Protein AF-A0A8J1W2T3-F1 (afdb_monomer_lite)

Sequence (652 aa):
MESILVTPSYFYHSCDICGFQCKSGAGLASHKRAHARRGQFTPEDLPVRGPVRFSAAPRPDVPWVAATVPQVASDRQPTHHPARSLFPPTTIGETAVTDVASEAAPAELPARVPASPANPRPIVEEETSARAEPSPSDQKLELVVKPTQAGKTFEMIAGIVGDIRVRGQHQTHFVFAMNTKMNNEQCAKRVVDGVTEHLGEAFTQKVVMLQSGPAPDCGCRAVQTFEELLALPEPPLVVICCSHWKRLNDVYQFLENVKDAQLDPPAWPAERLRSQLGRYFGRYLQLQDYKFILHHDELHHYCSRCNVEVNGMKKKLSVRIQDALAFNPSVLRVCGYTATPEPIFAACGGRENVQLRPLRAERQHMEDYKGSAQMQFCIVEPEPEMHPTEYSKMVLTNHTRAFLYPGAARVFLPASTKVDSHEELRQFVFRLFPNAAVAMLNGREKSLSWFRQDVDVDAVRHDPSVDSWVKWDLQQVRSPDGRPLEVSQKIAEVMLRNELQERPLFITGYLCLGMGQTLMDPRLGNFTHAVLPDRTHMEKMFGSPTPEVLYQEAGRVTGRPDLGLTIVYCPEEIRQNFVREEEKAFAVMQDACIAGALARLQANAGVVGTARMEPAEVQHMTFARTYGRRRAAATLVRNFLPRPLRRWVGYC

Structure (mmCIF, N/CA/C/O backbone):
data_AF-A0A8J1W2T3-F1
#
_entry.id   AF-A0A8J1W2T3-F1
#
loop_
_atom_site.group_PDB
_atom_site.id
_atom_site.type_symbol
_atom_site.label_atom_id
_atom_site.label_alt_id
_atom_site.label_comp_id
_atom_site.label_asym_id
_atom_site.label_entity_id
_atom_site.label_seq_id
_atom_site.pdbx_PDB_ins_code
_atom_site.Cartn_x
_atom_site.Cartn_y
_atom_site.Cartn_z
_atom_site.occupancy
_atom_site.B_iso_or_equiv
_atom_site.auth_seq_id
_atom_site.auth_comp_id
_atom_site.auth_asym_id
_atom_site.auth_atom_id
_atom_site.pdbx_PDB_model_num
ATOM 1 N N . MET A 1 1 ? 52.198 17.888 -14.620 1.00 37.16 1 MET A N 1
ATOM 2 C CA . MET A 1 1 ? 52.499 16.626 -13.911 1.00 37.16 1 MET A CA 1
ATOM 3 C C . MET A 1 1 ? 51.244 16.235 -13.153 1.00 37.16 1 MET A C 1
ATOM 5 O O . MET A 1 1 ? 51.080 16.627 -12.008 1.00 37.16 1 MET A O 1
ATOM 9 N N . GLU A 1 2 ? 50.319 15.565 -13.835 1.00 31.67 2 GLU A N 1
ATOM 10 C CA . GLU A 1 2 ? 49.080 15.061 -13.239 1.00 31.67 2 GLU A CA 1
ATOM 11 C C . GLU A 1 2 ? 49.309 13.619 -12.786 1.00 31.67 2 GLU A C 1
ATOM 13 O O . GLU A 1 2 ? 49.755 12.767 -13.555 1.00 31.67 2 GLU A O 1
ATOM 18 N N . SER A 1 3 ? 49.058 13.365 -11.507 1.00 33.34 3 SER A N 1
ATOM 19 C CA . SER A 1 3 ? 49.116 12.045 -10.896 1.00 33.34 3 SER A CA 1
ATOM 20 C C . SER A 1 3 ? 47.877 11.238 -11.290 1.00 33.34 3 SER A C 1
ATOM 22 O O . SER A 1 3 ? 46.776 11.501 -10.806 1.00 33.34 3 SER A O 1
ATOM 24 N N . ILE A 1 4 ? 48.060 10.235 -12.145 1.00 36.72 4 ILE A N 1
ATOM 25 C CA . ILE A 1 4 ? 47.061 9.201 -12.417 1.00 36.72 4 ILE A CA 1
ATOM 26 C C . ILE A 1 4 ? 46.928 8.326 -11.161 1.00 36.72 4 ILE A C 1
ATOM 28 O O . ILE A 1 4 ? 47.818 7.538 -10.840 1.00 36.72 4 ILE A O 1
ATOM 32 N N . LEU A 1 5 ? 45.813 8.463 -10.442 1.00 35.91 5 LEU A N 1
ATOM 33 C CA . LEU A 1 5 ? 45.403 7.519 -9.403 1.00 35.91 5 LEU A CA 1
ATOM 34 C C . LEU A 1 5 ? 44.885 6.243 -10.081 1.00 35.91 5 LEU A C 1
ATOM 36 O O . LEU A 1 5 ? 43.738 6.172 -10.514 1.00 35.91 5 LEU A O 1
ATOM 40 N N . VAL A 1 6 ? 45.750 5.233 -10.183 1.00 33.06 6 VAL A N 1
ATOM 41 C CA . VAL A 1 6 ? 45.364 3.875 -10.585 1.00 33.06 6 VAL A CA 1
ATOM 42 C C . VAL A 1 6 ? 44.585 3.247 -9.430 1.00 33.06 6 VAL A C 1
ATOM 44 O O . VAL A 1 6 ? 45.149 2.926 -8.384 1.00 33.06 6 VAL A O 1
ATOM 47 N N . THR A 1 7 ? 43.276 3.079 -9.599 1.00 32.72 7 THR A N 1
ATOM 48 C CA . THR A 1 7 ? 42.459 2.266 -8.695 1.00 32.72 7 THR A CA 1
ATOM 49 C C . THR A 1 7 ? 42.859 0.790 -8.830 1.00 32.72 7 THR A C 1
ATOM 51 O O . THR A 1 7 ? 43.082 0.312 -9.945 1.00 32.72 7 THR A O 1
ATOM 54 N N . PRO A 1 8 ? 42.985 0.035 -7.722 1.00 38.19 8 PRO A N 1
ATOM 55 C CA . PRO A 1 8 ? 43.369 -1.367 -7.792 1.00 38.19 8 PRO A CA 1
ATOM 56 C C . PRO A 1 8 ? 42.248 -2.170 -8.460 1.00 38.19 8 PRO A C 1
ATOM 58 O O . PRO A 1 8 ? 41.125 -2.252 -7.959 1.00 38.19 8 PRO A O 1
ATOM 61 N N . SER A 1 9 ? 42.560 -2.771 -9.603 1.00 40.81 9 SER A N 1
ATOM 62 C CA . SER A 1 9 ? 41.714 -3.746 -10.278 1.00 40.81 9 SER A CA 1
ATOM 63 C C . SER A 1 9 ? 41.633 -5.006 -9.416 1.00 40.81 9 SER A C 1
ATOM 65 O O . SER A 1 9 ? 42.558 -5.814 -9.350 1.00 40.81 9 SER A O 1
ATOM 67 N N . TYR A 1 10 ? 40.521 -5.169 -8.702 1.00 59.34 10 TYR A N 1
ATOM 68 C CA . TYR A 1 10 ? 40.244 -6.397 -7.964 1.00 59.34 10 TYR A CA 1
ATOM 69 C C . TYR A 1 10 ? 39.925 -7.514 -8.963 1.00 59.34 10 TYR A C 1
ATOM 71 O O . TYR A 1 10 ? 38.882 -7.501 -9.615 1.00 59.34 10 TYR A O 1
ATOM 79 N N . PHE A 1 11 ? 40.825 -8.488 -9.088 1.00 73.50 11 PHE A N 1
ATOM 80 C CA . PHE A 1 11 ? 40.568 -9.706 -9.851 1.00 73.50 11 PHE A CA 1
ATOM 81 C C . PHE A 1 11 ? 39.535 -10.567 -9.107 1.00 73.50 11 PHE A C 1
ATOM 83 O O . PHE A 1 11 ? 39.768 -11.000 -7.979 1.00 73.50 11 PHE A O 1
ATOM 90 N N . TYR A 1 12 ? 38.387 -10.815 -9.739 1.00 87.12 12 TYR A N 1
ATOM 91 C CA . TYR A 1 12 ? 37.384 -11.768 -9.261 1.00 87.12 12 TYR A CA 1
ATOM 92 C C . TYR A 1 12 ? 37.617 -13.143 -9.895 1.00 87.12 12 TYR A C 1
ATOM 94 O O . TYR A 1 12 ? 38.014 -13.249 -11.053 1.00 87.12 12 TYR A O 1
ATOM 102 N N . HIS A 1 13 ? 37.327 -14.207 -9.148 1.00 92.56 13 HIS A N 1
ATOM 103 C CA . HIS A 1 13 ? 37.364 -15.583 -9.640 1.00 92.56 13 HIS A CA 1
ATOM 104 C C . HIS A 1 13 ? 35.934 -16.085 -9.860 1.00 92.56 13 HIS A C 1
ATOM 106 O O . HIS A 1 13 ? 35.156 -16.121 -8.909 1.00 92.56 13 HIS A O 1
ATOM 112 N N . SER A 1 14 ? 35.569 -16.473 -11.081 1.00 87.56 14 SER A N 1
ATOM 113 C CA . SER A 1 14 ? 34.224 -16.983 -11.384 1.00 87.56 14 SER A CA 1
ATOM 114 C C . SER A 1 14 ? 34.145 -18.503 -11.208 1.00 87.56 14 SER A C 1
ATOM 116 O O . SER A 1 14 ? 35.086 -19.227 -11.538 1.00 87.56 14 SER A O 1
ATOM 118 N N . CYS A 1 15 ? 33.034 -18.982 -10.651 1.00 92.44 15 CYS A N 1
ATOM 119 C CA . CYS A 1 15 ? 32.698 -20.397 -10.606 1.00 92.44 15 CYS A CA 1
ATOM 120 C C . CYS A 1 15 ? 32.268 -20.871 -11.992 1.00 92.44 15 CYS A C 1
ATOM 122 O O . CYS A 1 15 ? 31.289 -20.384 -12.538 1.00 92.44 15 CYS A O 1
ATOM 124 N N . ASP A 1 16 ? 32.972 -21.853 -12.534 1.00 87.62 16 ASP A N 1
ATOM 125 C CA . ASP A 1 16 ? 32.647 -22.522 -13.797 1.00 87.62 16 ASP A CA 1
ATOM 126 C C . ASP A 1 16 ? 31.332 -23.312 -13.749 1.00 87.62 16 ASP A C 1
ATOM 128 O O . ASP A 1 16 ? 30.715 -23.520 -14.785 1.00 87.62 16 ASP A O 1
ATOM 132 N N . ILE A 1 17 ? 30.875 -23.714 -12.559 1.00 83.38 17 ILE A N 1
ATOM 133 C CA . ILE A 1 17 ? 29.627 -24.473 -12.394 1.00 83.38 17 ILE A CA 1
ATOM 134 C C . ILE A 1 17 ? 28.386 -23.568 -12.447 1.00 83.38 17 ILE A C 1
ATOM 136 O O . ILE A 1 17 ? 27.354 -23.963 -12.978 1.00 83.38 17 ILE A O 1
ATOM 140 N N . CYS A 1 18 ? 28.444 -22.371 -11.858 1.00 89.06 18 CYS A N 1
ATOM 141 C CA . CYS A 1 18 ? 27.251 -21.536 -11.643 1.00 89.06 18 CYS A CA 1
ATOM 142 C C . CYS A 1 18 ? 27.454 -20.038 -11.923 1.00 89.06 18 CYS A C 1
ATOM 144 O O . CYS A 1 18 ? 26.574 -19.231 -11.638 1.00 89.06 18 CYS A O 1
ATOM 146 N N . GLY A 1 19 ? 28.630 -19.636 -12.407 1.00 86.94 19 GLY A N 1
ATOM 147 C CA . GLY A 1 19 ? 28.985 -18.246 -12.708 1.00 86.94 19 GLY A CA 1
ATOM 148 C C . GLY A 1 19 ? 29.323 -17.368 -11.495 1.00 86.94 19 GLY A C 1
ATOM 149 O O . GLY A 1 19 ? 29.811 -16.250 -11.675 1.00 86.94 19 GLY A O 1
ATOM 150 N N . PHE A 1 20 ? 29.118 -17.844 -10.259 1.00 87.06 20 PHE A N 1
ATOM 151 C CA . PHE A 1 20 ? 29.272 -17.030 -9.046 1.00 87.06 20 PHE A CA 1
ATOM 152 C C . PHE A 1 20 ? 30.695 -16.470 -8.877 1.00 87.06 20 PHE A C 1
ATOM 154 O O . PHE A 1 20 ? 31.677 -17.215 -8.908 1.00 87.06 20 PHE A O 1
ATOM 161 N N . GLN A 1 21 ? 30.816 -15.156 -8.666 1.00 93.56 21 GLN A N 1
ATOM 162 C CA . GLN A 1 21 ? 32.105 -14.471 -8.534 1.00 93.56 21 GLN A CA 1
ATOM 163 C C . GLN A 1 21 ? 32.580 -14.412 -7.077 1.00 93.56 21 GLN A C 1
ATOM 165 O O . GLN A 1 21 ? 31.898 -13.916 -6.184 1.00 93.56 21 GLN A O 1
ATOM 170 N N . CYS A 1 22 ? 33.799 -14.886 -6.837 1.00 89.25 22 CYS A N 1
ATOM 171 C CA . CYS A 1 22 ? 34.460 -14.886 -5.540 1.00 89.25 22 CYS A CA 1
ATOM 172 C C . CYS A 1 22 ? 35.612 -13.877 -5.517 1.00 89.25 22 CYS A C 1
ATOM 174 O O . CYS A 1 22 ? 36.430 -13.833 -6.433 1.00 89.25 22 CYS A O 1
ATOM 176 N N . LYS A 1 23 ? 35.728 -13.116 -4.421 1.00 89.44 23 LYS A N 1
ATOM 177 C CA . LYS A 1 23 ? 36.801 -12.122 -4.204 1.00 89.44 23 LYS A CA 1
ATOM 178 C C . LYS A 1 23 ? 38.199 -12.731 -4.019 1.00 89.44 23 LYS A C 1
ATOM 180 O O . LYS A 1 23 ? 39.182 -12.006 -3.957 1.00 89.44 23 LYS A O 1
ATOM 185 N N . SER A 1 24 ? 38.292 -14.049 -3.859 1.00 93.56 24 SER A N 1
ATOM 186 C CA . SER A 1 24 ? 39.556 -14.769 -3.709 1.00 93.56 24 SER A CA 1
ATOM 187 C C . SER A 1 24 ? 39.428 -16.200 -4.222 1.00 93.56 24 SER A C 1
ATOM 189 O O . SER A 1 24 ? 38.342 -16.790 -4.190 1.00 93.56 24 SER A O 1
ATOM 191 N N . GLY A 1 25 ? 40.549 -16.793 -4.639 1.00 89.69 25 GLY A N 1
ATOM 192 C CA . GLY A 1 25 ? 40.597 -18.203 -5.037 1.00 89.69 25 GLY A CA 1
ATOM 193 C C . GLY A 1 25 ? 40.164 -19.158 -3.914 1.00 89.69 25 GLY A C 1
ATOM 194 O O . GLY A 1 25 ? 39.528 -20.177 -4.176 1.00 89.69 25 GLY A O 1
ATOM 195 N N . ALA A 1 26 ? 40.413 -18.803 -2.647 1.00 90.38 26 ALA A N 1
ATOM 196 C CA . ALA A 1 26 ? 39.937 -19.570 -1.493 1.00 90.38 26 ALA A CA 1
ATOM 197 C C . ALA A 1 26 ? 38.402 -19.543 -1.365 1.00 90.38 26 ALA A C 1
ATOM 199 O O . ALA A 1 26 ? 37.791 -20.570 -1.054 1.00 90.38 26 ALA A O 1
ATOM 200 N N . GLY A 1 27 ? 37.782 -18.393 -1.656 1.00 92.06 27 GLY A N 1
ATOM 201 C CA . GLY A 1 27 ? 36.329 -18.256 -1.752 1.00 92.06 27 GLY A CA 1
ATOM 202 C C . GLY A 1 27 ? 35.753 -19.145 -2.852 1.00 92.06 27 GLY A C 1
ATOM 203 O O . GLY A 1 27 ? 34.835 -19.920 -2.583 1.00 92.06 27 GLY A O 1
ATOM 204 N N . LEU A 1 28 ? 36.369 -19.127 -4.042 1.00 94.88 28 LEU A N 1
ATOM 205 C CA . LEU A 1 28 ? 35.968 -19.976 -5.166 1.00 94.88 28 LEU A CA 1
ATOM 206 C C . LEU A 1 28 ? 36.066 -21.468 -4.813 1.00 94.88 28 LEU A C 1
ATOM 208 O O . LEU A 1 28 ? 35.126 -22.224 -5.044 1.00 94.88 28 LEU A O 1
ATOM 212 N N . ALA A 1 29 ? 37.158 -21.900 -4.182 1.00 88.06 29 ALA A N 1
ATOM 213 C CA . ALA A 1 29 ? 37.322 -23.291 -3.764 1.00 88.06 29 ALA A CA 1
ATOM 214 C C . ALA A 1 29 ? 36.289 -23.719 -2.703 1.00 88.06 29 ALA A C 1
ATOM 216 O O . ALA A 1 29 ? 35.790 -24.844 -2.737 1.00 88.06 29 ALA A O 1
ATOM 217 N N . SER A 1 30 ? 35.948 -22.836 -1.756 1.00 92.44 30 SER A N 1
ATOM 218 C CA . SER A 1 30 ? 34.902 -23.101 -0.757 1.00 92.44 30 SER A CA 1
ATOM 219 C C . SER A 1 30 ? 33.519 -23.220 -1.392 1.00 92.44 30 SER A C 1
ATOM 221 O O . SER A 1 30 ? 32.754 -24.127 -1.060 1.00 92.44 30 SER A O 1
ATOM 223 N N . HIS A 1 31 ? 33.237 -22.344 -2.353 1.00 92.62 31 HIS A N 1
ATOM 224 C CA . HIS A 1 31 ? 32.009 -22.346 -3.129 1.00 92.62 31 HIS A CA 1
ATOM 225 C C . HIS A 1 31 ? 31.876 -23.622 -3.984 1.00 92.62 31 HIS A C 1
ATOM 227 O O . HIS A 1 31 ? 30.859 -24.307 -3.895 1.00 92.62 31 HIS A O 1
ATOM 233 N N . LYS A 1 32 ? 32.933 -24.048 -4.694 1.00 91.56 32 LYS A N 1
ATOM 234 C CA . LYS A 1 32 ? 32.951 -25.324 -5.442 1.00 91.56 32 LYS A CA 1
ATOM 235 C C . LYS A 1 32 ? 32.713 -26.551 -4.554 1.00 91.56 32 LYS A C 1
ATOM 237 O O . LYS A 1 32 ? 31.967 -27.450 -4.927 1.00 91.56 32 LYS A O 1
ATOM 242 N N . ARG A 1 33 ? 33.244 -26.569 -3.325 1.00 91.06 33 ARG A N 1
ATOM 243 C CA . ARG A 1 33 ? 32.937 -27.641 -2.354 1.00 91.06 33 ARG A CA 1
ATOM 244 C C . ARG A 1 33 ? 31.461 -27.680 -1.947 1.00 91.06 33 ARG A C 1
ATOM 246 O O . ARG A 1 33 ? 30.964 -28.738 -1.568 1.00 91.06 33 ARG A O 1
ATOM 253 N N . ALA A 1 34 ? 30.747 -26.553 -1.997 1.00 88.06 34 ALA A N 1
ATOM 254 C CA . ALA A 1 34 ? 29.309 -26.535 -1.742 1.00 88.06 34 ALA A CA 1
ATOM 255 C C . ALA A 1 34 ? 28.513 -27.226 -2.863 1.00 88.06 34 ALA A C 1
ATOM 257 O O . ALA A 1 34 ? 27.543 -27.910 -2.548 1.00 88.06 34 ALA A O 1
ATOM 258 N N . HIS A 1 35 ? 28.957 -27.129 -4.122 1.00 88.44 35 HIS A N 1
ATOM 259 C CA . HIS A 1 35 ? 28.378 -27.883 -5.242 1.00 88.44 35 HIS A CA 1
ATOM 260 C C . HIS A 1 35 ? 28.555 -29.398 -5.064 1.00 88.44 35 HIS A C 1
ATOM 262 O O . HIS A 1 35 ? 27.582 -30.144 -5.162 1.00 88.44 35 HIS A O 1
ATOM 268 N N . ALA A 1 36 ? 29.757 -29.846 -4.681 1.00 76.56 36 ALA A N 1
ATOM 269 C CA . ALA A 1 36 ? 30.023 -31.261 -4.402 1.00 76.56 36 ALA A CA 1
ATOM 270 C C . ALA A 1 36 ? 29.130 -31.820 -3.274 1.00 76.56 36 ALA A C 1
ATOM 272 O O . ALA A 1 36 ? 28.565 -32.901 -3.398 1.00 76.56 36 ALA A O 1
ATOM 273 N N . ARG A 1 37 ? 28.908 -31.051 -2.195 1.00 82.44 37 ARG A N 1
ATOM 274 C CA . ARG A 1 37 ? 27.998 -31.450 -1.097 1.00 82.44 37 ARG A CA 1
ATOM 275 C C . ARG A 1 37 ? 26.525 -31.530 -1.499 1.00 82.44 37 ARG A C 1
ATOM 277 O O . ARG A 1 37 ? 25.752 -32.178 -0.806 1.00 82.44 37 ARG A O 1
ATOM 284 N N . ARG A 1 38 ? 26.135 -30.860 -2.584 1.00 82.44 38 ARG A N 1
ATOM 285 C CA . ARG A 1 38 ? 24.776 -30.898 -3.141 1.00 82.44 38 ARG A CA 1
ATOM 286 C C . ARG A 1 38 ? 24.604 -31.996 -4.197 1.00 82.44 38 ARG A C 1
ATOM 288 O O . ARG A 1 38 ? 23.567 -32.028 -4.846 1.00 82.44 38 ARG A O 1
ATOM 295 N N . GLY A 1 39 ? 25.606 -32.863 -4.379 1.00 78.75 39 GLY A N 1
ATOM 296 C CA . GLY A 1 39 ? 25.568 -33.953 -5.357 1.00 78.75 39 GLY A CA 1
ATOM 297 C C . GLY A 1 39 ? 25.612 -33.474 -6.806 1.00 78.75 39 GLY A C 1
ATOM 298 O O . GLY A 1 39 ? 25.180 -34.197 -7.692 1.00 78.75 39 GLY A O 1
ATOM 299 N N . GLN A 1 40 ? 26.091 -32.251 -7.055 1.00 69.31 40 GLN A N 1
ATOM 300 C CA . GLN A 1 40 ? 26.070 -31.674 -8.399 1.00 69.31 40 GLN A CA 1
ATOM 301 C C . GLN A 1 40 ? 27.229 -32.168 -9.283 1.00 69.31 40 GLN A C 1
ATOM 303 O O . GLN A 1 40 ? 27.115 -32.020 -10.490 1.00 69.31 40 GLN A O 1
ATOM 308 N N . PHE A 1 41 ? 28.285 -32.777 -8.711 1.00 68.62 41 PHE A N 1
ATOM 309 C CA . PHE A 1 41 ? 29.400 -33.437 -9.423 1.00 68.62 41 PHE A CA 1
ATOM 310 C C . PHE A 1 41 ? 30.078 -34.517 -8.555 1.00 68.62 41 PHE A C 1
ATOM 312 O O . PHE A 1 41 ? 29.968 -34.483 -7.323 1.00 68.62 41 PHE A O 1
ATOM 319 N N . THR A 1 42 ? 30.802 -35.446 -9.188 1.00 55.78 42 THR A N 1
ATOM 320 C CA . THR A 1 42 ? 31.562 -36.534 -8.547 1.00 55.78 42 THR A CA 1
ATOM 321 C C . THR A 1 42 ? 32.982 -36.101 -8.135 1.00 55.78 42 THR A C 1
ATOM 323 O O . THR A 1 42 ? 33.592 -35.273 -8.808 1.00 55.78 42 THR A O 1
ATOM 326 N N . PRO A 1 43 ? 33.563 -36.638 -7.038 1.00 49.03 43 PRO A N 1
ATOM 327 C CA . PRO A 1 43 ? 34.903 -36.257 -6.556 1.00 49.03 43 PRO A CA 1
ATOM 328 C C . PRO A 1 43 ? 36.058 -36.493 -7.546 1.00 49.03 43 PRO A C 1
ATOM 330 O O . PRO A 1 43 ? 37.144 -35.951 -7.347 1.00 49.03 43 PRO A O 1
ATOM 333 N N . GLU A 1 44 ? 35.824 -37.290 -8.586 1.00 55.38 44 GLU A N 1
ATOM 334 C CA . GLU A 1 44 ? 36.787 -37.663 -9.629 1.00 55.38 44 GLU A CA 1
ATOM 335 C C . GLU A 1 44 ? 37.105 -36.506 -10.596 1.00 55.38 44 GLU A C 1
ATOM 337 O O . GLU A 1 44 ? 38.157 -36.515 -11.229 1.00 55.38 44 GLU A O 1
ATOM 342 N N . ASP A 1 45 ? 36.277 -35.454 -10.621 1.00 52.22 45 ASP A N 1
ATOM 343 C CA . ASP A 1 45 ? 36.461 -34.265 -11.471 1.00 52.22 45 ASP A CA 1
ATOM 344 C C . ASP A 1 45 ? 37.392 -33.195 -10.853 1.00 52.22 45 ASP A C 1
ATOM 346 O O . ASP A 1 45 ? 37.587 -32.111 -11.411 1.00 52.22 45 ASP A O 1
ATOM 350 N N . LEU A 1 46 ? 37.973 -33.453 -9.673 1.00 47.94 46 LEU A N 1
ATOM 351 C CA . LEU A 1 46 ? 38.910 -32.529 -9.026 1.00 47.94 46 LEU A CA 1
ATOM 352 C C . LEU A 1 46 ? 40.348 -32.768 -9.523 1.00 47.94 46 LEU A C 1
ATOM 354 O O . LEU A 1 46 ? 40.869 -33.872 -9.363 1.00 47.94 46 LEU A O 1
ATOM 358 N N . PRO A 1 47 ? 41.062 -31.744 -10.036 1.00 40.16 47 PRO A N 1
ATOM 359 C CA . PRO A 1 47 ? 42.457 -31.913 -10.419 1.00 40.16 47 PRO A CA 1
ATOM 360 C C . PRO A 1 47 ? 43.319 -32.258 -9.195 1.00 40.16 47 PRO A C 1
ATOM 362 O O . PRO A 1 47 ? 43.316 -31.555 -8.178 1.00 40.16 47 PRO A O 1
ATOM 365 N N . VAL A 1 48 ? 44.073 -33.355 -9.315 1.00 41.06 48 VAL A N 1
ATOM 366 C CA . VAL A 1 48 ? 45.056 -33.820 -8.329 1.00 41.06 48 VAL A CA 1
ATOM 367 C C . VAL A 1 48 ? 46.090 -32.717 -8.082 1.00 41.06 48 VAL A C 1
ATOM 369 O O . VAL A 1 48 ? 46.597 -32.096 -9.015 1.00 41.06 48 VAL A O 1
ATOM 372 N N . ARG A 1 49 ? 46.408 -32.461 -6.805 1.00 37.56 49 ARG A N 1
ATOM 373 C CA . ARG A 1 49 ? 47.395 -31.458 -6.376 1.00 37.56 49 ARG A CA 1
ATOM 374 C C . ARG A 1 49 ? 48.795 -31.791 -6.912 1.00 37.56 49 ARG 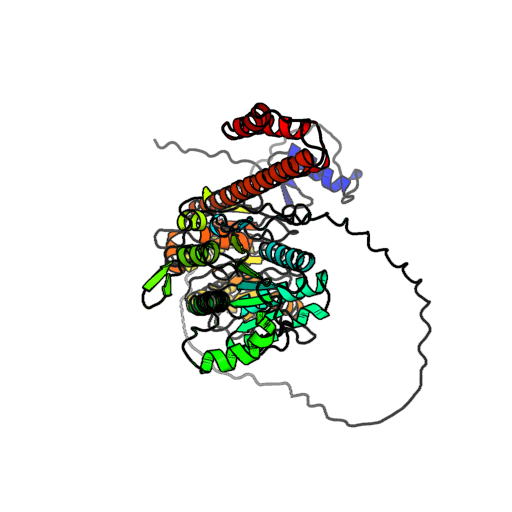A C 1
ATOM 376 O O . ARG A 1 49 ? 49.550 -32.506 -6.263 1.00 37.56 49 ARG A O 1
ATOM 383 N N . GLY A 1 50 ? 49.152 -31.215 -8.055 1.00 37.19 50 GLY A N 1
ATOM 384 C CA . GLY A 1 50 ? 50.534 -31.023 -8.493 1.00 37.19 50 GLY A CA 1
ATOM 385 C C . GLY A 1 50 ? 50.979 -29.565 -8.296 1.00 37.19 50 GLY A C 1
ATOM 386 O O . GLY A 1 50 ? 50.132 -28.667 -8.282 1.00 37.19 50 GLY A O 1
ATOM 387 N N . PRO A 1 51 ? 52.284 -29.291 -8.127 1.00 31.91 51 PRO A N 1
ATOM 388 C CA . PRO A 1 51 ? 52.791 -27.926 -8.037 1.00 31.91 51 PRO A CA 1
ATOM 389 C C . PRO A 1 51 ? 52.608 -27.217 -9.386 1.00 31.91 51 PRO A C 1
ATOM 391 O O . PRO A 1 51 ? 53.181 -27.616 -10.398 1.00 31.91 51 PRO A O 1
ATOM 394 N N . VAL A 1 52 ? 51.805 -26.152 -9.403 1.00 32.50 52 VAL A N 1
ATOM 395 C CA . VAL A 1 52 ? 51.586 -25.329 -10.597 1.00 32.50 52 VAL A CA 1
ATOM 396 C C . VAL A 1 52 ? 52.831 -24.472 -10.843 1.00 32.50 52 VAL A C 1
ATOM 398 O O . VAL A 1 52 ? 53.114 -23.542 -10.089 1.00 32.50 52 VAL A O 1
ATOM 401 N N . ARG A 1 53 ? 53.582 -24.781 -11.908 1.00 29.25 53 ARG A N 1
ATOM 402 C CA . ARG A 1 53 ? 54.534 -23.847 -12.526 1.00 29.25 53 ARG A CA 1
ATOM 403 C C . ARG A 1 53 ? 53.746 -22.846 -13.369 1.00 29.25 53 ARG A C 1
ATOM 405 O O . ARG A 1 53 ? 52.988 -23.248 -14.247 1.00 29.25 53 ARG A O 1
ATOM 412 N N . PHE A 1 54 ? 53.950 -21.553 -13.132 1.00 30.19 54 PHE A N 1
ATOM 413 C CA . PHE A 1 54 ? 53.436 -20.504 -14.010 1.00 30.19 54 PHE A CA 1
ATOM 414 C C . PHE A 1 54 ? 54.283 -20.454 -15.288 1.00 30.19 54 PHE A C 1
ATOM 416 O O . PHE A 1 54 ? 55.464 -20.119 -15.240 1.00 30.19 54 PHE A O 1
ATOM 423 N N . SER A 1 55 ? 53.679 -20.797 -16.425 1.00 29.28 55 SER A N 1
ATOM 424 C CA . SER A 1 55 ? 54.192 -20.455 -17.752 1.00 29.28 55 SER A CA 1
ATOM 425 C C . SER A 1 55 ? 53.472 -19.190 -18.211 1.00 29.28 55 SER A C 1
ATOM 427 O O . SER A 1 55 ? 52.246 -19.168 -18.309 1.00 29.28 55 SER A O 1
ATOM 429 N N . ALA A 1 56 ? 54.232 -18.119 -18.437 1.00 32.75 56 ALA A N 1
ATOM 430 C CA . ALA A 1 56 ? 53.737 -16.934 -19.119 1.00 32.75 56 ALA A CA 1
ATOM 431 C C . ALA A 1 56 ? 53.669 -17.239 -20.622 1.00 32.75 56 ALA A C 1
ATOM 433 O O . ALA A 1 56 ? 54.703 -17.461 -21.251 1.00 32.75 56 ALA A O 1
ATOM 434 N N . ALA A 1 57 ? 52.464 -17.261 -21.190 1.00 31.27 57 ALA A N 1
ATOM 435 C CA . ALA A 1 57 ? 52.288 -17.265 -22.638 1.00 31.27 57 ALA A CA 1
ATOM 436 C C . ALA A 1 57 ? 52.420 -15.823 -23.181 1.00 31.27 57 ALA A C 1
ATOM 438 O O . ALA A 1 57 ? 51.917 -14.895 -22.535 1.00 31.27 57 ALA A O 1
ATOM 439 N N . PRO A 1 58 ? 53.082 -15.599 -24.334 1.00 34.22 58 PRO A N 1
ATOM 440 C CA . PRO A 1 58 ? 53.215 -14.273 -24.927 1.00 34.22 58 PRO A CA 1
ATOM 441 C C . PRO A 1 58 ? 51.891 -13.796 -25.539 1.00 34.22 58 PRO A C 1
ATOM 443 O O . PRO A 1 58 ? 51.055 -14.594 -25.960 1.00 34.22 58 PRO A O 1
ATOM 446 N N . ARG A 1 59 ? 51.723 -12.471 -25.600 1.00 33.97 59 ARG A N 1
ATOM 447 C CA . ARG A 1 59 ? 50.607 -11.800 -26.284 1.00 33.97 59 ARG A CA 1
ATOM 448 C C . ARG A 1 59 ? 50.625 -12.130 -27.785 1.00 33.97 59 ARG A C 1
ATOM 450 O O . ARG A 1 59 ? 51.710 -12.104 -28.361 1.00 33.97 59 ARG A O 1
ATOM 457 N N . PRO A 1 60 ? 49.473 -12.365 -28.436 1.00 34.44 60 PRO A N 1
ATOM 458 C CA . PRO A 1 60 ? 49.412 -12.344 -29.887 1.00 34.44 60 PRO A CA 1
ATOM 459 C C . PRO A 1 60 ? 49.334 -10.891 -30.374 1.00 34.44 60 PRO A C 1
ATOM 461 O O . PRO A 1 60 ? 48.469 -10.122 -29.947 1.00 34.44 60 PRO A O 1
ATOM 464 N N . ASP A 1 61 ? 50.255 -10.533 -31.264 1.00 36.06 61 ASP A N 1
ATOM 465 C CA . ASP A 1 61 ? 50.214 -9.306 -32.052 1.00 36.06 61 ASP A CA 1
ATOM 466 C C . ASP A 1 61 ? 48.983 -9.314 -32.968 1.00 36.06 61 ASP A C 1
ATOM 468 O O . ASP A 1 61 ? 48.762 -10.259 -33.728 1.00 36.06 61 ASP A O 1
ATOM 472 N N . VAL A 1 62 ? 48.180 -8.250 -32.910 1.00 35.22 62 VAL A N 1
ATOM 473 C CA . VAL A 1 62 ? 47.083 -8.005 -33.855 1.00 35.22 62 VAL A CA 1
ATOM 474 C C . VAL A 1 62 ? 47.522 -6.880 -34.795 1.00 35.22 62 VAL A C 1
ATOM 476 O O . VAL A 1 62 ? 47.767 -5.768 -34.316 1.00 35.22 62 VAL A O 1
ATOM 479 N N . PRO A 1 63 ? 47.636 -7.116 -36.114 1.00 33.16 63 PRO A N 1
ATOM 480 C CA . PRO A 1 63 ? 47.956 -6.059 -37.057 1.00 33.16 63 PRO A CA 1
ATOM 481 C C . PRO A 1 63 ? 46.727 -5.180 -37.312 1.00 33.16 63 PRO A C 1
ATOM 483 O O . PRO A 1 63 ? 45.617 -5.659 -37.546 1.00 33.16 63 PRO A O 1
ATOM 486 N N . TRP A 1 64 ? 46.956 -3.870 -37.283 1.00 32.09 64 TRP A N 1
ATOM 487 C CA . TRP A 1 64 ? 46.014 -2.856 -37.738 1.00 32.09 64 TRP A CA 1
ATOM 488 C C . TRP A 1 64 ? 45.753 -3.020 -39.239 1.00 32.09 64 TRP A C 1
ATOM 490 O O . TRP A 1 64 ? 46.676 -2.910 -40.043 1.00 32.09 64 TRP A O 1
ATOM 500 N N . VAL A 1 65 ? 44.490 -3.220 -39.619 1.00 30.12 65 VAL A N 1
ATOM 501 C CA . VAL A 1 65 ? 44.032 -3.061 -41.004 1.00 30.12 65 VAL A CA 1
ATOM 502 C C . VAL A 1 65 ? 43.109 -1.851 -41.044 1.00 30.12 65 VAL A C 1
ATOM 504 O O . VAL A 1 65 ? 42.013 -1.862 -40.488 1.00 30.12 65 VAL A O 1
ATOM 507 N N . ALA A 1 66 ? 43.589 -0.790 -41.688 1.00 33.38 66 ALA A N 1
ATOM 508 C CA . ALA A 1 66 ? 42.785 0.356 -42.076 1.00 33.38 66 ALA A CA 1
ATOM 509 C C . ALA A 1 66 ? 41.837 -0.066 -43.208 1.00 33.38 66 ALA A C 1
ATOM 511 O O . ALA A 1 66 ? 42.296 -0.505 -44.262 1.00 33.38 66 ALA A O 1
ATOM 512 N N . ALA A 1 67 ? 40.527 0.068 -42.997 1.00 30.39 67 ALA A N 1
ATOM 513 C CA . ALA A 1 67 ? 39.531 -0.103 -44.047 1.00 30.39 67 ALA A CA 1
ATOM 514 C C . ALA A 1 67 ? 38.993 1.270 -44.460 1.00 30.39 67 ALA A C 1
ATOM 516 O O . ALA A 1 67 ? 38.356 1.985 -43.687 1.00 30.39 67 ALA A O 1
ATOM 517 N N . THR A 1 68 ? 39.315 1.629 -45.696 1.00 30.53 68 THR A N 1
ATOM 518 C CA . THR A 1 68 ? 38.811 2.764 -46.460 1.00 30.53 68 THR A CA 1
ATOM 519 C C . THR A 1 68 ? 37.313 2.622 -46.735 1.00 30.53 68 THR A C 1
ATOM 521 O O . THR A 1 68 ? 36.820 1.557 -47.098 1.00 30.53 68 THR A O 1
ATOM 524 N N . VAL A 1 69 ? 36.598 3.735 -46.582 1.00 33.56 69 VAL A N 1
ATOM 525 C CA . VAL A 1 69 ? 35.176 3.907 -46.902 1.00 33.56 69 VAL A CA 1
ATOM 526 C C . VAL A 1 69 ? 35.005 4.080 -48.416 1.00 33.56 69 VAL A C 1
ATOM 528 O O . VAL A 1 69 ? 35.665 4.959 -48.974 1.00 33.56 69 VAL A O 1
ATOM 531 N N . PRO A 1 70 ? 34.088 3.363 -49.091 1.00 34.19 70 PRO A N 1
ATOM 532 C CA . PRO A 1 70 ? 33.567 3.808 -50.371 1.00 34.19 70 PRO A CA 1
ATOM 533 C C . PRO A 1 70 ? 32.231 4.537 -50.188 1.00 34.19 70 PRO A C 1
ATOM 535 O O . PRO A 1 70 ? 31.271 4.008 -49.628 1.00 34.19 70 PRO A O 1
ATOM 538 N N . GLN A 1 71 ? 32.188 5.766 -50.702 1.00 34.09 71 GLN A N 1
ATOM 539 C CA . GLN A 1 71 ? 30.960 6.487 -51.022 1.00 34.09 71 GLN A CA 1
ATOM 540 C C . GLN A 1 71 ? 30.155 5.690 -52.054 1.00 34.09 71 GLN A C 1
ATOM 542 O O . GLN A 1 71 ? 30.700 5.289 -53.081 1.00 34.09 71 GLN A O 1
ATOM 547 N N . VAL A 1 72 ? 28.850 5.534 -51.827 1.00 32.06 72 VAL A N 1
ATOM 548 C CA . VAL A 1 72 ? 27.911 5.168 -52.891 1.00 32.06 72 VAL A CA 1
ATOM 549 C C . VAL A 1 72 ? 26.847 6.247 -52.971 1.00 32.06 72 VAL A C 1
ATOM 551 O O . VAL A 1 72 ? 26.143 6.543 -52.006 1.00 32.06 72 VAL A O 1
ATOM 554 N N . ALA A 1 73 ? 26.827 6.868 -54.145 1.00 30.09 73 ALA A N 1
ATOM 555 C CA . ALA A 1 73 ? 25.905 7.897 -54.559 1.00 30.09 73 ALA A CA 1
ATOM 556 C C . ALA A 1 73 ? 24.485 7.343 -54.705 1.00 30.09 73 ALA A C 1
ATOM 558 O O . ALA A 1 73 ? 24.262 6.208 -55.126 1.00 30.09 73 ALA A O 1
ATOM 559 N N . SER A 1 74 ? 23.535 8.199 -54.355 1.00 33.78 74 SER A N 1
ATOM 560 C CA . SER A 1 74 ? 22.119 8.061 -54.638 1.00 33.78 74 SER A CA 1
ATOM 561 C C . SER A 1 74 ? 21.856 8.145 -56.137 1.00 33.78 74 SER A C 1
ATOM 563 O O . SER A 1 74 ? 22.265 9.127 -56.748 1.00 33.78 74 SER A O 1
ATOM 565 N N . ASP A 1 75 ? 21.057 7.227 -56.674 1.00 29.78 75 ASP A N 1
ATOM 566 C CA . ASP A 1 75 ? 20.175 7.561 -57.787 1.00 29.78 75 ASP A CA 1
ATOM 567 C C . ASP A 1 75 ? 18.846 6.811 -57.691 1.00 29.78 75 ASP A C 1
ATOM 569 O O . ASP A 1 75 ? 18.766 5.616 -57.405 1.00 29.78 75 ASP A O 1
ATOM 573 N N . ARG A 1 76 ? 17.779 7.590 -57.874 1.00 34.00 76 ARG A N 1
ATOM 574 C CA . ARG A 1 76 ? 16.379 7.167 -57.932 1.00 34.00 76 ARG A CA 1
ATOM 575 C C . ARG A 1 76 ? 16.064 6.675 -59.346 1.00 34.00 76 ARG A C 1
ATOM 577 O O . ARG A 1 76 ? 16.406 7.372 -60.291 1.00 34.00 76 ARG A O 1
ATOM 584 N N . GLN A 1 77 ? 15.254 5.623 -59.481 1.00 31.06 77 GLN A N 1
ATOM 585 C CA . GLN A 1 77 ? 13.915 5.702 -60.100 1.00 31.06 77 GLN A CA 1
ATOM 586 C C . GLN A 1 77 ? 13.164 4.350 -60.061 1.00 31.06 77 GLN A C 1
ATOM 588 O O . GLN A 1 77 ? 13.798 3.301 -59.957 1.00 31.06 77 GLN A O 1
ATOM 593 N N . PRO A 1 78 ? 11.813 4.369 -60.096 1.00 39.88 78 PRO A N 1
ATOM 594 C CA . PRO A 1 78 ? 10.964 3.218 -59.805 1.00 39.88 78 PRO A CA 1
ATOM 595 C C . PRO A 1 78 ? 10.543 2.466 -61.073 1.00 39.88 78 PRO A C 1
ATOM 597 O O . PRO A 1 78 ? 10.286 3.075 -62.110 1.00 39.88 78 PRO A O 1
ATOM 600 N N . THR A 1 79 ? 10.359 1.149 -60.970 1.00 33.09 79 THR A N 1
ATOM 601 C CA . THR A 1 79 ? 9.606 0.380 -61.970 1.00 33.09 79 THR A CA 1
ATOM 602 C C . THR A 1 79 ? 8.493 -0.419 -61.299 1.00 33.09 79 THR A C 1
ATOM 604 O O . THR A 1 79 ? 8.698 -1.173 -60.351 1.00 33.09 79 THR A O 1
ATOM 607 N N . HIS A 1 80 ? 7.278 -0.178 -61.789 1.00 33.12 80 HIS A N 1
ATOM 608 C CA . HIS A 1 80 ? 6.078 -0.963 -61.541 1.00 33.12 80 HIS A CA 1
ATOM 609 C C . HIS A 1 80 ? 6.234 -2.370 -62.130 1.00 33.12 80 HIS A C 1
ATOM 611 O O . HIS A 1 80 ? 6.676 -2.481 -63.265 1.00 33.12 80 HIS A O 1
ATOM 617 N N . HIS A 1 81 ? 5.769 -3.409 -61.426 1.00 31.78 81 HIS A N 1
ATOM 618 C CA . HIS A 1 81 ? 4.867 -4.434 -61.977 1.00 31.78 81 HIS A CA 1
ATOM 619 C C . HIS A 1 81 ? 4.303 -5.350 -60.866 1.00 31.78 81 HIS A C 1
ATOM 621 O O . HIS A 1 81 ? 4.948 -5.529 -59.834 1.00 31.78 81 HIS A O 1
ATOM 627 N N . PRO A 1 82 ? 3.083 -5.901 -61.042 1.00 39.09 82 PRO A N 1
ATOM 628 C CA . PRO A 1 82 ? 2.322 -6.560 -59.984 1.00 39.09 82 PRO A CA 1
ATOM 629 C C . PRO A 1 82 ? 2.559 -8.076 -59.961 1.00 39.09 82 PRO A C 1
ATOM 631 O O . PRO A 1 82 ? 2.558 -8.725 -61.008 1.00 39.09 82 PRO A O 1
ATOM 634 N N . ALA A 1 83 ? 2.673 -8.662 -58.768 1.00 32.81 83 ALA A N 1
ATOM 635 C CA . ALA A 1 83 ? 2.666 -10.111 -58.587 1.00 32.81 83 ALA A CA 1
ATOM 636 C C . ALA A 1 83 ? 1.361 -10.560 -57.920 1.00 32.81 83 ALA A C 1
ATOM 638 O O . ALA A 1 83 ? 0.917 -10.020 -56.909 1.00 32.81 83 ALA A O 1
ATOM 639 N N . ARG A 1 84 ? 0.737 -11.532 -58.583 1.00 30.81 84 ARG A N 1
ATOM 640 C CA . ARG A 1 84 ? -0.582 -12.105 -58.339 1.00 30.81 84 ARG A CA 1
ATOM 641 C C . ARG A 1 84 ? -0.665 -12.880 -57.026 1.00 30.81 84 ARG A C 1
ATOM 643 O O . ARG A 1 84 ? 0.209 -13.673 -56.696 1.00 30.81 84 ARG A O 1
ATOM 650 N N . SER A 1 85 ? -1.822 -12.711 -56.395 1.00 33.75 85 SER A N 1
ATOM 651 C CA . SER A 1 85 ? -2.444 -13.621 -55.437 1.00 33.75 85 SER A CA 1
ATOM 652 C C . SER A 1 85 ? -2.632 -15.020 -56.037 1.00 33.75 85 SER A C 1
ATOM 654 O O . SER A 1 85 ? -3.226 -15.172 -57.107 1.00 33.75 85 SER A O 1
ATOM 656 N N . LEU A 1 86 ? -2.142 -16.029 -55.322 1.00 33.25 86 LEU A N 1
ATOM 657 C CA . LEU A 1 86 ? -2.506 -17.433 -55.461 1.00 33.25 86 LEU A CA 1
ATOM 658 C C . LEU A 1 86 ? -2.537 -18.003 -54.043 1.00 33.25 86 LEU A C 1
ATOM 660 O O . LEU A 1 86 ? -1.481 -18.146 -53.450 1.00 33.25 86 LEU A O 1
ATOM 664 N N . PHE A 1 87 ? -3.728 -18.197 -53.475 1.00 34.62 87 PHE A N 1
ATOM 665 C CA . PHE A 1 87 ? -4.206 -19.422 -52.810 1.00 34.62 87 PHE A CA 1
ATOM 666 C C . PHE A 1 87 ? -5.618 -19.164 -52.225 1.00 34.62 87 PHE A C 1
ATOM 668 O O . PHE A 1 87 ? -5.886 -18.064 -51.737 1.00 34.62 87 PHE A O 1
ATOM 675 N N . PRO A 1 88 ? -6.553 -20.126 -52.351 1.00 40.31 88 PRO A N 1
ATOM 676 C CA . PRO A 1 88 ? -7.987 -19.926 -52.117 1.00 40.31 88 PRO A CA 1
ATOM 677 C C . PRO A 1 88 ? -8.391 -20.046 -50.632 1.00 40.31 88 PRO A C 1
ATOM 679 O O . PRO A 1 88 ? -7.641 -20.614 -49.837 1.00 40.31 88 PRO A O 1
ATOM 682 N N . PRO A 1 89 ? -9.591 -19.562 -50.253 1.00 35.25 89 PRO A N 1
ATOM 683 C CA . PRO A 1 89 ? -10.119 -19.706 -48.902 1.00 35.25 89 PRO A CA 1
ATOM 684 C C . PRO A 1 89 ? -10.710 -21.106 -48.688 1.00 35.25 89 PRO A C 1
ATOM 686 O O . PRO A 1 89 ? -11.565 -21.557 -49.450 1.00 35.25 89 PRO A O 1
ATOM 689 N N . THR A 1 90 ? -10.299 -21.780 -47.617 1.00 33.00 90 THR A N 1
ATOM 690 C CA . THR A 1 90 ? -10.923 -23.033 -47.181 1.00 33.00 90 THR A CA 1
ATOM 691 C C . THR A 1 90 ? -12.173 -22.713 -46.368 1.00 33.00 90 THR A C 1
ATOM 693 O O . THR A 1 90 ? -12.092 -22.194 -45.257 1.00 33.00 90 THR A O 1
ATOM 696 N N . THR A 1 91 ? -13.337 -23.013 -46.939 1.00 34.75 91 THR A N 1
ATOM 697 C CA . THR A 1 91 ? -14.644 -23.018 -46.271 1.00 34.75 91 THR A CA 1
ATOM 698 C C . THR A 1 91 ? -15.031 -24.468 -45.995 1.00 34.75 91 THR A C 1
ATOM 700 O O . THR A 1 91 ? -15.175 -25.242 -46.934 1.00 34.75 91 THR A O 1
ATOM 703 N N . ILE A 1 92 ? -15.191 -24.839 -44.726 1.00 33.47 92 ILE A N 1
ATOM 704 C CA . ILE A 1 92 ? -15.860 -26.064 -44.251 1.00 33.47 92 ILE A CA 1
ATOM 705 C C . ILE A 1 92 ? -16.432 -25.657 -42.884 1.00 33.47 92 ILE A C 1
ATOM 707 O O . ILE A 1 92 ? -15.692 -25.109 -42.077 1.00 33.47 92 ILE A O 1
ATOM 711 N N . GLY A 1 93 ? -17.703 -25.792 -42.528 1.00 31.50 93 GLY A N 1
ATOM 712 C CA . GLY A 1 93 ? -18.816 -26.558 -43.069 1.00 31.50 93 GLY A CA 1
ATOM 713 C C . GLY A 1 93 ? -19.642 -26.965 -41.847 1.00 31.50 93 GLY A C 1
ATOM 714 O O . GLY A 1 93 ? -19.140 -27.676 -40.981 1.00 31.50 93 GLY A O 1
ATOM 715 N N . GLU A 1 94 ? -20.859 -26.440 -41.732 1.00 34.44 94 GLU A N 1
ATOM 716 C CA . GLU A 1 94 ? -21.841 -26.877 -40.740 1.00 34.44 94 GLU A CA 1
ATOM 717 C C . GLU A 1 94 ? -22.215 -28.341 -41.002 1.00 34.44 94 GLU A C 1
ATOM 719 O O . GLU A 1 94 ? -22.569 -28.693 -42.126 1.00 34.44 94 GLU A O 1
ATOM 724 N N . THR A 1 95 ? -22.221 -29.176 -39.963 1.00 31.92 95 THR A N 1
ATOM 725 C CA . THR A 1 95 ? -23.019 -30.408 -39.957 1.00 31.92 95 THR A CA 1
ATOM 726 C C . THR A 1 95 ? -23.612 -30.644 -38.579 1.00 31.92 95 THR A C 1
ATOM 728 O O . THR A 1 95 ? -22.910 -30.682 -37.569 1.00 31.92 95 THR A O 1
ATOM 731 N N . ALA A 1 96 ? -24.930 -30.793 -38.588 1.00 31.25 96 ALA A N 1
ATOM 732 C CA . ALA A 1 96 ? -25.782 -31.164 -37.480 1.00 31.25 96 ALA A CA 1
ATOM 733 C C . ALA A 1 96 ? -25.791 -32.690 -37.254 1.00 31.25 96 ALA A C 1
ATOM 735 O O . ALA A 1 96 ? -25.747 -33.458 -38.208 1.00 31.25 96 ALA A O 1
ATOM 736 N N . VAL A 1 97 ? -25.904 -33.052 -35.970 1.00 34.31 97 VAL A N 1
ATOM 737 C CA . VAL A 1 97 ? -26.660 -34.166 -35.357 1.00 34.31 97 VAL A CA 1
ATOM 738 C C . VAL A 1 97 ? -26.524 -35.576 -35.950 1.00 34.31 97 VAL A C 1
ATOM 740 O O . VAL A 1 97 ? -27.087 -35.867 -36.996 1.00 34.31 97 VAL A O 1
ATOM 743 N N . THR A 1 98 ? -26.003 -36.498 -35.129 1.00 30.52 98 THR A N 1
ATOM 744 C CA . THR A 1 98 ? -26.638 -37.810 -34.883 1.00 30.52 98 THR A CA 1
ATOM 745 C C . THR A 1 98 ? -26.290 -38.328 -33.487 1.00 30.52 98 THR A C 1
ATOM 747 O O . THR A 1 98 ? -25.114 -38.457 -33.146 1.00 30.52 98 THR A O 1
ATOM 750 N N . ASP A 1 99 ? -27.333 -38.646 -32.719 1.00 35.69 99 ASP A N 1
ATOM 751 C CA . ASP A 1 99 ? -27.315 -39.470 -31.511 1.00 35.69 99 ASP A CA 1
ATOM 752 C C . ASP A 1 99 ? -26.798 -40.882 -31.803 1.00 35.69 99 ASP A C 1
ATOM 754 O O . ASP A 1 99 ? -27.319 -41.547 -32.698 1.00 35.69 99 ASP A O 1
ATOM 758 N N . VAL A 1 100 ? -25.869 -41.382 -30.983 1.00 33.81 100 VAL A N 1
ATOM 759 C CA . VAL A 1 100 ? -25.743 -42.818 -30.692 1.00 33.81 100 VAL A CA 1
ATOM 760 C C . VAL A 1 100 ? -25.318 -42.985 -29.235 1.00 33.81 100 VAL A C 1
ATOM 762 O O . VAL A 1 100 ? -24.238 -42.565 -28.824 1.00 33.81 100 VAL A O 1
ATOM 765 N N . ALA A 1 101 ? -26.196 -43.615 -28.460 1.00 33.62 101 ALA A N 1
ATOM 766 C CA . ALA A 1 101 ? -25.909 -44.152 -27.143 1.00 33.62 101 ALA A CA 1
ATOM 767 C C . ALA A 1 101 ? -25.002 -45.388 -27.253 1.00 33.62 101 ALA A C 1
ATOM 769 O O . ALA A 1 101 ? -25.282 -46.290 -28.040 1.00 33.62 101 ALA A O 1
ATOM 770 N N . SER A 1 102 ? -23.979 -45.480 -26.405 1.00 35.25 102 SER A N 1
ATOM 771 C CA . SER A 1 102 ? -23.451 -46.774 -25.967 1.00 35.25 102 SER A CA 1
ATOM 772 C C . SER A 1 102 ? -22.767 -46.642 -24.612 1.00 35.25 102 SER A C 1
ATOM 774 O O . SER A 1 102 ? -21.846 -45.845 -24.433 1.00 35.25 102 SER A O 1
ATOM 776 N N . GLU A 1 103 ? -23.252 -47.451 -23.680 1.00 37.91 103 GLU A N 1
ATOM 777 C CA . GLU A 1 103 ? -22.723 -47.700 -22.348 1.00 37.91 103 GLU A CA 1
ATOM 778 C C . GLU A 1 103 ? -21.248 -48.127 -22.389 1.00 37.91 103 GLU A C 1
ATOM 780 O O . GLU A 1 103 ? -20.866 -49.020 -23.144 1.00 37.91 103 GLU A O 1
ATOM 785 N N . ALA A 1 104 ? -20.430 -47.543 -21.515 1.00 34.19 104 ALA A N 1
ATOM 786 C CA . ALA A 1 104 ? -19.167 -48.133 -21.092 1.00 34.19 104 ALA A CA 1
ATOM 787 C C . ALA A 1 104 ? -18.913 -47.768 -19.623 1.00 34.19 104 ALA A C 1
ATOM 789 O O . ALA A 1 104 ? -18.807 -46.597 -19.258 1.00 34.19 104 ALA A O 1
ATOM 790 N N . ALA A 1 105 ? -18.870 -48.800 -18.784 1.00 39.91 105 ALA A N 1
ATOM 791 C CA . ALA A 1 105 ? -18.598 -48.734 -17.355 1.00 39.91 105 ALA A CA 1
ATOM 792 C C . ALA A 1 105 ? -17.201 -48.151 -17.057 1.00 39.91 105 ALA A C 1
ATOM 794 O O . ALA A 1 105 ? -16.250 -48.465 -17.778 1.00 39.91 105 ALA A O 1
ATOM 795 N N . PRO A 1 106 ? -17.021 -47.363 -15.980 1.00 42.16 106 PRO A N 1
ATOM 796 C CA . PRO A 1 106 ? -15.696 -46.958 -15.547 1.00 42.16 106 PRO A CA 1
ATOM 797 C C . PRO A 1 106 ? -15.066 -48.030 -14.650 1.00 42.16 106 PRO A C 1
ATOM 799 O O . PRO A 1 106 ? -15.680 -48.533 -13.709 1.00 42.16 106 PRO A O 1
ATOM 802 N N . ALA A 1 107 ? -13.812 -48.349 -14.958 1.00 34.97 107 ALA A N 1
ATOM 803 C CA . ALA A 1 107 ? -12.943 -49.197 -14.161 1.00 34.97 107 ALA A CA 1
ATOM 804 C C . ALA A 1 107 ? -12.697 -48.599 -12.763 1.00 34.97 107 ALA A C 1
ATOM 806 O O . ALA A 1 107 ? -12.413 -47.408 -12.615 1.00 34.97 107 ALA A O 1
ATOM 807 N N . GLU A 1 108 ? -12.788 -49.457 -11.749 1.00 34.38 108 GLU A N 1
ATOM 808 C CA . GLU A 1 108 ? -12.506 -49.156 -10.348 1.00 34.38 108 GLU A CA 1
ATOM 809 C C . GLU A 1 108 ? -11.032 -48.758 -10.148 1.00 34.38 108 GLU A C 1
ATOM 811 O O . GLU A 1 108 ? -10.107 -49.509 -10.461 1.00 34.38 108 GLU A O 1
ATOM 816 N N . LEU A 1 109 ? -10.811 -47.567 -9.587 1.00 42.25 109 LEU A N 1
ATOM 817 C CA . LEU A 1 109 ? -9.532 -47.146 -9.011 1.00 42.25 109 LEU A CA 1
ATOM 818 C C . LEU A 1 109 ? -9.458 -47.617 -7.547 1.00 42.25 109 LEU A C 1
ATOM 820 O O . LEU A 1 109 ? -10.450 -47.497 -6.824 1.00 42.25 109 LEU A O 1
ATOM 824 N N . PRO A 1 110 ? -8.301 -48.108 -7.066 1.00 39.44 110 PRO A N 1
ATOM 825 C CA . PRO A 1 110 ? -8.188 -48.650 -5.720 1.00 39.44 110 PRO A CA 1
ATOM 826 C C . PRO A 1 110 ? -8.329 -47.557 -4.654 1.00 39.44 110 PRO A C 1
ATOM 828 O O . PRO A 1 110 ? -7.764 -46.464 -4.753 1.00 39.44 110 PRO A O 1
ATOM 831 N N . ALA A 1 111 ? -9.090 -47.900 -3.615 1.00 34.16 111 ALA A N 1
ATOM 832 C CA . ALA A 1 111 ? -9.412 -47.075 -2.463 1.00 34.16 111 ALA A CA 1
ATOM 833 C C . ALA A 1 111 ? -8.170 -46.412 -1.840 1.00 34.16 111 ALA A C 1
ATOM 835 O O . ALA A 1 111 ? -7.237 -47.076 -1.383 1.00 34.16 111 ALA A O 1
ATOM 836 N N . ARG A 1 112 ? -8.187 -45.075 -1.770 1.00 37.88 112 ARG A N 1
ATOM 837 C CA . ARG A 1 112 ? -7.272 -44.308 -0.921 1.00 37.88 112 ARG A CA 1
ATOM 838 C C . ARG A 1 112 ? -7.643 -44.529 0.543 1.00 37.88 112 ARG A C 1
ATOM 840 O O . ARG A 1 112 ? -8.775 -44.288 0.951 1.00 37.88 112 ARG A O 1
ATOM 847 N N . VAL A 1 113 ? -6.647 -44.944 1.319 1.00 45.56 113 VAL A N 1
ATOM 848 C CA . VAL A 1 113 ? -6.647 -44.981 2.786 1.00 45.56 113 VAL A CA 1
ATOM 849 C C . VAL A 1 113 ? -7.107 -43.618 3.333 1.00 45.56 113 VAL A C 1
ATOM 851 O O . VAL A 1 113 ? -6.558 -42.597 2.906 1.00 45.56 113 VAL A O 1
ATOM 854 N N . PRO A 1 114 ? -8.083 -43.553 4.258 1.00 37.81 114 PRO A N 1
ATOM 855 C CA . PRO A 1 114 ? -8.485 -42.287 4.852 1.00 37.81 114 PRO A CA 1
ATOM 856 C C . PRO A 1 114 ? -7.334 -41.730 5.694 1.00 37.81 114 PRO A C 1
ATOM 858 O O . PRO A 1 114 ? -6.814 -42.393 6.594 1.00 37.81 114 PRO A O 1
ATOM 861 N N . ALA A 1 115 ? -6.929 -40.498 5.388 1.00 39.84 115 ALA A N 1
ATOM 862 C CA . ALA A 1 115 ? -6.030 -39.739 6.238 1.00 39.84 115 ALA A CA 1
ATOM 863 C C . ALA A 1 115 ? -6.697 -39.549 7.608 1.00 39.84 115 ALA A C 1
ATOM 865 O O . ALA A 1 115 ? -7.813 -39.039 7.705 1.00 39.84 115 ALA A O 1
ATOM 866 N N . SER A 1 116 ? -6.001 -39.987 8.656 1.00 35.47 116 SER A N 1
ATOM 867 C CA . SER A 1 116 ? -6.383 -39.763 10.048 1.00 35.47 116 SER A CA 1
ATOM 868 C C . SER A 1 116 ? -6.655 -38.268 10.276 1.00 35.47 116 SER A C 1
ATOM 870 O O . SER A 1 116 ? -5.841 -37.450 9.835 1.00 35.47 116 SER A O 1
ATOM 872 N N . PRO A 1 117 ? -7.746 -37.880 10.963 1.00 41.38 117 PRO A N 1
ATOM 873 C CA . PRO A 1 117 ? -7.995 -36.482 11.277 1.00 41.38 117 PRO A CA 1
ATOM 874 C C . PRO A 1 117 ? -6.831 -35.969 12.124 1.00 41.38 117 PRO A C 1
ATOM 876 O O . PRO A 1 117 ? -6.541 -36.490 13.204 1.00 41.38 117 PRO A O 1
ATOM 879 N N . ALA A 1 118 ? -6.116 -34.978 11.597 1.00 37.88 118 ALA A N 1
ATOM 880 C CA . ALA A 1 118 ? -5.123 -34.250 12.357 1.00 37.88 118 ALA A CA 1
ATOM 881 C C . ALA A 1 118 ? -5.854 -33.573 13.520 1.00 37.88 118 ALA A C 1
ATOM 883 O O . ALA A 1 118 ? -6.628 -32.644 13.304 1.00 37.88 118 ALA A O 1
ATOM 884 N N . ASN A 1 119 ? -5.634 -34.066 14.741 1.00 32.75 119 ASN A N 1
ATOM 885 C CA . ASN A 1 119 ? -6.075 -33.388 15.952 1.00 32.75 119 ASN A CA 1
ATOM 886 C C . ASN A 1 119 ? -5.550 -31.944 15.899 1.00 32.75 119 ASN A C 1
ATOM 888 O O . ASN A 1 119 ? -4.323 -31.766 15.889 1.00 32.75 119 ASN A O 1
ATOM 892 N N . PRO A 1 120 ? -6.418 -30.916 15.849 1.00 38.44 120 PRO A N 1
ATOM 893 C CA . PRO A 1 120 ? -5.957 -29.549 15.996 1.00 38.44 120 PRO A CA 1
ATOM 894 C C . PRO A 1 120 ? -5.278 -29.463 17.360 1.00 38.44 120 PRO A C 1
ATOM 896 O O . PRO A 1 120 ? -5.867 -29.801 18.387 1.00 38.44 120 PRO A O 1
ATOM 899 N N . ARG A 1 121 ? -3.993 -29.089 17.368 1.00 31.83 121 ARG A N 1
ATOM 900 C CA . ARG A 1 121 ? -3.286 -28.827 18.622 1.00 31.83 121 ARG A CA 1
ATOM 901 C C . ARG A 1 121 ? -4.117 -27.806 19.405 1.00 31.83 121 ARG A C 1
ATOM 903 O O . ARG A 1 121 ? -4.497 -26.803 18.797 1.00 31.83 121 ARG A O 1
ATOM 910 N N . PRO A 1 122 ? -4.392 -28.028 20.702 1.00 33.72 122 PRO A N 1
ATOM 911 C CA . PRO A 1 122 ? -5.037 -27.015 21.517 1.00 33.72 122 PRO A CA 1
ATOM 912 C C . PRO A 1 122 ? -4.175 -25.757 21.441 1.00 33.72 122 PRO A C 1
ATOM 914 O O . PRO A 1 122 ? -2.993 -25.770 21.798 1.00 33.72 122 PRO A O 1
ATOM 917 N N . ILE A 1 123 ? -4.751 -24.699 20.874 1.00 39.94 123 ILE A N 1
ATOM 918 C CA . ILE A 1 123 ? -4.200 -23.356 20.982 1.00 39.94 123 ILE A CA 1
ATOM 919 C C . ILE A 1 123 ? -4.189 -23.091 22.481 1.00 39.94 123 ILE A C 1
ATOM 921 O O . ILE A 1 123 ? -5.237 -23.155 23.116 1.00 39.94 123 ILE A O 1
ATOM 925 N N . VAL A 1 124 ? -2.999 -22.904 23.048 1.00 36.41 124 VAL A N 1
ATOM 926 C CA . VAL A 1 124 ? -2.847 -22.511 24.447 1.00 36.41 124 VAL A CA 1
ATOM 927 C C . VAL A 1 124 ? -3.632 -21.214 24.597 1.00 36.41 124 VAL A C 1
ATOM 929 O O . VAL A 1 124 ? -3.254 -20.202 24.008 1.00 36.41 124 VAL A O 1
ATOM 932 N N . GLU A 1 125 ? -4.767 -21.277 25.289 1.00 39.66 125 GLU A N 1
ATOM 933 C CA . GLU A 1 125 ? -5.545 -20.106 25.661 1.00 39.66 125 GLU A CA 1
ATOM 934 C C . GLU A 1 125 ? -4.634 -19.251 26.541 1.00 39.66 125 GLU A C 1
ATOM 936 O O . GLU A 1 125 ? -4.363 -19.570 27.696 1.00 39.66 125 GLU A O 1
ATOM 941 N N . GLU A 1 126 ? -4.048 -18.213 25.945 1.00 46.53 126 GLU A N 1
ATOM 942 C CA . GLU A 1 126 ? -3.367 -17.163 26.686 1.00 46.53 126 GLU A CA 1
ATOM 943 C C . GLU A 1 126 ? -4.457 -16.544 27.573 1.00 46.53 126 GLU A C 1
ATOM 945 O O . GLU A 1 126 ? -5.354 -15.877 27.057 1.00 46.53 126 GLU A O 1
ATOM 950 N N . GLU A 1 127 ? -4.445 -16.850 28.877 1.00 38.41 127 GLU A N 1
ATOM 951 C CA . GLU A 1 127 ? -5.351 -16.265 29.869 1.00 38.41 127 GLU A CA 1
ATOM 952 C C . GLU A 1 127 ? -5.184 -14.740 29.839 1.00 38.41 127 GLU A C 1
ATOM 954 O O . GLU A 1 127 ? -4.354 -14.145 30.531 1.00 38.41 127 GLU A O 1
ATOM 959 N N . THR A 1 128 ? -5.968 -14.078 28.992 1.00 46.59 128 THR A N 1
ATOM 960 C CA . THR A 1 128 ? -6.099 -12.631 28.983 1.00 46.59 128 THR A CA 1
ATOM 961 C C . THR A 1 128 ? -6.960 -12.263 30.177 1.00 46.59 128 THR A C 1
ATOM 963 O O . THR A 1 128 ? -8.178 -12.128 30.059 1.00 46.59 128 THR A O 1
ATOM 966 N N . SER A 1 129 ? -6.330 -12.125 31.345 1.00 42.94 129 SER A N 1
ATOM 967 C CA . SER A 1 129 ? -6.964 -11.455 32.476 1.00 42.94 129 SER A CA 1
ATOM 968 C C . SER A 1 129 ? -7.495 -10.105 31.988 1.00 42.94 129 SER A C 1
ATOM 970 O O . SER A 1 129 ? -6.815 -9.385 31.247 1.00 42.94 129 SER A O 1
ATOM 972 N N . ALA A 1 130 ? -8.755 -9.811 32.314 1.00 48.47 130 ALA A N 1
ATOM 973 C CA . ALA A 1 130 ? -9.454 -8.617 31.863 1.00 48.47 130 ALA A CA 1
ATOM 974 C C . ALA A 1 130 ? -8.648 -7.370 32.255 1.00 48.47 130 ALA A C 1
ATOM 976 O O . ALA A 1 130 ? -8.649 -6.930 33.404 1.00 48.47 130 ALA A O 1
ATOM 977 N N . ARG A 1 131 ? -7.893 -6.828 31.297 1.00 55.88 131 ARG A N 1
ATOM 978 C CA . ARG A 1 131 ? -7.089 -5.625 31.491 1.00 55.88 131 ARG A CA 1
ATOM 979 C C . ARG A 1 131 ? -8.063 -4.478 31.734 1.00 55.88 131 ARG A C 1
ATOM 981 O O . ARG A 1 131 ? -8.884 -4.204 30.861 1.00 55.88 131 ARG A O 1
ATOM 988 N N . ALA A 1 132 ? -7.977 -3.839 32.902 1.00 63.44 132 ALA A N 1
ATOM 989 C CA . ALA A 1 132 ? -8.750 -2.636 33.192 1.00 63.44 132 ALA A CA 1
ATOM 990 C C . ALA A 1 132 ? -8.584 -1.637 32.037 1.00 63.44 132 ALA A C 1
ATOM 992 O O . ALA A 1 132 ? -7.458 -1.393 31.588 1.00 63.44 132 ALA A O 1
ATOM 993 N N . GLU A 1 133 ? -9.701 -1.125 31.513 1.00 67.25 133 GLU A N 1
ATOM 994 C CA .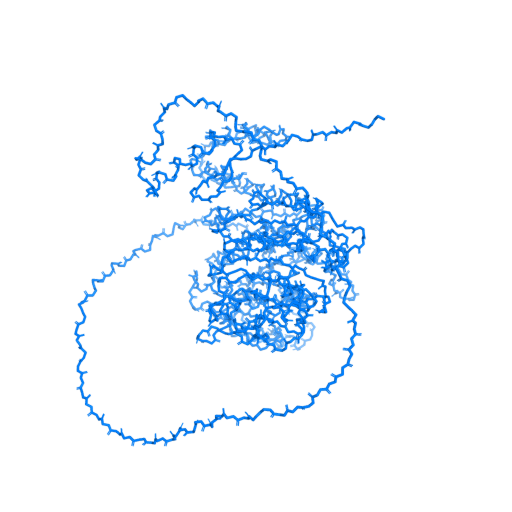 GLU A 1 133 ? -9.659 -0.179 30.400 1.00 67.25 133 GLU A CA 1
ATOM 995 C C . GLU A 1 133 ? -8.937 1.098 30.862 1.00 67.25 133 GLU A C 1
ATOM 997 O O . GLU A 1 133 ? -9.248 1.617 31.939 1.00 67.25 133 GLU A O 1
ATOM 1002 N N . PRO A 1 134 ? -7.943 1.594 30.103 1.00 69.19 134 PRO A N 1
ATOM 1003 C CA . PRO A 1 134 ? -7.275 2.840 30.447 1.00 69.19 134 PRO A CA 1
ATOM 1004 C C . PRO A 1 134 ? -8.283 3.990 30.432 1.00 69.19 134 PRO A C 1
ATOM 1006 O O . PRO A 1 134 ? -9.203 4.007 29.607 1.00 69.19 134 PRO A O 1
ATOM 1009 N N . SER A 1 135 ? -8.089 4.966 31.324 1.00 71.94 135 SER A N 1
ATOM 1010 C CA . SER A 1 135 ? -8.906 6.178 31.314 1.00 71.94 135 SER A CA 1
ATOM 1011 C C . SER A 1 135 ? -8.797 6.863 29.937 1.00 71.94 135 SER A C 1
ATOM 1013 O O . SER A 1 135 ? -7.717 6.827 29.336 1.00 71.94 135 SER A O 1
ATOM 1015 N N . PRO A 1 136 ? -9.868 7.488 29.407 1.00 72.69 136 PRO A N 1
ATOM 1016 C CA . PRO A 1 136 ? -9.822 8.151 28.099 1.00 72.69 136 PRO A CA 1
ATOM 1017 C C . PRO A 1 136 ? -8.684 9.178 27.972 1.00 72.69 136 PRO A C 1
ATOM 1019 O O . PRO A 1 136 ? -8.048 9.275 26.928 1.00 72.69 136 PRO A O 1
ATOM 1022 N N . SER A 1 137 ? -8.355 9.889 29.056 1.00 70.38 137 SER A N 1
ATOM 1023 C CA . SER A 1 137 ? -7.257 10.864 29.089 1.00 70.38 137 SER A CA 1
ATOM 1024 C C . SER A 1 137 ? -5.860 10.248 28.968 1.00 70.38 137 SER A C 1
ATOM 1026 O O . SER A 1 137 ? -4.928 10.948 28.580 1.00 70.38 137 SER A O 1
ATOM 1028 N N . ASP A 1 138 ? -5.708 8.957 29.272 1.00 77.81 138 ASP A N 1
ATOM 1029 C CA . ASP A 1 138 ? -4.427 8.246 29.183 1.00 77.81 138 ASP A CA 1
ATOM 1030 C C . ASP A 1 138 ? -4.250 7.510 27.847 1.00 77.81 138 ASP A C 1
ATOM 1032 O O . ASP A 1 138 ? -3.181 6.947 27.579 1.00 77.81 138 ASP A O 1
ATOM 1036 N N . GLN A 1 139 ? -5.285 7.489 26.999 1.00 84.06 139 GLN A N 1
ATOM 1037 C CA . GLN A 1 139 ? -5.225 6.793 25.723 1.00 84.06 139 GLN A CA 1
ATOM 1038 C C . GLN A 1 139 ? -4.287 7.508 24.749 1.00 84.06 139 GLN A C 1
ATOM 1040 O O . GLN A 1 139 ? -4.432 8.687 24.429 1.00 84.06 139 GLN A O 1
ATOM 1045 N N . LYS A 1 140 ? -3.325 6.750 24.226 1.00 88.06 140 LYS A N 1
ATOM 1046 C CA . LYS A 1 140 ? -2.399 7.198 23.187 1.00 88.06 140 LYS A CA 1
ATOM 1047 C C . LYS A 1 140 ? -2.702 6.480 21.881 1.00 88.06 140 LYS A C 1
ATOM 1049 O O . LYS A 1 140 ? -3.250 5.381 21.870 1.00 88.06 140 LYS A O 1
ATOM 1054 N N . LEU A 1 141 ? -2.289 7.091 20.773 1.00 90.69 141 LEU A N 1
ATOM 1055 C CA . LEU A 1 141 ? -2.269 6.426 19.473 1.00 90.69 141 LEU A CA 1
ATOM 1056 C C . LEU A 1 141 ? -1.401 5.165 19.579 1.00 90.69 141 LEU A C 1
ATOM 1058 O O . LEU A 1 141 ? -0.207 5.270 19.865 1.00 90.69 141 LEU A O 1
ATOM 1062 N N . GLU A 1 142 ? -1.977 3.992 19.323 1.00 94.31 142 GLU A N 1
ATOM 1063 C CA . GLU A 1 142 ? -1.199 2.767 19.164 1.00 94.31 142 GLU A CA 1
ATOM 1064 C C . GLU A 1 142 ? -0.526 2.797 17.791 1.00 94.31 142 GLU A C 1
ATOM 1066 O O . GLU A 1 142 ? -1.197 2.938 16.772 1.00 94.31 142 GLU A O 1
ATOM 1071 N N . LEU A 1 143 ? 0.792 2.637 17.731 1.00 93.81 143 LEU A N 1
ATOM 1072 C CA . LEU A 1 143 ? 1.529 2.613 16.473 1.00 93.81 143 LEU A CA 1
ATOM 1073 C C . LEU A 1 143 ? 2.247 1.282 16.288 1.00 93.81 143 LEU A C 1
ATOM 1075 O O . LEU A 1 143 ? 3.076 0.875 17.104 1.00 93.81 143 LEU A O 1
ATOM 1079 N N . VAL A 1 144 ? 1.943 0.633 15.170 1.00 92.06 144 VAL A N 1
ATOM 1080 C CA . VAL A 1 144 ? 2.663 -0.522 14.649 1.00 92.06 144 VAL A CA 1
ATOM 1081 C C . VAL A 1 144 ? 3.629 -0.024 13.582 1.00 92.06 144 VAL A C 1
ATOM 1083 O O . VAL A 1 144 ? 3.222 0.459 12.522 1.00 92.06 144 VAL A O 1
ATOM 1086 N N . VAL A 1 145 ? 4.920 -0.168 13.863 1.00 90.38 145 VAL A N 1
ATOM 1087 C CA . VAL A 1 145 ? 5.988 0.151 12.915 1.00 90.38 145 VAL A CA 1
ATOM 1088 C C . VAL A 1 145 ? 6.605 -1.146 12.434 1.00 90.38 145 VAL A C 1
ATOM 1090 O O . VAL A 1 145 ? 7.091 -1.940 13.238 1.00 90.38 145 VAL A O 1
ATOM 1093 N N . LYS A 1 146 ? 6.574 -1.363 11.121 1.00 87.38 146 LYS A N 1
ATOM 1094 C CA . LYS A 1 146 ? 7.300 -2.457 10.470 1.00 87.38 146 LYS A CA 1
ATOM 1095 C C . LYS A 1 146 ? 8.002 -1.894 9.239 1.00 87.38 146 LYS A C 1
ATOM 1097 O O . LYS A 1 146 ? 7.433 -1.002 8.607 1.00 87.38 146 LYS A O 1
ATOM 1102 N N . PRO A 1 147 ? 9.180 -2.413 8.864 1.00 84.31 147 PRO A N 1
ATOM 1103 C CA . PRO A 1 147 ? 9.785 -2.096 7.580 1.00 84.31 147 PRO A CA 1
ATOM 1104 C C . PRO A 1 147 ? 8.801 -2.287 6.418 1.00 84.31 147 PRO A C 1
ATOM 1106 O O . PRO A 1 147 ? 7.746 -2.928 6.542 1.00 84.31 147 PRO A O 1
ATOM 1109 N N . THR A 1 148 ? 9.123 -1.698 5.272 1.00 79.31 148 THR A N 1
ATOM 1110 C CA . THR A 1 148 ? 8.301 -1.852 4.066 1.00 79.31 148 THR A CA 1
ATOM 1111 C C . THR A 1 148 ? 8.080 -3.335 3.759 1.00 79.31 148 THR A C 1
ATOM 1113 O O . THR A 1 148 ? 8.913 -4.164 4.069 1.00 79.31 148 THR A O 1
ATOM 1116 N N . GLN A 1 149 ? 6.915 -3.730 3.241 1.00 72.69 149 GLN A N 1
ATOM 1117 C CA . GLN A 1 149 ? 6.624 -5.140 2.901 1.00 72.69 149 GLN A CA 1
ATOM 1118 C C . GLN A 1 149 ? 6.734 -6.187 4.038 1.00 72.69 149 GLN A C 1
ATOM 1120 O O . GLN A 1 149 ? 6.462 -7.358 3.795 1.00 72.69 149 GLN A O 1
ATOM 1125 N N . ALA A 1 150 ? 6.987 -5.810 5.296 1.00 77.44 150 ALA A N 1
ATOM 1126 C CA . ALA A 1 150 ? 7.015 -6.733 6.439 1.00 77.44 150 ALA A CA 1
ATOM 1127 C C . ALA A 1 150 ? 5.602 -7.120 6.953 1.00 77.44 150 ALA A C 1
ATOM 1129 O O . ALA A 1 150 ? 5.380 -7.348 8.146 1.00 77.44 150 ALA A O 1
ATOM 1130 N N . GLY A 1 151 ? 4.610 -7.157 6.055 1.00 80.12 151 GLY A N 1
ATOM 1131 C CA . GLY A 1 151 ? 3.260 -7.649 6.344 1.00 80.12 151 GLY A CA 1
ATOM 1132 C C . GLY A 1 151 ? 2.433 -6.785 7.305 1.00 80.12 151 GLY A C 1
ATOM 1133 O O . GLY A 1 151 ? 1.783 -7.322 8.200 1.00 80.12 151 GLY A O 1
ATOM 1134 N N . LYS A 1 152 ? 2.432 -5.453 7.140 1.00 85.31 152 LYS A N 1
ATOM 1135 C CA . LYS A 1 152 ? 1.644 -4.524 7.984 1.00 85.31 152 LYS A CA 1
ATOM 1136 C C . LYS A 1 152 ? 0.147 -4.862 8.005 1.00 85.31 152 LYS A C 1
ATOM 1138 O O . LYS A 1 152 ? -0.443 -4.958 9.076 1.00 85.31 152 LYS A O 1
ATOM 1143 N N . THR A 1 153 ? -0.445 -5.120 6.836 1.00 86.25 153 THR A N 1
ATOM 1144 C CA . THR A 1 153 ? -1.862 -5.501 6.708 1.00 86.25 153 THR A CA 1
ATOM 1145 C C . THR A 1 153 ? -2.179 -6.795 7.462 1.00 86.25 153 THR A C 1
ATOM 1147 O O . THR A 1 153 ? -3.222 -6.891 8.097 1.00 86.25 153 THR A O 1
ATOM 1150 N N . PHE A 1 154 ? -1.270 -7.776 7.464 1.00 87.25 154 PHE A N 1
ATOM 1151 C CA . PHE A 1 154 ? -1.462 -9.022 8.214 1.00 87.25 154 PHE A CA 1
ATOM 1152 C C . PHE A 1 154 ? -1.393 -8.802 9.729 1.00 87.25 154 PHE A C 1
ATOM 1154 O O . PHE A 1 154 ? -2.154 -9.424 10.466 1.00 87.25 154 PHE A O 1
ATOM 1161 N N . GLU A 1 155 ? -0.547 -7.879 10.200 1.00 88.88 155 GLU A N 1
ATOM 1162 C CA . GLU A 1 155 ? -0.537 -7.466 11.610 1.00 88.88 155 GLU A CA 1
ATOM 1163 C C . GLU A 1 155 ? -1.862 -6.799 12.004 1.00 88.88 155 GLU A C 1
ATOM 1165 O O . GLU A 1 155 ? -2.406 -7.074 13.072 1.00 88.88 155 GLU A O 1
ATOM 1170 N N . MET A 1 156 ? -2.410 -5.954 11.124 1.00 93.12 156 MET A N 1
ATOM 1171 C CA . MET A 1 156 ? -3.721 -5.335 11.318 1.00 93.12 156 MET A CA 1
ATOM 1172 C C . MET A 1 156 ? -4.831 -6.383 11.418 1.00 93.12 156 MET A C 1
ATOM 1174 O O . MET A 1 156 ? -5.582 -6.374 12.390 1.00 93.12 156 MET A O 1
ATOM 1178 N N . ILE A 1 157 ? -4.896 -7.317 10.465 1.00 93.31 157 ILE A N 1
ATOM 1179 C CA . ILE A 1 157 ? -5.881 -8.409 10.447 1.00 93.31 157 ILE A CA 1
ATOM 1180 C C . ILE A 1 157 ? -5.756 -9.277 11.700 1.00 93.31 157 ILE A C 1
ATOM 1182 O O . ILE A 1 157 ? -6.757 -9.569 12.348 1.00 93.31 157 ILE A O 1
ATOM 1186 N N . ALA A 1 158 ? -4.535 -9.653 12.088 1.00 90.94 158 ALA A N 1
ATOM 1187 C CA . ALA A 1 158 ? -4.308 -10.408 13.314 1.00 90.94 158 ALA A CA 1
ATOM 1188 C C . ALA A 1 158 ? -4.802 -9.626 14.542 1.00 90.94 158 ALA A C 1
ATOM 1190 O O . ALA A 1 158 ? -5.435 -10.208 15.428 1.00 90.94 158 ALA A O 1
ATOM 1191 N N . GLY A 1 159 ? -4.541 -8.315 14.585 1.00 91.81 159 GLY A N 1
ATOM 1192 C CA . GLY A 1 159 ? -5.089 -7.382 15.568 1.00 91.81 159 GLY A CA 1
ATOM 1193 C C . GLY A 1 159 ? -6.605 -7.504 15.685 1.00 91.81 159 GLY A C 1
ATOM 1194 O O . GLY A 1 159 ? -7.088 -7.879 16.750 1.00 91.81 159 GLY A O 1
ATOM 1195 N N . ILE A 1 160 ? -7.305 -7.289 14.568 1.00 94.69 160 ILE A N 1
ATOM 1196 C CA . ILE A 1 160 ? -8.769 -7.369 14.446 1.00 94.69 160 ILE A CA 1
ATOM 1197 C C . ILE A 1 160 ? -9.292 -8.729 14.927 1.00 94.69 160 ILE A C 1
ATOM 1199 O O . ILE A 1 160 ? -10.137 -8.794 15.811 1.00 94.69 160 ILE A O 1
ATOM 1203 N N . VAL A 1 161 ? -8.750 -9.833 14.406 1.00 94.50 161 VAL A N 1
ATOM 1204 C CA . VAL A 1 161 ? -9.162 -11.197 14.782 1.00 94.50 161 VAL A CA 1
ATOM 1205 C C . VAL A 1 161 ? -8.968 -11.452 16.277 1.00 94.50 161 VAL A C 1
ATOM 1207 O O . VAL A 1 161 ? -9.825 -12.057 16.917 1.00 94.50 161 VAL A O 1
ATOM 1210 N N . GLY A 1 162 ? -7.846 -11.000 16.842 1.00 92.81 162 GLY A N 1
ATOM 1211 C CA . GLY A 1 162 ? -7.570 -11.148 18.271 1.00 92.81 162 GLY A CA 1
ATOM 1212 C C . GLY A 1 162 ? -8.568 -10.375 19.129 1.00 92.81 162 GLY A C 1
ATOM 1213 O O . GLY A 1 162 ? -9.090 -10.924 20.092 1.00 92.81 162 GLY A O 1
ATOM 1214 N N . ASP A 1 163 ? -8.883 -9.139 18.747 1.00 92.75 163 ASP A N 1
ATOM 1215 C CA . ASP A 1 163 ? -9.867 -8.329 19.463 1.00 92.75 163 ASP A CA 1
ATOM 1216 C C . ASP A 1 163 ? -11.267 -8.959 19.384 1.00 92.75 163 ASP A C 1
ATOM 1218 O O . ASP A 1 163 ? -11.966 -9.011 20.397 1.00 92.75 163 ASP A O 1
ATOM 1222 N N . ILE A 1 164 ? -11.673 -9.483 18.217 1.00 93.62 164 ILE A N 1
ATOM 1223 C CA . ILE A 1 164 ? -12.965 -10.172 18.026 1.00 93.62 164 ILE A CA 1
ATOM 1224 C C . ILE A 1 164 ? -13.064 -11.432 18.882 1.00 93.62 164 ILE A C 1
ATOM 1226 O O . ILE A 1 164 ? -14.114 -11.686 19.463 1.00 93.62 164 ILE A O 1
ATOM 1230 N N . ARG A 1 165 ? -11.981 -12.199 19.032 1.00 92.94 165 ARG A N 1
ATOM 1231 C CA . ARG A 1 165 ? -11.978 -13.372 19.921 1.00 92.94 165 ARG A CA 1
ATOM 1232 C C . ARG A 1 165 ? -12.173 -12.999 21.388 1.00 92.94 165 ARG A C 1
ATOM 1234 O O . ARG A 1 165 ? -12.855 -13.724 22.098 1.00 92.94 165 ARG A O 1
ATOM 1241 N N . VAL A 1 166 ? -11.599 -11.878 21.825 1.00 90.50 166 VAL A N 1
ATOM 1242 C CA . VAL A 1 166 ? -11.666 -11.442 23.229 1.00 90.50 166 VAL A CA 1
ATOM 1243 C C . VAL A 1 166 ? -13.004 -10.779 23.562 1.00 90.50 166 VAL A C 1
ATOM 1245 O O . VAL A 1 166 ? -13.575 -11.051 24.611 1.00 90.50 166 VAL A O 1
ATOM 1248 N N . ARG A 1 167 ? -13.513 -9.895 22.693 1.00 87.12 167 ARG A N 1
ATOM 1249 C CA . ARG A 1 167 ? -14.713 -9.073 22.968 1.00 87.12 167 ARG A CA 1
ATOM 1250 C C . ARG A 1 167 ? -15.976 -9.541 22.242 1.00 87.12 167 ARG A C 1
ATOM 1252 O O . ARG A 1 167 ? -17.049 -8.965 22.424 1.00 87.12 167 ARG A O 1
ATOM 1259 N N . GLY A 1 168 ? -15.869 -10.563 21.400 1.00 89.06 168 GLY A N 1
ATOM 1260 C CA . GLY A 1 168 ? -16.978 -11.047 20.590 1.00 89.06 168 GLY A CA 1
ATOM 1261 C C . GLY A 1 168 ? -17.489 -9.981 19.619 1.00 89.06 168 GLY A C 1
ATOM 1262 O O . GLY A 1 168 ? -16.715 -9.302 18.941 1.00 89.06 168 GLY A O 1
ATOM 1263 N N . GLN A 1 169 ? -18.817 -9.853 19.546 1.00 86.06 169 GLN A N 1
ATOM 1264 C CA . GLN A 1 169 ? -19.509 -8.981 18.591 1.00 86.06 169 GLN A CA 1
ATOM 1265 C C . GLN A 1 169 ? -19.825 -7.578 19.133 1.00 86.06 169 GLN A C 1
ATOM 1267 O O . GLN A 1 169 ? -20.459 -6.790 18.440 1.00 86.06 169 GLN A O 1
ATOM 1272 N N . HIS A 1 170 ? -19.375 -7.237 20.344 1.00 87.44 170 HIS A N 1
ATOM 1273 C CA . HIS A 1 170 ? -19.624 -5.932 20.974 1.00 87.44 170 HIS A CA 1
ATOM 1274 C C . HIS A 1 170 ? -18.627 -4.852 20.526 1.00 87.44 170 HIS A C 1
ATOM 1276 O O . HIS A 1 170 ? -18.220 -3.989 21.305 1.00 87.44 170 HIS A O 1
ATOM 1282 N N . GLN A 1 171 ? -18.187 -4.915 19.268 1.00 91.75 171 GLN A N 1
ATOM 1283 C CA . GLN A 1 171 ? -17.269 -3.935 18.707 1.00 91.75 171 GLN A CA 1
ATOM 1284 C C . GLN A 1 171 ? -17.337 -3.854 17.184 1.00 91.75 171 GLN A C 1
ATOM 1286 O O . GLN A 1 171 ? -17.656 -4.828 16.502 1.00 91.75 171 GLN A O 1
ATOM 1291 N N . THR A 1 172 ? -16.925 -2.704 16.656 1.00 94.69 172 THR A N 1
ATOM 1292 C CA . THR A 1 172 ? -16.705 -2.500 15.222 1.00 94.69 172 THR A CA 1
ATOM 1293 C C . THR A 1 172 ? -15.308 -1.954 14.968 1.00 94.69 172 THR A C 1
ATOM 1295 O O . THR A 1 172 ? -14.886 -0.952 15.548 1.00 94.69 172 THR A O 1
ATOM 1298 N N . HIS A 1 173 ? -14.611 -2.580 14.028 1.00 97.06 173 HIS A N 1
ATOM 1299 C CA . HIS A 1 173 ? -13.322 -2.133 13.525 1.00 97.06 173 HIS A CA 1
ATOM 1300 C C . HIS A 1 173 ? -13.516 -1.289 12.267 1.00 97.06 173 HIS A C 1
ATOM 1302 O O . HIS A 1 173 ? -13.957 -1.808 11.247 1.00 97.06 173 HIS A O 1
ATOM 1308 N N . PHE A 1 174 ? -13.150 -0.010 12.296 1.00 96.38 174 PHE A N 1
ATOM 1309 C CA . PHE A 1 174 ? -13.052 0.796 11.079 1.00 96.38 174 PHE A CA 1
ATOM 1310 C C . PHE A 1 174 ? -11.646 0.679 10.501 1.00 96.38 174 PHE A C 1
ATOM 1312 O O . PHE A 1 174 ? -10.672 0.996 11.178 1.00 96.38 174 PHE A O 1
ATOM 1319 N N . VAL A 1 175 ? -11.534 0.244 9.249 1.00 95.62 175 VAL A N 1
ATOM 1320 C CA . VAL A 1 175 ? -10.268 0.100 8.526 1.00 95.62 175 VAL A CA 1
ATOM 1321 C C . VAL A 1 175 ? -10.197 1.154 7.430 1.00 95.62 175 VAL A C 1
ATOM 1323 O O . VAL A 1 175 ? -10.857 1.038 6.398 1.00 95.62 175 VAL A O 1
ATOM 1326 N N . PHE A 1 176 ? -9.365 2.168 7.646 1.00 92.00 176 PHE A N 1
ATOM 1327 C CA . PHE A 1 176 ? -9.052 3.190 6.657 1.00 92.00 176 PHE A CA 1
ATOM 1328 C C . PHE A 1 176 ? -7.940 2.682 5.744 1.00 92.00 176 PHE A C 1
ATOM 1330 O O . PHE A 1 176 ? -6.756 2.718 6.090 1.00 92.00 176 PHE A O 1
ATOM 1337 N N . ALA A 1 177 ? -8.345 2.200 4.574 1.00 87.50 177 ALA A N 1
ATOM 1338 C CA . ALA A 1 177 ? -7.451 1.776 3.511 1.00 87.50 177 ALA A CA 1
ATOM 1339 C C . ALA A 1 177 ? -7.251 2.909 2.494 1.00 87.50 177 ALA A C 1
ATOM 1341 O O . ALA A 1 177 ? -8.032 3.857 2.416 1.00 87.50 177 ALA A O 1
ATOM 1342 N N . MET A 1 178 ? -6.166 2.838 1.728 1.00 77.44 178 MET A N 1
ATOM 1343 C CA . MET A 1 178 ? -5.743 3.898 0.808 1.00 77.44 178 MET A CA 1
ATOM 1344 C C . MET A 1 178 ? -6.839 4.379 -0.160 1.00 77.44 178 MET A C 1
ATOM 1346 O O . MET A 1 178 ? -7.693 3.617 -0.598 1.00 77.44 178 MET A O 1
ATOM 1350 N N . ASN A 1 179 ? -6.762 5.642 -0.588 1.00 69.94 179 ASN A N 1
ATOM 1351 C CA . ASN A 1 179 ? -7.775 6.324 -1.403 1.00 69.94 179 ASN A CA 1
ATOM 1352 C C . ASN A 1 179 ? -7.881 5.862 -2.882 1.00 69.94 179 ASN A C 1
ATOM 1354 O O . ASN A 1 179 ? -8.001 6.682 -3.789 1.00 69.94 179 ASN A O 1
ATOM 1358 N N . THR A 1 180 ? -7.863 4.556 -3.162 1.00 73.56 180 THR A N 1
ATOM 1359 C CA . THR A 1 180 ? -8.357 4.030 -4.442 1.00 73.56 180 THR A CA 1
ATOM 1360 C C . THR A 1 180 ? -9.233 2.815 -4.283 1.00 73.56 180 THR A C 1
ATOM 1362 O O . THR A 1 180 ? -9.019 1.976 -3.412 1.00 73.56 180 THR A O 1
ATOM 1365 N N . LYS A 1 181 ? -10.201 2.702 -5.198 1.00 76.38 181 LYS A N 1
ATOM 1366 C CA . LYS A 1 181 ? -11.127 1.573 -5.271 1.00 76.38 181 LYS A CA 1
ATOM 1367 C C . LYS A 1 181 ? -10.389 0.233 -5.224 1.00 76.38 181 LYS A C 1
ATOM 1369 O O . LYS A 1 181 ? -10.677 -0.584 -4.366 1.00 76.38 181 LYS A O 1
ATOM 1374 N N . MET A 1 182 ? -9.368 0.068 -6.063 1.00 75.06 182 MET A N 1
ATOM 1375 C CA . MET A 1 182 ? -8.601 -1.176 -6.169 1.00 75.06 182 MET A CA 1
ATOM 1376 C C . MET A 1 182 ? -7.866 -1.551 -4.876 1.00 75.06 182 MET A C 1
ATOM 1378 O O . MET A 1 182 ? -7.825 -2.721 -4.518 1.00 75.06 182 MET A O 1
ATOM 1382 N N . ASN A 1 183 ? -7.300 -0.584 -4.154 1.00 76.69 183 ASN A N 1
ATOM 1383 C CA . ASN A 1 183 ? -6.626 -0.884 -2.890 1.00 76.69 183 ASN A CA 1
ATOM 1384 C C . ASN A 1 183 ? -7.611 -1.208 -1.784 1.00 76.69 183 ASN A C 1
ATOM 1386 O O . ASN A 1 183 ? -7.334 -2.069 -0.957 1.00 76.69 183 ASN A O 1
ATOM 1390 N N . ASN A 1 184 ? -8.750 -0.518 -1.770 1.00 82.50 184 ASN A N 1
ATOM 1391 C CA . ASN A 1 184 ? -9.806 -0.830 -0.825 1.00 82.50 184 ASN A CA 1
ATOM 1392 C C . ASN A 1 184 ? -10.352 -2.231 -1.099 1.00 82.50 184 ASN A C 1
ATOM 1394 O O . ASN A 1 184 ? -10.543 -2.974 -0.152 1.00 82.50 184 ASN A O 1
ATOM 1398 N N . GLU A 1 185 ? -10.523 -2.626 -2.364 1.00 84.00 185 GLU A N 1
ATOM 1399 C CA . GLU A 1 185 ? -10.901 -3.991 -2.753 1.00 84.00 185 GLU A CA 1
ATOM 1400 C C . GLU A 1 185 ? -9.847 -5.026 -2.334 1.00 84.00 185 GLU A C 1
ATOM 1402 O O . GLU A 1 185 ? -10.201 -6.064 -1.785 1.00 84.00 185 GLU A O 1
ATOM 1407 N N . GLN A 1 186 ? -8.553 -4.742 -2.529 1.00 83.25 186 GLN A N 1
ATOM 1408 C CA . GLN A 1 186 ? -7.461 -5.626 -2.094 1.00 83.25 186 GLN A CA 1
ATOM 1409 C C . GLN A 1 186 ? -7.395 -5.754 -0.569 1.00 83.25 186 GLN A C 1
ATOM 1411 O O . GLN A 1 186 ? -7.299 -6.859 -0.040 1.00 83.25 186 GLN A O 1
ATOM 1416 N N . CYS A 1 187 ? -7.471 -4.633 0.151 1.00 88.31 187 CYS A N 1
ATOM 1417 C CA . CYS A 1 187 ? -7.519 -4.624 1.609 1.00 88.31 187 CYS A CA 1
ATOM 1418 C C . CYS A 1 187 ? -8.758 -5.373 2.107 1.00 88.31 187 CYS A C 1
ATOM 1420 O O . CYS A 1 187 ? -8.638 -6.238 2.969 1.00 88.31 187 CYS A O 1
ATOM 1422 N N . ALA A 1 188 ? -9.920 -5.114 1.505 1.00 90.56 188 ALA A N 1
ATOM 1423 C CA . ALA A 1 188 ? -11.166 -5.781 1.841 1.00 90.56 188 ALA A CA 1
ATOM 1424 C C . ALA A 1 188 ? -11.079 -7.285 1.627 1.00 90.56 188 ALA A C 1
ATOM 1426 O O . ALA A 1 188 ? -11.415 -8.036 2.535 1.00 90.56 188 ALA A O 1
ATOM 1427 N N . LYS A 1 189 ? -10.537 -7.723 0.487 1.00 89.19 189 LYS A N 1
ATOM 1428 C CA . LYS A 1 189 ? -10.292 -9.137 0.224 1.00 89.19 189 LYS A CA 1
ATOM 1429 C C . LYS A 1 189 ? -9.377 -9.758 1.281 1.00 89.19 189 LYS A C 1
ATOM 1431 O O . LYS A 1 189 ? -9.722 -10.793 1.831 1.00 89.19 189 LYS A O 1
ATOM 1436 N N . ARG A 1 190 ? -8.250 -9.122 1.616 1.00 90.38 190 ARG A N 1
ATOM 1437 C CA . ARG A 1 190 ? -7.315 -9.635 2.639 1.00 90.38 190 ARG A CA 1
ATOM 1438 C C . ARG A 1 190 ? -7.968 -9.722 4.019 1.00 90.38 190 ARG A C 1
ATOM 1440 O O . ARG A 1 190 ? -7.751 -10.694 4.734 1.00 90.38 190 ARG A O 1
ATOM 1447 N N . VAL A 1 191 ? -8.766 -8.720 4.388 1.00 93.31 191 VAL A N 1
ATOM 1448 C CA . VAL A 1 191 ? -9.531 -8.708 5.641 1.00 93.31 191 VAL A CA 1
ATOM 1449 C C . VAL A 1 191 ? -10.582 -9.815 5.643 1.00 93.31 191 VAL A C 1
ATOM 1451 O O . VAL A 1 191 ? -10.660 -10.545 6.624 1.00 93.31 191 VAL A O 1
ATOM 1454 N N . VAL A 1 192 ? -11.347 -9.976 4.559 1.00 93.56 192 VAL A N 1
ATOM 1455 C CA . VAL A 1 192 ? -12.326 -11.060 4.400 1.00 93.56 192 VAL A CA 1
ATOM 1456 C C . VAL A 1 192 ? -11.646 -12.414 4.516 1.00 93.56 192 VAL A C 1
ATOM 1458 O O . VAL A 1 192 ? -12.073 -13.215 5.341 1.00 93.56 192 VAL A O 1
ATOM 1461 N N . ASP A 1 193 ? -10.583 -12.658 3.751 1.00 91.56 193 ASP A N 1
ATOM 1462 C CA . ASP A 1 193 ? -9.859 -13.928 3.758 1.00 91.56 193 ASP A CA 1
ATOM 1463 C C . ASP A 1 193 ? -9.341 -14.231 5.174 1.00 91.56 193 ASP A C 1
ATOM 1465 O O . ASP A 1 193 ? -9.605 -15.303 5.706 1.00 91.56 193 ASP A O 1
ATOM 1469 N N . GLY A 1 194 ? -8.702 -13.262 5.840 1.00 92.75 194 GLY A N 1
ATOM 1470 C CA . GLY A 1 194 ? -8.154 -13.458 7.185 1.00 92.75 194 GLY A CA 1
ATOM 1471 C C . GLY A 1 194 ? -9.205 -13.599 8.293 1.00 92.75 194 GLY A C 1
ATOM 1472 O O . GLY A 1 194 ? -8.999 -14.359 9.240 1.00 92.75 194 GLY A O 1
ATOM 1473 N N . VAL A 1 195 ? -10.343 -12.905 8.191 1.00 93.06 195 VAL A N 1
ATOM 1474 C CA . VAL A 1 195 ? -11.495 -13.098 9.090 1.00 93.06 195 VAL A CA 1
ATOM 1475 C C . VAL A 1 195 ? -12.109 -14.476 8.863 1.00 93.06 195 VAL A C 1
ATOM 1477 O O . VAL A 1 195 ? -12.349 -15.196 9.826 1.00 93.06 195 VAL A O 1
ATOM 1480 N N . THR A 1 196 ? -12.305 -14.873 7.607 1.00 93.69 196 THR A N 1
ATOM 1481 C CA . THR A 1 196 ? -12.883 -16.172 7.234 1.00 93.69 196 THR A CA 1
ATOM 1482 C C . THR A 1 196 ? -11.992 -17.318 7.704 1.00 93.69 196 THR A C 1
ATOM 1484 O O . THR A 1 196 ? -12.468 -18.238 8.361 1.00 93.69 196 THR A O 1
ATOM 1487 N N . GLU A 1 197 ? -10.686 -17.234 7.443 1.00 93.75 197 GLU A N 1
ATOM 1488 C CA . GLU A 1 197 ? -9.696 -18.240 7.836 1.00 93.75 197 GLU A CA 1
ATOM 1489 C C . GLU A 1 197 ? -9.642 -18.431 9.358 1.00 93.75 197 GLU A C 1
ATOM 1491 O O . GLU A 1 197 ? -9.497 -19.550 9.847 1.00 93.75 197 GLU A O 1
ATOM 1496 N N . HIS A 1 198 ? -9.736 -17.345 10.131 1.00 92.75 198 HIS A N 1
ATOM 1497 C CA . HIS A 1 198 ? -9.496 -17.394 11.573 1.00 92.75 198 HIS A CA 1
ATOM 1498 C C . HIS A 1 198 ? -10.753 -17.402 12.450 1.00 92.75 198 HIS A C 1
ATOM 1500 O O . HIS A 1 198 ? -10.640 -17.762 13.627 1.00 92.75 198 HIS A O 1
ATOM 1506 N N . LEU A 1 199 ? -11.907 -16.980 11.930 1.00 93.38 199 LEU A N 1
ATOM 1507 C CA . LEU A 1 199 ? -13.182 -16.890 12.656 1.00 93.38 199 LEU A CA 1
ATOM 1508 C C . LEU A 1 199 ? -14.311 -17.701 11.989 1.00 93.38 199 LEU A C 1
ATOM 1510 O O . LEU A 1 199 ? -15.312 -17.977 12.644 1.00 93.38 199 LEU A O 1
ATOM 1514 N N . GLY A 1 200 ? -14.145 -18.128 10.732 1.00 93.62 200 GLY A N 1
ATOM 1515 C CA . GLY A 1 200 ? -15.115 -18.925 9.972 1.00 93.62 200 GLY A CA 1
ATOM 1516 C C . GLY A 1 200 ? -15.998 -18.105 9.020 1.00 93.62 200 GLY A C 1
ATOM 1517 O O . GLY A 1 200 ? -16.148 -16.892 9.164 1.00 93.62 200 GLY A O 1
ATOM 1518 N N . GLU A 1 201 ? -16.627 -18.783 8.052 1.00 91.75 201 GLU A N 1
ATOM 1519 C CA . GLU A 1 201 ? -17.434 -18.165 6.977 1.00 91.75 201 GLU A CA 1
ATOM 1520 C C . GLU A 1 201 ? -18.633 -17.344 7.474 1.00 91.75 201 GLU A C 1
ATOM 1522 O O . GLU A 1 201 ? -19.022 -16.355 6.851 1.00 91.75 201 GLU A O 1
ATOM 1527 N N . ALA A 1 202 ? -19.198 -17.690 8.634 1.00 90.00 202 ALA A N 1
ATOM 1528 C CA . ALA A 1 202 ? -20.300 -16.933 9.233 1.00 90.00 202 ALA A CA 1
ATOM 1529 C C . ALA A 1 202 ? -19.923 -15.466 9.529 1.00 90.00 202 ALA A C 1
ATOM 1531 O O . ALA A 1 202 ? -20.790 -14.592 9.575 1.00 90.00 202 ALA A O 1
ATOM 1532 N N . PHE A 1 203 ? -18.630 -15.177 9.705 1.00 90.12 203 PHE A N 1
ATOM 1533 C CA . PHE A 1 203 ? -18.122 -13.837 9.993 1.00 90.12 203 PHE A CA 1
ATOM 1534 C C . PHE A 1 203 ? -17.834 -13.021 8.728 1.00 90.12 203 PHE A C 1
ATOM 1536 O O . PHE A 1 203 ? -17.771 -11.793 8.803 1.00 90.12 203 PHE A O 1
ATOM 1543 N N . THR A 1 204 ? -17.727 -13.658 7.558 1.00 88.12 204 THR A N 1
ATOM 1544 C CA . THR A 1 204 ? -17.468 -12.988 6.274 1.00 88.12 204 THR A CA 1
ATOM 1545 C C . THR A 1 204 ? -18.547 -11.958 5.943 1.00 88.12 204 THR A C 1
ATOM 1547 O O . THR A 1 204 ? -18.240 -10.835 5.548 1.00 88.12 204 THR A O 1
ATOM 1550 N N . GLN A 1 205 ? -19.816 -12.292 6.203 1.00 88.06 205 GLN A N 1
ATOM 1551 C CA . GLN A 1 205 ? -20.962 -11.403 5.965 1.00 88.06 205 GLN A CA 1
ATOM 1552 C C . GLN A 1 205 ? -21.005 -10.189 6.911 1.00 88.06 205 GLN A C 1
ATOM 1554 O O . GLN A 1 205 ? -21.758 -9.244 6.671 1.00 88.06 205 GLN A O 1
ATOM 1559 N N . LYS A 1 206 ? -20.182 -10.188 7.971 1.00 93.06 206 LYS A N 1
ATOM 1560 C CA . LYS A 1 206 ? -20.038 -9.074 8.922 1.00 93.06 206 LYS A CA 1
ATOM 1561 C C . LYS A 1 206 ? -18.899 -8.117 8.558 1.00 93.06 206 LYS A C 1
ATOM 1563 O O . LYS A 1 206 ? -18.647 -7.165 9.301 1.00 93.06 206 LYS A O 1
ATOM 1568 N N . VAL A 1 207 ? -18.223 -8.355 7.431 1.00 95.56 207 VAL A N 1
ATOM 1569 C CA . VAL A 1 207 ? -17.262 -7.428 6.830 1.00 95.56 207 VAL A CA 1
ATOM 1570 C C . VAL A 1 207 ? -17.986 -6.577 5.792 1.00 95.56 207 VAL A C 1
ATOM 1572 O O . VAL A 1 207 ? -18.498 -7.078 4.787 1.00 95.56 207 VAL A O 1
ATOM 1575 N N . VAL A 1 208 ? -18.018 -5.273 6.040 1.00 95.12 208 VAL A N 1
ATOM 1576 C CA . VAL A 1 208 ? -18.730 -4.296 5.222 1.00 95.12 208 VAL A CA 1
ATOM 1577 C C . VAL A 1 208 ? -17.747 -3.317 4.601 1.00 95.12 208 VAL A C 1
ATOM 1579 O O . VAL A 1 208 ? -16.845 -2.815 5.262 1.00 95.12 208 VAL A O 1
ATOM 1582 N N . MET A 1 209 ? -17.930 -3.011 3.325 1.00 93.88 209 MET A N 1
ATOM 1583 C CA . MET A 1 209 ? -17.176 -2.000 2.604 1.00 93.88 209 MET A CA 1
ATOM 1584 C C . MET A 1 209 ? -18.057 -0.777 2.364 1.00 93.88 209 MET A C 1
ATOM 1586 O O . MET A 1 209 ? -19.055 -0.843 1.648 1.00 93.88 209 MET A O 1
ATOM 1590 N N . LEU A 1 210 ? -17.669 0.354 2.944 1.00 91.56 210 LEU A N 1
ATOM 1591 C CA . LEU A 1 210 ? -18.340 1.631 2.757 1.00 91.56 210 LEU A CA 1
ATOM 1592 C C . LEU A 1 210 ? -17.702 2.345 1.552 1.00 91.56 210 LEU A C 1
ATOM 1594 O O . LEU A 1 210 ? -16.622 2.935 1.661 1.00 91.56 210 LEU A O 1
ATOM 1598 N N . GLN A 1 211 ? -18.358 2.299 0.390 1.00 88.88 211 GLN A N 1
ATOM 1599 C CA . GLN A 1 211 ? -17.855 2.836 -0.883 1.00 88.88 211 GLN A CA 1
ATOM 1600 C C . GLN A 1 211 ? -18.986 3.318 -1.802 1.00 88.88 211 GLN A C 1
ATOM 1602 O O . GLN A 1 211 ? -20.067 2.757 -1.803 1.00 88.88 211 GLN A O 1
ATOM 1607 N N . SER A 1 212 ? -18.730 4.320 -2.645 1.00 82.31 212 SER A N 1
ATOM 1608 C CA . SER A 1 212 ? -19.731 4.870 -3.579 1.00 82.31 212 SER A CA 1
ATOM 1609 C C . SER A 1 212 ? -19.999 4.007 -4.823 1.00 82.31 212 SER A C 1
ATOM 1611 O O . SER A 1 212 ? -20.811 4.378 -5.663 1.00 82.31 212 SER A O 1
ATOM 1613 N N . GLY A 1 213 ? -19.271 2.901 -4.991 1.00 82.31 213 GLY A N 1
ATOM 1614 C CA . GLY A 1 213 ? -19.338 2.041 -6.171 1.00 82.31 213 GLY A CA 1
ATOM 1615 C C . GLY A 1 213 ? -20.171 0.771 -5.968 1.00 82.31 213 GLY A C 1
ATOM 1616 O O . GLY A 1 213 ? -20.636 0.504 -4.859 1.00 82.31 213 GLY A O 1
ATOM 1617 N N . PRO A 1 214 ? -20.324 -0.044 -7.030 1.00 81.25 214 PRO A N 1
ATOM 1618 C CA . PRO A 1 214 ? -20.941 -1.363 -6.925 1.00 81.25 214 PRO A CA 1
ATOM 1619 C C . PRO A 1 214 ? -20.170 -2.248 -5.945 1.00 81.25 214 PRO A C 1
ATOM 1621 O O . PRO A 1 214 ? -18.976 -2.028 -5.720 1.00 81.25 214 PRO A O 1
ATOM 1624 N N . ALA A 1 215 ? -20.853 -3.259 -5.400 1.00 77.94 215 ALA A N 1
ATOM 1625 C CA . ALA A 1 215 ? -20.248 -4.209 -4.479 1.00 77.94 215 ALA A CA 1
ATOM 1626 C C . ALA A 1 215 ? -18.966 -4.811 -5.067 1.00 77.94 215 ALA A C 1
ATOM 1628 O O . ALA A 1 215 ? -18.926 -5.131 -6.259 1.00 77.94 215 ALA A O 1
ATOM 1629 N N . PRO A 1 216 ? -17.900 -4.913 -4.262 1.00 78.81 216 PRO A N 1
ATOM 1630 C CA . PRO A 1 216 ? -16.666 -5.496 -4.735 1.00 78.81 216 PRO A CA 1
ATOM 1631 C C . PRO A 1 216 ? -16.866 -7.009 -4.847 1.00 78.81 216 PRO A C 1
ATOM 1633 O O . PRO A 1 216 ? -17.607 -7.619 -4.075 1.00 78.81 216 PRO A O 1
ATOM 1636 N N . ASP A 1 217 ? -16.144 -7.643 -5.756 1.00 80.25 217 ASP A N 1
ATOM 1637 C CA . ASP A 1 217 ? -16.168 -9.100 -5.909 1.00 80.25 217 ASP A CA 1
ATOM 1638 C C . ASP A 1 217 ? -15.210 -9.763 -4.884 1.00 80.25 217 ASP A C 1
ATOM 1640 O O . ASP A 1 217 ? -14.261 -10.478 -5.183 1.00 80.25 217 ASP A O 1
ATOM 1644 N N . CYS A 1 218 ? -15.397 -9.381 -3.618 1.00 81.12 218 CYS A N 1
ATOM 1645 C CA . CYS A 1 218 ? -14.526 -9.673 -2.475 1.00 81.12 218 CYS A CA 1
ATOM 1646 C C . CYS A 1 218 ? -15.202 -10.580 -1.436 1.00 81.12 218 CYS A C 1
ATOM 1648 O O . CYS A 1 218 ? -14.567 -10.985 -0.468 1.00 81.12 218 CYS A O 1
ATOM 1650 N N . GLY A 1 219 ? -16.496 -10.871 -1.611 1.00 84.94 219 GLY A N 1
ATOM 1651 C CA . GLY A 1 219 ? -17.335 -11.556 -0.620 1.00 84.94 219 GLY A CA 1
ATOM 1652 C C . GLY A 1 219 ? -17.826 -10.655 0.520 1.00 84.94 219 GLY A C 1
ATOM 1653 O O . GLY A 1 219 ? -18.690 -11.061 1.291 1.00 84.94 219 GLY A O 1
ATOM 1654 N N . CYS A 1 220 ? -17.318 -9.425 0.613 1.00 89.56 220 CYS A N 1
ATOM 1655 C CA . CYS A 1 220 ? -17.772 -8.423 1.567 1.00 89.56 220 CYS A CA 1
ATOM 1656 C C . CYS A 1 220 ? -19.065 -7.728 1.107 1.00 89.56 220 CYS A C 1
ATOM 1658 O O . CYS A 1 220 ? -19.271 -7.469 -0.082 1.00 89.56 220 CYS A O 1
ATOM 1660 N N . ARG A 1 221 ? -19.924 -7.356 2.063 1.00 91.56 221 ARG A N 1
ATOM 1661 C CA . ARG A 1 221 ? -21.131 -6.562 1.786 1.00 91.56 221 ARG A CA 1
ATOM 1662 C C . ARG A 1 221 ? -20.739 -5.118 1.486 1.00 91.56 221 ARG A C 1
ATOM 1664 O O . ARG A 1 221 ? -19.932 -4.548 2.209 1.00 91.56 221 ARG A O 1
ATOM 1671 N N . ALA A 1 222 ? -21.326 -4.493 0.470 1.00 92.62 222 ALA A N 1
ATOM 1672 C CA . ALA A 1 222 ? -21.102 -3.074 0.197 1.00 92.62 222 ALA A CA 1
ATOM 1673 C C . ALA A 1 222 ? -22.277 -2.211 0.647 1.00 92.62 222 ALA A C 1
ATOM 1675 O O . ALA A 1 222 ? -23.433 -2.613 0.528 1.00 92.62 222 ALA A O 1
ATOM 1676 N N . VAL A 1 223 ? -21.951 -1.018 1.131 1.00 92.50 223 VAL A N 1
ATOM 1677 C CA . VAL A 1 223 ? -22.895 0.056 1.453 1.00 92.50 223 VAL A CA 1
ATOM 1678 C C . VAL A 1 223 ? -22.333 1.375 0.929 1.00 92.50 223 VAL A C 1
ATOM 1680 O O . VAL A 1 223 ? -21.115 1.580 0.912 1.00 92.50 223 VAL A O 1
ATOM 1683 N N . GLN A 1 224 ? -23.203 2.271 0.483 1.00 89.88 224 GLN A N 1
ATOM 1684 C CA . GLN A 1 224 ? -22.818 3.545 -0.123 1.00 89.88 224 GLN A CA 1
ATOM 1685 C C . GLN A 1 224 ? -22.807 4.687 0.882 1.00 89.88 224 GLN A C 1
ATOM 1687 O O . GLN A 1 224 ? -21.929 5.560 0.825 1.00 89.88 224 GLN A O 1
ATOM 1692 N N . THR A 1 225 ? -23.748 4.652 1.823 1.00 86.50 225 THR A N 1
ATOM 1693 C CA . THR A 1 225 ? -23.957 5.708 2.811 1.00 86.50 225 THR A CA 1
ATOM 1694 C C . THR A 1 225 ? -23.904 5.165 4.237 1.00 86.50 225 THR A C 1
ATOM 1696 O O . THR A 1 225 ? -23.969 3.956 4.474 1.00 86.50 225 THR A O 1
ATOM 1699 N N . PHE A 1 226 ? -23.764 6.064 5.213 1.00 82.19 226 PHE A N 1
ATOM 1700 C CA . PHE A 1 226 ? -23.844 5.674 6.620 1.00 82.19 226 PHE A CA 1
ATOM 1701 C C . PHE A 1 226 ? -25.254 5.243 7.003 1.00 82.19 226 PHE A C 1
ATOM 1703 O O . PHE A 1 226 ? -25.406 4.355 7.827 1.00 82.19 226 PHE A O 1
ATOM 1710 N N . GLU A 1 227 ? -26.288 5.806 6.386 1.00 81.69 227 GLU A N 1
ATOM 1711 C CA . GLU A 1 227 ? -27.668 5.382 6.609 1.00 81.69 227 GLU A CA 1
ATOM 1712 C C . GLU A 1 227 ? -27.861 3.918 6.203 1.00 81.69 227 GLU A C 1
ATOM 1714 O O . GLU A 1 227 ? -28.485 3.165 6.942 1.00 81.69 227 GLU A O 1
ATOM 1719 N N . GLU A 1 228 ? -27.271 3.485 5.084 1.00 87.19 228 GLU A N 1
ATOM 1720 C CA . GLU A 1 228 ? -27.273 2.074 4.681 1.00 87.19 228 GLU A CA 1
ATOM 1721 C C . GLU A 1 228 ? -26.468 1.188 5.640 1.00 87.19 228 GLU A C 1
ATOM 1723 O O . GLU A 1 228 ? -26.904 0.084 5.966 1.00 87.19 228 GLU A O 1
ATOM 1728 N N . LEU A 1 229 ? -25.314 1.673 6.119 1.00 87.25 229 LEU A N 1
ATOM 1729 C CA . LEU A 1 229 ? -24.507 0.992 7.140 1.00 87.25 229 LEU A CA 1
ATOM 1730 C C . LEU A 1 229 ? -25.287 0.814 8.453 1.00 87.25 229 LEU A C 1
ATOM 1732 O O . LEU A 1 229 ? -25.175 -0.214 9.114 1.00 87.25 229 LEU A O 1
ATOM 1736 N N . LEU A 1 230 ? -26.086 1.809 8.829 1.00 80.31 230 LEU A N 1
ATOM 1737 C CA . LEU A 1 230 ? -26.912 1.793 10.035 1.00 80.31 230 LEU A CA 1
ATOM 1738 C C . LEU A 1 230 ? -28.202 0.990 9.848 1.00 80.31 230 LEU A C 1
ATOM 1740 O O . LEU A 1 230 ? -28.749 0.482 10.823 1.00 80.31 230 LEU A O 1
ATOM 1744 N N . ALA A 1 231 ? -28.659 0.828 8.606 1.00 81.56 231 ALA A N 1
ATOM 1745 C CA . ALA A 1 231 ? -29.812 0.008 8.252 1.00 81.56 231 ALA A CA 1
ATOM 1746 C C . ALA A 1 231 ? -29.521 -1.500 8.213 1.00 81.56 231 ALA A C 1
ATOM 1748 O O . ALA A 1 231 ? -30.421 -2.298 7.933 1.00 81.56 231 ALA A O 1
ATOM 1749 N N . LEU A 1 232 ? -28.281 -1.911 8.487 1.00 83.50 232 LEU A N 1
ATOM 1750 C CA . LEU A 1 232 ? -27.922 -3.319 8.570 1.00 83.50 232 LEU A CA 1
ATOM 1751 C C . LEU A 1 232 ? -28.685 -4.013 9.716 1.00 83.50 232 LEU A C 1
ATOM 1753 O O . LEU A 1 232 ? -28.824 -3.444 10.800 1.00 83.50 232 LEU A O 1
ATOM 1757 N N . PRO A 1 233 ? -29.172 -5.253 9.504 1.00 83.50 233 PRO A N 1
ATOM 1758 C CA . PRO A 1 233 ? -29.938 -5.979 10.521 1.00 83.50 233 PRO A CA 1
ATOM 1759 C C . PRO A 1 233 ? -29.097 -6.313 11.759 1.00 83.50 233 PRO A C 1
ATOM 1761 O O . PRO A 1 233 ? -29.634 -6.404 12.863 1.00 83.50 233 PRO A O 1
ATOM 1764 N N . GLU A 1 234 ? -27.788 -6.469 11.562 1.00 84.19 234 GLU A N 1
ATOM 1765 C CA . GLU A 1 234 ? -26.785 -6.712 12.590 1.00 84.19 234 GLU A CA 1
ATOM 1766 C C . GLU A 1 234 ? -25.622 -5.730 12.419 1.00 84.19 234 GLU A C 1
ATOM 1768 O O . GLU A 1 234 ? -25.307 -5.354 11.281 1.00 84.19 234 GLU A O 1
ATOM 1773 N N . PRO A 1 235 ? -24.959 -5.331 13.518 1.00 85.81 235 PRO A N 1
ATOM 1774 C CA . PRO A 1 235 ? -23.793 -4.474 13.437 1.00 85.81 235 PRO A CA 1
ATOM 1775 C C . PRO A 1 235 ? -22.641 -5.168 12.695 1.00 85.81 235 PRO A C 1
ATOM 1777 O O . PRO A 1 235 ? -22.371 -6.355 12.923 1.00 85.81 235 PRO A O 1
ATOM 1780 N N . PRO A 1 236 ? -21.921 -4.441 11.826 1.00 93.31 236 PRO A N 1
ATOM 1781 C CA . PRO A 1 236 ? -20.731 -4.969 11.183 1.00 93.31 236 PRO A CA 1
ATOM 1782 C C . PRO A 1 236 ? -19.590 -5.100 12.192 1.00 93.31 236 PRO A C 1
ATOM 1784 O O . PRO A 1 236 ? -19.354 -4.209 13.010 1.00 93.31 236 PRO A O 1
ATOM 1787 N N . LEU A 1 237 ? -18.818 -6.179 12.077 1.00 94.44 237 LEU A N 1
ATOM 1788 C CA . LEU A 1 237 ? -17.598 -6.353 12.868 1.00 94.44 237 LEU A CA 1
ATOM 1789 C C . LEU A 1 237 ? -16.447 -5.550 12.287 1.00 94.44 237 LEU A C 1
ATOM 1791 O O . LEU A 1 237 ? -15.619 -5.026 13.028 1.00 94.44 237 LEU A O 1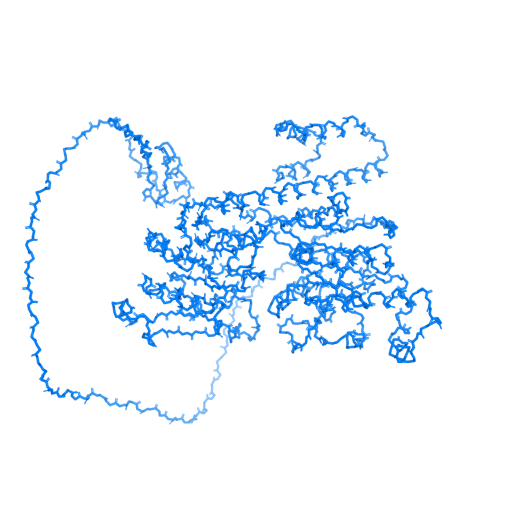
ATOM 1795 N N . VAL A 1 238 ? -16.397 -5.441 10.959 1.00 96.94 238 VAL A N 1
ATOM 1796 C CA . VAL A 1 238 ? -15.365 -4.678 10.265 1.00 96.94 238 VAL A CA 1
ATOM 1797 C C . VAL A 1 238 ? -16.010 -3.811 9.196 1.00 96.94 238 VAL A C 1
ATOM 1799 O O . VAL A 1 238 ? -16.766 -4.307 8.366 1.00 96.94 238 VAL A O 1
ATOM 1802 N N . VAL A 1 239 ? -15.691 -2.521 9.207 1.00 96.00 239 VAL A N 1
ATOM 1803 C CA . VAL A 1 239 ? -16.092 -1.544 8.198 1.00 96.00 239 VAL A CA 1
ATOM 1804 C C . VAL A 1 239 ? -14.841 -1.031 7.504 1.00 96.00 239 VAL A C 1
ATOM 1806 O O . VAL A 1 239 ? -14.022 -0.344 8.106 1.00 96.00 239 VAL A O 1
ATOM 1809 N N . ILE A 1 240 ? -14.685 -1.352 6.228 1.00 94.88 240 ILE A N 1
ATOM 1810 C CA . ILE A 1 240 ? -13.566 -0.897 5.407 1.00 94.88 240 ILE A CA 1
ATOM 1811 C C . ILE A 1 240 ? -14.002 0.345 4.647 1.00 94.88 240 ILE A C 1
ATOM 1813 O O . ILE A 1 240 ? -15.014 0.341 3.943 1.00 94.88 240 ILE A O 1
ATOM 1817 N N . CYS A 1 241 ? -13.228 1.410 4.767 1.00 92.25 241 CYS A N 1
ATOM 1818 C CA . CYS A 1 241 ? -13.513 2.692 4.151 1.00 92.25 241 CYS A CA 1
ATOM 1819 C C . CYS A 1 241 ? -12.272 3.239 3.446 1.00 92.25 241 CYS A C 1
ATOM 1821 O O . CYS A 1 241 ? -11.133 2.987 3.842 1.00 92.25 241 CYS A O 1
ATOM 1823 N N . CYS A 1 242 ? -12.501 4.012 2.381 1.00 86.62 242 CYS A N 1
ATOM 1824 C CA . CYS A 1 242 ? -11.419 4.757 1.760 1.00 86.62 242 CYS A CA 1
ATOM 1825 C C . CYS A 1 242 ? -10.916 5.834 2.720 1.00 86.62 242 CYS A C 1
ATOM 1827 O O . CYS A 1 242 ? -11.685 6.474 3.440 1.00 86.62 242 CYS A O 1
ATOM 1829 N N . SER A 1 243 ? -9.622 6.096 2.666 1.00 80.94 243 SER A N 1
ATOM 1830 C CA . SER A 1 243 ? -8.976 7.117 3.475 1.00 80.94 243 SER A CA 1
ATOM 1831 C C . SER A 1 243 ? -9.053 8.521 2.877 1.00 80.94 243 SER A C 1
ATOM 1833 O O . SER A 1 243 ? -8.268 9.410 3.207 1.00 80.94 243 SER A O 1
ATOM 1835 N N . HIS A 1 244 ? -10.022 8.749 1.987 1.00 82.88 244 HIS A N 1
ATOM 1836 C CA . HIS A 1 244 ? -10.333 10.090 1.522 1.00 82.88 244 HIS A CA 1
ATOM 1837 C C . HIS A 1 244 ? -10.752 10.956 2.714 1.00 82.88 244 HIS A C 1
ATOM 1839 O O . HIS A 1 244 ? -11.591 10.542 3.514 1.00 82.88 244 HIS A O 1
ATOM 1845 N N . TRP A 1 245 ? -10.240 12.185 2.800 1.00 78.25 245 TRP A N 1
ATOM 1846 C CA . TRP A 1 245 ? -10.494 13.079 3.936 1.00 78.25 245 TRP A CA 1
ATOM 1847 C C . TRP A 1 245 ? -11.989 13.287 4.226 1.00 78.25 245 TRP A C 1
ATOM 1849 O O . TRP A 1 245 ? -12.363 13.352 5.389 1.00 78.25 245 TRP A O 1
ATOM 1859 N N . LYS A 1 246 ? -12.849 13.330 3.192 1.00 82.12 246 LYS A N 1
ATOM 1860 C CA . LYS A 1 246 ? -14.318 13.376 3.359 1.00 82.12 246 LYS A CA 1
ATOM 1861 C C . LYS A 1 246 ? -14.844 12.146 4.094 1.00 82.12 246 LYS A C 1
ATOM 1863 O O . LYS A 1 246 ? -15.497 12.285 5.111 1.00 82.12 246 LYS A O 1
ATOM 1868 N N . ARG A 1 247 ? -14.490 10.946 3.628 1.00 84.50 247 ARG A N 1
ATOM 1869 C CA . ARG A 1 247 ? -14.953 9.692 4.234 1.00 84.50 247 ARG A CA 1
ATOM 1870 C C . ARG A 1 247 ? -14.437 9.533 5.657 1.00 84.50 247 ARG A C 1
ATOM 1872 O O . ARG A 1 247 ? -15.158 9.079 6.537 1.00 84.50 247 ARG A O 1
ATOM 1879 N N . LEU A 1 248 ? -13.196 9.939 5.882 1.00 83.12 248 LEU A N 1
ATOM 1880 C CA . LEU A 1 248 ? -12.630 10.008 7.212 1.00 83.12 248 LEU A CA 1
ATOM 1881 C C . LEU A 1 248 ? -13.421 10.989 8.095 1.00 83.12 248 LEU A C 1
ATOM 1883 O O . LEU A 1 248 ? -13.789 10.632 9.210 1.00 83.12 248 LEU A O 1
ATOM 1887 N N . ASN A 1 249 ? -13.740 12.184 7.587 1.00 82.25 249 ASN A N 1
ATOM 1888 C CA . ASN A 1 249 ? -14.555 13.171 8.293 1.00 82.25 249 ASN A CA 1
ATOM 1889 C C . ASN A 1 249 ? -15.929 12.612 8.675 1.00 82.25 249 ASN A C 1
ATOM 1891 O O . ASN A 1 249 ? -16.339 12.792 9.818 1.00 82.25 249 ASN A O 1
ATOM 1895 N N . ASP A 1 250 ? -16.578 11.902 7.750 1.00 84.19 250 ASP A N 1
ATOM 1896 C CA . ASP A 1 250 ? -17.875 11.266 7.970 1.00 84.19 250 ASP A CA 1
ATOM 1897 C C . ASP A 1 250 ? -17.806 10.243 9.120 1.00 84.19 250 ASP A C 1
ATOM 1899 O O . ASP A 1 250 ? -18.668 10.252 9.994 1.00 84.19 250 ASP A O 1
ATOM 1903 N N . VAL A 1 251 ? -16.760 9.398 9.175 1.00 87.38 251 VAL A N 1
ATOM 1904 C CA . VAL A 1 251 ? -16.587 8.426 10.278 1.00 87.38 251 VAL A CA 1
ATOM 1905 C C . VAL A 1 251 ? -16.396 9.145 11.613 1.00 87.38 251 VAL A C 1
ATOM 1907 O O . VAL A 1 251 ? -17.042 8.790 12.593 1.00 87.38 251 VAL A O 1
ATOM 1910 N N . TYR A 1 252 ? -15.529 10.156 11.683 1.00 85.88 252 TYR A N 1
ATOM 1911 C CA . TYR A 1 252 ? -15.311 10.876 12.942 1.00 85.88 252 TYR A CA 1
ATOM 1912 C C . TYR A 1 252 ? -16.554 11.655 13.390 1.00 85.88 252 TYR A C 1
ATOM 1914 O O . TYR A 1 252 ? -16.864 11.654 14.577 1.00 85.88 252 TYR A O 1
ATOM 1922 N N . GLN A 1 253 ? -17.300 12.254 12.458 1.00 83.50 253 GLN A N 1
ATOM 1923 C CA . GLN A 1 253 ? -18.579 12.901 12.757 1.00 83.50 253 GLN A CA 1
ATOM 1924 C C . GLN A 1 253 ? -19.626 11.886 13.236 1.00 83.50 253 GLN A C 1
ATOM 1926 O O . GLN A 1 253 ? -20.366 12.154 14.177 1.00 83.50 253 GLN A O 1
ATOM 1931 N N . PHE A 1 254 ? -19.666 10.695 12.635 1.00 84.31 254 PHE A N 1
ATOM 1932 C CA . PHE A 1 254 ? -20.501 9.599 13.119 1.00 84.31 254 PHE A CA 1
ATOM 1933 C C . PHE A 1 254 ? -20.157 9.227 14.569 1.00 84.31 254 PHE A C 1
ATOM 1935 O O . PHE A 1 254 ? -21.056 9.121 15.400 1.00 84.31 254 PHE A O 1
ATOM 1942 N N . LEU A 1 255 ? -18.871 9.084 14.898 1.00 84.75 255 LEU A N 1
ATOM 1943 C CA . LEU A 1 255 ? -18.432 8.765 16.258 1.00 84.75 255 LEU A CA 1
ATOM 1944 C C . LEU A 1 255 ? -18.790 9.875 17.259 1.00 84.75 255 LEU A C 1
ATOM 1946 O O . LEU A 1 255 ? -19.175 9.565 18.385 1.00 84.75 255 LEU A O 1
ATOM 1950 N N . GLU A 1 256 ? -18.683 11.147 16.868 1.00 82.56 256 GLU A N 1
ATOM 1951 C CA . GLU A 1 256 ? -19.132 12.295 17.674 1.00 82.56 256 GLU A CA 1
ATOM 1952 C C . GLU A 1 256 ? -20.640 12.222 17.946 1.00 82.56 256 GLU A C 1
ATOM 1954 O O . GLU A 1 256 ? -21.052 12.285 19.100 1.00 82.56 256 GLU A O 1
ATOM 1959 N N . ASN A 1 257 ? -21.452 11.947 16.921 1.00 79.50 257 ASN A N 1
ATOM 1960 C CA . ASN A 1 257 ? -22.896 11.774 17.091 1.00 79.50 257 ASN A CA 1
ATOM 1961 C C . ASN A 1 257 ? -23.234 10.606 18.039 1.00 79.50 257 ASN A C 1
ATOM 1963 O O . ASN A 1 257 ? -24.169 10.710 18.829 1.00 79.50 257 ASN A O 1
ATOM 1967 N N . VAL A 1 258 ? -22.482 9.497 17.987 1.00 77.25 258 VAL A N 1
ATOM 1968 C CA . VAL A 1 258 ? -22.661 8.360 18.913 1.00 77.25 258 VAL A CA 1
ATOM 1969 C C . VAL A 1 258 ? -22.281 8.736 20.346 1.00 77.25 258 VAL A C 1
ATOM 1971 O O . VAL A 1 258 ? -22.956 8.330 21.288 1.00 77.25 258 VAL A O 1
ATOM 1974 N N . LYS A 1 259 ? -21.230 9.535 20.535 1.00 79.00 259 LYS A N 1
ATOM 1975 C CA . LYS A 1 259 ? -20.869 10.060 21.855 1.00 79.00 259 LYS A CA 1
ATOM 1976 C C . LYS A 1 259 ? -21.983 10.949 22.410 1.00 79.00 259 LYS A C 1
ATOM 1978 O O . LYS A 1 259 ? -22.400 10.753 23.549 1.00 79.00 259 LYS A O 1
ATOM 1983 N N . ASP A 1 260 ? -22.469 11.901 21.620 1.00 74.12 260 ASP A N 1
ATOM 1984 C CA . ASP A 1 260 ? -23.517 12.831 22.053 1.00 74.12 260 ASP A CA 1
ATOM 1985 C C . ASP A 1 260 ? -24.817 12.073 22.373 1.00 74.12 260 ASP A C 1
ATOM 1987 O O . ASP A 1 260 ? -25.492 12.371 23.358 1.00 74.12 260 ASP A O 1
ATOM 1991 N N . ALA A 1 261 ? -25.104 11.003 21.618 1.00 67.94 261 ALA A N 1
ATOM 1992 C CA . ALA A 1 261 ? -26.176 10.054 21.910 1.00 67.94 261 ALA A CA 1
ATOM 1993 C C . ALA A 1 261 ? -26.081 9.423 23.303 1.00 67.94 261 ALA A C 1
ATOM 1995 O O . ALA A 1 261 ? -27.103 9.239 23.963 1.00 67.94 261 ALA A O 1
ATOM 1996 N N . GLN A 1 262 ? -24.871 9.050 23.723 1.00 68.00 262 GLN A N 1
ATOM 1997 C CA . GLN A 1 262 ? -24.626 8.399 25.009 1.00 68.00 262 GLN A CA 1
ATOM 1998 C C . GLN A 1 262 ? -24.684 9.380 26.184 1.00 68.00 262 GLN A C 1
ATOM 2000 O O . GLN A 1 262 ? -25.071 8.978 27.279 1.00 68.00 262 GLN A O 1
ATOM 2005 N N . LEU A 1 263 ? -24.288 10.640 25.972 1.00 65.25 263 LEU A N 1
ATOM 2006 C CA . LEU A 1 263 ? -24.185 11.645 27.032 1.00 65.25 263 LEU A CA 1
ATOM 2007 C C . LEU A 1 263 ? -25.506 12.370 27.321 1.00 65.25 263 LEU A C 1
ATOM 2009 O O . LEU A 1 263 ? -25.770 12.668 28.483 1.00 65.25 263 LEU A O 1
ATOM 2013 N N . ASP A 1 264 ? -26.332 12.647 26.305 1.00 64.00 264 ASP A N 1
ATOM 2014 C CA . ASP A 1 264 ? -27.582 13.404 26.479 1.00 64.00 264 ASP A CA 1
ATOM 2015 C C . ASP A 1 264 ? -28.720 12.893 25.562 1.00 64.00 264 ASP A C 1
ATOM 2017 O O . ASP A 1 264 ? -29.030 13.480 24.517 1.00 64.00 264 ASP A O 1
ATOM 2021 N N . PRO A 1 265 ? -29.378 11.774 25.932 1.00 57.28 265 PRO A N 1
ATOM 2022 C CA . PRO A 1 265 ? -30.480 11.200 25.156 1.00 57.28 265 PRO A CA 1
ATOM 2023 C C . PRO A 1 265 ? -31.671 12.158 24.893 1.00 57.28 265 PRO A C 1
ATOM 2025 O O . PRO A 1 265 ? -32.214 12.149 23.780 1.00 57.28 265 PRO A O 1
ATOM 2028 N N . PRO A 1 266 ? -32.134 12.987 25.859 1.00 51.00 266 PRO A N 1
ATOM 2029 C CA . PRO A 1 266 ? -33.328 13.817 25.679 1.00 51.00 266 PRO A CA 1
ATOM 2030 C C . PRO A 1 266 ? -33.117 15.158 24.947 1.00 51.00 266 PRO A C 1
ATOM 2032 O O . PRO A 1 266 ? -34.124 15.774 24.585 1.00 51.00 266 PRO A O 1
ATOM 2035 N N . ALA A 1 267 ? -31.889 15.603 24.645 1.00 46.91 267 ALA A N 1
ATOM 2036 C CA . ALA A 1 267 ? -31.629 16.927 24.042 1.00 46.91 267 ALA A CA 1
ATOM 2037 C C . ALA A 1 267 ? -31.350 16.948 22.521 1.00 46.91 267 ALA A C 1
ATOM 2039 O O . ALA A 1 267 ? -30.972 17.980 21.969 1.00 46.91 267 ALA A O 1
ATOM 2040 N N . TRP A 1 268 ? -31.550 15.835 21.811 1.00 50.94 268 TRP A N 1
ATOM 2041 C CA . TRP A 1 268 ? -31.278 15.765 20.368 1.00 50.94 268 TRP A CA 1
ATOM 2042 C C . TRP A 1 268 ? -32.033 16.809 19.523 1.00 50.94 268 TRP A C 1
ATOM 2044 O O . TRP A 1 268 ? -33.270 16.802 19.514 1.00 50.94 268 TRP A O 1
ATOM 2054 N N . PRO A 1 269 ? -31.330 17.625 18.717 1.00 45.94 269 PRO A N 1
ATOM 2055 C CA . PRO A 1 269 ? -31.960 18.442 17.699 1.00 45.94 269 PRO A CA 1
ATOM 2056 C C . PRO A 1 269 ? -32.306 17.562 16.485 1.00 45.94 269 PRO A C 1
ATOM 2058 O O . PRO A 1 269 ? -31.474 16.818 15.975 1.00 45.94 269 PRO A O 1
ATOM 2061 N N . ALA A 1 270 ? -33.543 17.695 16.004 1.00 46.78 270 ALA A N 1
ATOM 2062 C CA . ALA A 1 270 ? -34.151 17.032 14.845 1.00 46.78 270 ALA A CA 1
ATOM 2063 C C . ALA A 1 270 ? -34.799 15.650 15.084 1.00 46.78 270 ALA A C 1
ATOM 2065 O O . ALA A 1 270 ? -34.175 14.591 15.161 1.00 46.78 270 ALA A O 1
ATOM 2066 N N . GLU A 1 271 ? -36.128 15.670 15.006 1.00 50.72 271 GLU A N 1
ATOM 2067 C CA . GLU A 1 271 ? -37.063 14.546 14.866 1.00 50.72 271 GLU A CA 1
ATOM 2068 C C . GLU A 1 271 ? -36.666 13.545 13.751 1.00 50.72 271 GLU A C 1
ATOM 2070 O O . GLU A 1 271 ? -36.988 12.357 13.809 1.00 50.72 271 GLU A O 1
ATOM 2075 N N . ARG A 1 272 ? -35.875 13.987 12.760 1.00 46.62 272 ARG A N 1
ATOM 2076 C CA . ARG A 1 272 ? -35.294 13.149 11.695 1.00 46.62 272 ARG A CA 1
ATOM 2077 C C . ARG A 1 272 ? -34.194 12.208 12.195 1.00 46.62 272 ARG A C 1
ATOM 2079 O O . ARG A 1 272 ? -34.223 11.027 11.862 1.00 46.62 272 ARG A O 1
ATOM 2086 N N . LEU A 1 273 ? -33.269 12.699 13.026 1.00 47.12 273 LEU A N 1
ATOM 2087 C CA . LEU A 1 273 ? -32.211 11.865 13.600 1.00 47.12 273 LEU A CA 1
ATOM 2088 C C . LEU A 1 273 ? -32.803 10.932 14.663 1.00 47.12 273 LEU A C 1
ATOM 2090 O O . LEU A 1 273 ? -32.470 9.756 14.675 1.00 47.12 273 LEU A O 1
ATOM 2094 N N . ARG A 1 274 ? -33.760 11.399 15.481 1.00 49.19 274 ARG A N 1
ATOM 2095 C CA . ARG A 1 274 ? -34.505 10.532 16.420 1.00 49.19 274 ARG A CA 1
ATOM 2096 C C . ARG A 1 274 ? -35.365 9.472 15.737 1.00 49.19 274 ARG A C 1
ATOM 2098 O O . ARG A 1 274 ? -35.508 8.393 16.286 1.00 49.19 274 ARG A O 1
ATOM 2105 N N . SER A 1 275 ? -35.959 9.728 14.574 1.00 56.22 275 SER A N 1
ATOM 2106 C CA . SER A 1 275 ? -36.774 8.712 13.881 1.00 56.22 275 SER A CA 1
ATOM 2107 C C . SER A 1 275 ? -35.929 7.706 13.101 1.00 56.22 275 SER A C 1
ATOM 2109 O O . SER A 1 275 ? -36.283 6.527 13.067 1.00 56.22 275 SER A O 1
ATOM 2111 N N . GLN A 1 276 ? -34.801 8.139 12.527 1.00 53.31 276 GLN A N 1
ATOM 2112 C CA . GLN A 1 276 ? -33.819 7.238 11.928 1.00 53.31 276 GLN A CA 1
ATOM 2113 C C . GLN A 1 276 ? -33.083 6.482 13.037 1.00 53.31 276 GLN A C 1
ATOM 2115 O O . GLN A 1 276 ? -33.298 5.288 13.224 1.00 53.31 276 GLN A O 1
ATOM 2120 N N . LEU A 1 277 ? -32.301 7.172 13.860 1.00 52.84 277 LEU A N 1
ATOM 2121 C CA . LEU A 1 277 ? -31.509 6.549 14.913 1.00 52.84 277 LEU A CA 1
ATOM 2122 C C . LEU A 1 277 ? -32.357 6.012 16.067 1.00 52.84 277 LEU A C 1
ATOM 2124 O O . LEU A 1 277 ? -31.922 5.072 16.682 1.00 52.84 277 LEU A O 1
ATOM 2128 N N . GLY A 1 278 ? -33.575 6.460 16.360 1.00 50.97 278 GLY A N 1
ATOM 2129 C CA . GLY A 1 278 ? -34.407 5.829 17.403 1.00 50.97 278 GLY A CA 1
ATOM 2130 C C . GLY A 1 278 ? -34.975 4.462 17.001 1.00 50.97 278 GLY A C 1
ATOM 2131 O O . GLY A 1 278 ? -35.113 3.586 17.852 1.00 50.97 278 GLY A O 1
ATOM 2132 N N . ARG A 1 279 ? -35.235 4.223 15.704 1.00 54.03 279 ARG A N 1
ATOM 2133 C CA . ARG A 1 279 ? -35.579 2.877 15.197 1.00 54.03 279 ARG A CA 1
ATOM 2134 C C . ARG A 1 279 ? -34.352 1.973 15.098 1.00 54.03 279 ARG A C 1
ATOM 2136 O O . ARG A 1 279 ? -34.471 0.778 15.352 1.00 54.03 279 ARG A O 1
ATOM 2143 N N . TYR A 1 280 ? -33.191 2.537 14.762 1.00 50.44 280 TYR A N 1
ATOM 2144 C CA . TYR A 1 280 ? -31.931 1.792 14.682 1.00 50.44 280 TYR A CA 1
ATOM 2145 C C . TYR A 1 280 ? -31.344 1.533 16.076 1.00 50.44 280 TYR A C 1
ATOM 2147 O O . TYR A 1 280 ? -31.138 0.390 16.469 1.00 50.44 280 TYR A O 1
ATOM 2155 N N . PHE A 1 281 ? -31.181 2.579 16.878 1.00 51.59 281 PHE A N 1
ATOM 2156 C CA . PHE A 1 281 ? -30.600 2.572 18.214 1.00 51.59 281 PHE A CA 1
ATOM 2157 C C . PHE A 1 281 ? -31.536 2.160 19.341 1.00 51.59 281 PHE A C 1
ATOM 2159 O O . PHE A 1 281 ? -31.038 1.903 20.422 1.00 51.59 281 PHE A O 1
ATOM 2166 N N . GLY A 1 282 ? -32.829 1.913 19.122 1.00 52.16 282 GLY A N 1
ATOM 2167 C CA . GLY A 1 282 ? -33.629 1.144 20.089 1.00 52.16 282 GLY A CA 1
ATOM 2168 C C . GLY A 1 282 ? -32.960 -0.185 20.498 1.00 52.16 282 GLY A C 1
ATOM 2169 O O . GLY A 1 282 ? -33.062 -0.602 21.647 1.00 52.16 282 GLY A O 1
ATOM 2170 N N . ARG A 1 283 ? -32.200 -0.808 19.577 1.00 51.31 283 ARG A N 1
ATOM 2171 C CA . ARG A 1 283 ? -31.351 -1.990 19.840 1.00 51.31 283 ARG A CA 1
ATOM 2172 C C . ARG A 1 283 ? -29.914 -1.642 20.253 1.00 51.31 283 ARG A C 1
ATOM 2174 O O . ARG A 1 283 ? -29.291 -2.401 20.982 1.00 51.31 283 ARG A O 1
ATOM 2181 N N . TYR A 1 284 ? -29.406 -0.490 19.818 1.00 50.16 284 TYR A N 1
ATOM 2182 C CA . TYR A 1 284 ? -28.071 0.028 20.143 1.00 50.16 284 TYR A CA 1
ATOM 2183 C C . TYR A 1 284 ? -28.074 0.939 21.406 1.00 50.16 284 TYR A C 1
ATOM 2185 O O . TYR A 1 284 ? -27.075 1.522 21.792 1.00 50.16 284 TYR A O 1
ATOM 2193 N N . LEU A 1 285 ? -29.173 1.075 22.141 1.00 45.03 285 LEU A N 1
ATOM 2194 C CA . LEU A 1 285 ? -29.182 1.764 23.440 1.00 45.03 285 LEU A CA 1
ATOM 2195 C C . LEU A 1 285 ? -28.549 0.893 24.542 1.00 45.03 285 LEU A C 1
ATOM 2197 O O . LEU A 1 285 ? -28.250 1.390 25.620 1.00 45.03 285 LEU A O 1
ATOM 2201 N N . GLN A 1 286 ? -28.244 -0.374 24.233 1.00 53.72 286 GLN A N 1
ATOM 2202 C CA . GLN A 1 286 ? -27.321 -1.220 24.998 1.00 53.72 286 GLN A CA 1
ATOM 2203 C C . GLN A 1 286 ? -25.832 -0.949 24.673 1.00 53.72 286 GLN A C 1
ATOM 2205 O O . GLN A 1 286 ? -24.961 -1.625 25.210 1.00 53.72 286 GLN A O 1
ATOM 2210 N N . LEU A 1 287 ? -25.497 0.033 23.819 1.00 56.00 287 LEU A N 1
ATOM 2211 C CA . LEU A 1 287 ? -24.113 0.341 23.410 1.00 56.00 287 LEU A CA 1
ATOM 2212 C C . LEU A 1 287 ? -23.219 0.946 24.509 1.00 56.00 287 LEU A C 1
ATOM 2214 O O . LEU A 1 287 ? -22.109 1.358 24.180 1.00 56.00 287 LEU A O 1
ATOM 2218 N N . GLN A 1 288 ? -23.627 1.025 25.781 1.00 64.19 288 GLN A N 1
ATOM 2219 C CA . GLN A 1 288 ? -22.682 1.466 26.823 1.00 64.19 288 GLN A CA 1
ATOM 2220 C C . GLN A 1 288 ? -21.389 0.627 26.797 1.00 64.19 288 GLN A C 1
ATOM 2222 O O . GLN A 1 288 ? -20.295 1.168 26.970 1.00 64.19 288 GLN A O 1
ATOM 2227 N N . ASP A 1 289 ? -21.511 -0.653 26.433 1.00 74.50 289 ASP A N 1
ATOM 2228 C CA . ASP A 1 289 ? -20.386 -1.586 26.347 1.00 74.50 289 ASP A CA 1
ATOM 2229 C C . ASP A 1 289 ? -19.781 -1.722 24.943 1.00 74.50 289 ASP A C 1
ATOM 2231 O O . ASP A 1 289 ? -18.768 -2.401 24.764 1.00 74.50 289 ASP A O 1
ATOM 2235 N N . TYR A 1 290 ? -20.369 -1.094 23.923 1.00 83.38 290 TYR A N 1
ATOM 2236 C CA . TYR A 1 290 ? -19.936 -1.304 22.547 1.00 83.38 290 TYR A CA 1
ATOM 2237 C C . TYR A 1 290 ? -18.813 -0.365 22.155 1.00 83.38 290 TYR A C 1
ATOM 2239 O O . TYR A 1 290 ? -18.880 0.847 22.370 1.00 83.38 290 TYR A O 1
ATOM 2247 N N . LYS A 1 291 ? -17.780 -0.933 21.536 1.00 90.19 291 LYS A N 1
ATOM 2248 C CA . LYS A 1 291 ? -16.533 -0.220 21.283 1.00 90.19 291 LYS A CA 1
ATOM 2249 C C . LYS A 1 291 ? -16.191 -0.110 19.802 1.00 90.19 291 LYS A C 1
ATOM 2251 O O . LYS A 1 291 ? -16.416 -1.017 19.007 1.00 90.19 291 LYS A O 1
ATOM 2256 N N . PHE A 1 292 ? -15.567 0.998 19.435 1.00 93.00 292 PHE A N 1
ATOM 2257 C CA . PHE A 1 292 ? -14.993 1.228 18.118 1.00 93.00 292 PHE A CA 1
ATOM 2258 C C . PHE A 1 292 ? -13.476 1.169 18.185 1.00 93.00 292 PHE A C 1
ATOM 2260 O O . PHE A 1 292 ? -12.852 1.713 19.098 1.00 93.00 292 PHE A O 1
ATOM 2267 N N . ILE A 1 293 ? -12.879 0.532 17.185 1.00 95.19 293 ILE A N 1
ATOM 2268 C CA . ILE A 1 293 ? -11.430 0.459 17.017 1.00 95.19 293 ILE A CA 1
ATOM 2269 C C . ILE A 1 293 ? -11.106 0.991 15.626 1.00 95.19 293 ILE A C 1
ATOM 2271 O O . ILE A 1 293 ? -11.640 0.506 14.630 1.00 95.19 293 ILE A O 1
ATOM 2275 N N . LEU A 1 294 ? -10.250 2.007 15.546 1.00 95.69 294 LEU A N 1
ATOM 2276 C CA . LEU A 1 294 ? -9.900 2.643 14.274 1.00 95.69 294 LEU A CA 1
ATOM 2277 C C . LEU A 1 294 ? -8.523 2.167 13.816 1.00 95.69 294 LEU A C 1
ATOM 2279 O O . LEU A 1 294 ? -7.554 2.307 14.553 1.00 95.69 294 LEU A O 1
ATOM 2283 N N . HIS A 1 295 ? -8.413 1.655 12.596 1.00 95.31 295 HIS A N 1
ATOM 2284 C CA . HIS A 1 295 ? -7.169 1.203 11.982 1.00 95.31 295 HIS A CA 1
ATOM 2285 C C . HIS A 1 295 ? -6.828 2.098 10.791 1.00 95.31 295 HIS A C 1
ATOM 2287 O O . HIS A 1 295 ? -7.598 2.183 9.838 1.00 95.31 295 HIS A O 1
ATOM 2293 N N . HIS A 1 296 ? -5.667 2.749 10.831 1.00 92.19 296 HIS A N 1
ATOM 2294 C CA . HIS A 1 296 ? -5.164 3.608 9.758 1.00 92.19 296 HIS A CA 1
ATOM 2295 C C . HIS A 1 296 ? -3.970 2.956 9.073 1.00 92.19 296 HIS A C 1
ATOM 2297 O O . HIS A 1 296 ? -2.871 2.930 9.638 1.00 92.19 296 HIS A O 1
ATOM 2303 N N . ASP A 1 297 ? -4.174 2.451 7.857 1.00 87.06 297 ASP A N 1
ATOM 2304 C CA . ASP A 1 297 ? -3.075 1.964 7.024 1.00 87.06 297 ASP A CA 1
ATOM 2305 C C . ASP A 1 297 ? -2.339 3.139 6.369 1.00 87.06 297 ASP A C 1
ATOM 2307 O O . ASP A 1 297 ? -2.963 4.078 5.868 1.00 87.06 297 ASP A O 1
ATOM 2311 N N . GLU A 1 298 ? -1.008 3.089 6.394 1.00 80.69 298 GLU A N 1
ATOM 2312 C CA . GLU A 1 298 ? -0.113 4.166 5.958 1.00 80.69 298 GLU A CA 1
ATOM 2313 C C . GLU A 1 298 ? -0.388 5.522 6.648 1.00 80.69 298 GLU A C 1
ATOM 2315 O O . GLU A 1 298 ? -0.431 6.579 6.015 1.00 80.69 298 GLU A O 1
ATOM 2320 N N . LEU A 1 299 ? -0.536 5.508 7.984 1.00 86.00 299 LEU A N 1
ATOM 2321 C CA . LEU A 1 299 ? -0.957 6.671 8.789 1.00 86.00 299 LEU A CA 1
ATOM 2322 C C . LEU A 1 299 ? -0.125 7.951 8.556 1.00 86.00 299 LEU A C 1
ATOM 2324 O O . LEU A 1 299 ? -0.645 9.068 8.628 1.00 86.00 299 LEU A O 1
ATOM 2328 N N . HIS A 1 300 ? 1.160 7.809 8.234 1.00 81.44 300 HIS A N 1
ATOM 2329 C CA . HIS A 1 300 ? 2.061 8.930 7.961 1.00 81.44 300 HIS A CA 1
ATOM 2330 C C . HIS A 1 300 ? 1.559 9.832 6.811 1.00 81.44 300 HIS A C 1
ATOM 2332 O O . HIS A 1 300 ? 1.765 11.050 6.857 1.00 81.44 300 HIS A O 1
ATOM 2338 N N . HIS A 1 301 ? 0.859 9.282 5.808 1.00 76.50 301 HIS A N 1
ATOM 2339 C CA . HIS A 1 301 ? 0.276 10.071 4.718 1.00 76.50 301 HIS A CA 1
ATOM 2340 C C . HIS A 1 301 ? -0.794 11.031 5.232 1.00 76.50 301 HIS A C 1
ATOM 2342 O O . HIS A 1 301 ? -0.909 12.162 4.754 1.00 76.50 301 HIS A O 1
ATOM 2348 N N . TYR A 1 302 ? -1.553 10.614 6.239 1.00 74.38 302 TYR A N 1
ATOM 2349 C CA . TYR A 1 302 ? -2.620 11.438 6.776 1.00 74.38 302 TYR A CA 1
ATOM 2350 C C . TYR A 1 302 ? -2.107 12.491 7.754 1.00 74.38 302 TYR A C 1
ATOM 2352 O O . TYR A 1 302 ? -2.563 13.632 7.716 1.00 74.38 302 TYR A O 1
ATOM 2360 N N . CYS A 1 303 ? -1.116 12.140 8.576 1.00 76.00 303 CYS A N 1
ATOM 2361 C CA . CYS A 1 303 ? -0.455 13.081 9.480 1.00 76.00 303 CYS A CA 1
ATOM 2362 C C . CYS A 1 303 ? 0.223 14.240 8.731 1.00 76.00 303 CYS A C 1
ATOM 2364 O O . CYS A 1 303 ? 0.224 15.368 9.221 1.00 76.00 303 CYS A O 1
ATOM 2366 N N . SER A 1 304 ? 0.775 13.974 7.542 1.00 68.75 304 SER A N 1
ATOM 2367 C CA . SER A 1 304 ? 1.534 14.958 6.761 1.00 68.75 304 SER A CA 1
ATOM 2368 C C . SER A 1 304 ? 0.688 15.785 5.788 1.00 68.75 304 SER A C 1
ATOM 2370 O O . SER A 1 304 ? 1.022 16.943 5.542 1.00 68.75 304 SER A O 1
ATOM 2372 N N . ARG A 1 305 ? -0.391 15.225 5.217 1.00 64.88 305 ARG A N 1
ATOM 2373 C CA . ARG A 1 305 ? -1.098 15.841 4.072 1.00 64.88 305 ARG A CA 1
ATOM 2374 C C . ARG A 1 305 ? -2.579 16.143 4.298 1.00 64.88 305 ARG A C 1
ATOM 2376 O O . ARG A 1 305 ? -3.155 16.904 3.523 1.00 64.88 305 ARG A O 1
ATOM 2383 N N . CYS A 1 306 ? -3.221 15.561 5.313 1.00 59.03 306 CYS A N 1
ATOM 2384 C CA . CYS A 1 306 ? -4.673 15.668 5.465 1.00 59.03 306 CYS A CA 1
ATOM 2385 C C . CYS A 1 306 ? -5.075 16.781 6.436 1.00 59.03 306 CYS A C 1
ATOM 2387 O O . CYS A 1 306 ? -5.029 16.629 7.658 1.00 59.03 306 CYS A O 1
ATOM 2389 N N . ASN A 1 307 ? -5.547 17.881 5.852 1.00 62.47 307 ASN A N 1
ATOM 2390 C CA . ASN A 1 307 ? -6.407 18.836 6.534 1.00 62.47 307 ASN A CA 1
ATOM 2391 C C . ASN A 1 307 ? -7.862 18.365 6.389 1.00 62.47 307 ASN A C 1
ATOM 2393 O O . ASN A 1 307 ? -8.347 18.182 5.275 1.00 62.47 307 ASN A O 1
ATOM 2397 N N . VAL A 1 308 ? -8.541 18.165 7.509 1.00 57.53 308 VAL A N 1
ATOM 2398 C CA . VAL A 1 308 ? -9.954 17.802 7.609 1.00 57.53 308 VAL A CA 1
ATOM 2399 C C . VAL A 1 308 ? -10.737 19.059 7.963 1.00 57.53 308 VAL A C 1
ATOM 2401 O O . VAL A 1 308 ? -10.378 19.763 8.902 1.00 57.53 308 VAL A O 1
ATOM 2404 N N . GLU A 1 309 ? -11.785 19.367 7.212 1.00 50.66 309 GLU A N 1
ATOM 2405 C CA . GLU A 1 309 ? -12.626 20.531 7.486 1.00 50.66 309 GLU A CA 1
ATOM 2406 C C . GLU A 1 309 ? -13.695 20.184 8.531 1.00 50.66 309 GLU A C 1
ATOM 2408 O O . GLU A 1 309 ? -14.504 19.286 8.323 1.00 50.66 309 GLU A O 1
ATOM 2413 N N . VAL A 1 310 ? -13.686 20.886 9.662 1.00 56.16 310 VAL A N 1
ATOM 2414 C CA . VAL A 1 310 ? -14.631 20.730 10.773 1.00 56.16 310 VAL A CA 1
ATOM 2415 C C . VAL A 1 310 ? -15.229 22.100 11.057 1.00 56.16 310 VAL A C 1
ATOM 2417 O O . VAL A 1 310 ? -14.499 23.021 11.418 1.00 56.16 310 VAL A O 1
ATOM 2420 N N . ASN A 1 311 ? -16.544 22.251 10.875 1.00 57.88 311 ASN A N 1
ATOM 2421 C CA . ASN A 1 311 ? -17.252 23.527 11.050 1.00 57.88 311 ASN A CA 1
ATOM 2422 C C . ASN A 1 311 ? -16.612 24.688 10.254 1.00 57.88 311 ASN A C 1
ATOM 2424 O O . ASN A 1 311 ? -16.468 25.795 10.766 1.00 57.88 311 ASN A O 1
ATOM 2428 N N . GLY A 1 312 ? -16.154 24.417 9.026 1.00 63.28 312 GLY A N 1
ATOM 2429 C CA . GLY A 1 312 ? -15.462 25.395 8.173 1.00 63.28 312 GLY A CA 1
ATOM 2430 C C . GLY A 1 312 ? -13.977 25.619 8.501 1.00 63.28 312 GLY A C 1
ATOM 2431 O O . GLY A 1 312 ? -13.306 26.387 7.814 1.00 63.28 312 GLY A O 1
ATOM 2432 N N . MET A 1 313 ? -13.426 24.952 9.524 1.00 51.06 313 MET A N 1
ATOM 2433 C CA . MET A 1 313 ? -12.012 25.056 9.904 1.00 51.06 313 MET A CA 1
ATOM 2434 C C . MET A 1 313 ? -11.219 23.815 9.498 1.00 51.06 313 MET A C 1
ATOM 2436 O O . MET A 1 313 ? -11.565 22.691 9.850 1.00 51.06 313 MET A O 1
ATOM 2440 N N . LYS A 1 314 ? -10.090 24.011 8.816 1.00 65.00 314 LYS A N 1
ATOM 2441 C CA . LYS A 1 314 ? -9.151 22.935 8.473 1.00 65.00 314 LYS A CA 1
ATOM 2442 C C . LYS A 1 314 ? -8.331 22.522 9.702 1.00 65.00 314 LYS A C 1
ATOM 2444 O O . LYS A 1 314 ? -7.356 23.184 10.046 1.00 65.00 314 LYS A O 1
ATOM 2449 N N . LYS A 1 315 ? -8.702 21.417 10.348 1.00 68.38 315 LYS A N 1
ATOM 2450 C CA . LYS A 1 315 ? -7.914 20.748 11.395 1.00 68.38 315 LYS A CA 1
ATOM 2451 C C . LYS A 1 315 ? -7.000 19.688 10.779 1.00 68.38 315 LYS A C 1
ATOM 2453 O O . LYS A 1 315 ? -7.389 18.997 9.843 1.00 68.38 315 LYS A O 1
ATOM 2458 N N . LYS A 1 316 ? -5.799 19.492 11.320 1.00 75.12 316 LYS A N 1
ATOM 2459 C CA . LYS A 1 316 ? -4.957 18.344 10.936 1.00 75.12 316 LYS A CA 1
ATOM 2460 C C . LYS A 1 316 ? -5.600 17.046 11.425 1.00 75.12 316 LYS A C 1
ATOM 2462 O O . LYS A 1 316 ? -6.173 17.032 12.513 1.00 75.12 316 LYS A O 1
ATOM 2467 N N . LEU A 1 317 ? -5.464 15.945 10.680 1.00 74.19 317 LEU A N 1
ATOM 2468 C CA . LEU A 1 317 ? -5.994 14.649 11.130 1.00 74.19 317 LEU A CA 1
ATOM 2469 C C . LEU A 1 317 ? -5.471 14.243 12.517 1.00 74.19 317 LEU A C 1
ATOM 2471 O O . LEU A 1 317 ? -6.222 13.676 13.306 1.00 74.19 317 LEU A O 1
ATOM 2475 N N . SER A 1 318 ? -4.210 14.549 12.831 1.00 74.62 318 SER A N 1
ATOM 2476 C CA . SER A 1 318 ? -3.639 14.244 14.146 1.00 74.62 318 SER A CA 1
ATOM 2477 C C . SER A 1 318 ? -4.475 14.814 15.293 1.00 74.62 318 SER A C 1
ATOM 2479 O O . SER A 1 318 ? -4.657 14.130 16.294 1.00 74.62 318 SER A O 1
ATOM 2481 N N . VAL A 1 319 ? -5.071 15.996 15.101 1.00 79.38 319 VAL A N 1
ATOM 2482 C CA . VAL A 1 319 ? -5.980 16.614 16.072 1.00 79.38 319 VAL A CA 1
ATOM 2483 C C . VAL A 1 319 ? -7.256 15.791 16.224 1.00 79.38 319 VAL A C 1
ATOM 2485 O O . VAL A 1 319 ? -7.663 15.537 17.344 1.00 79.38 319 VAL A O 1
ATOM 2488 N N . ARG A 1 320 ? -7.865 15.285 15.140 1.00 78.81 320 ARG A N 1
ATOM 2489 C CA . ARG A 1 320 ? -9.074 14.442 15.265 1.00 78.81 320 ARG A CA 1
ATOM 2490 C C . ARG A 1 320 ? -8.788 13.066 15.862 1.00 78.81 320 ARG A C 1
ATOM 2492 O O . ARG A 1 320 ? -9.630 12.531 16.571 1.00 78.81 320 ARG A O 1
ATOM 2499 N N . ILE A 1 321 ? -7.615 12.491 15.592 1.00 83.44 321 ILE A N 1
ATOM 2500 C CA . ILE A 1 321 ? -7.178 11.253 16.254 1.00 83.44 321 ILE A CA 1
ATOM 2501 C C . ILE A 1 321 ? -7.066 11.486 17.762 1.00 83.44 321 ILE A C 1
ATOM 2503 O O . ILE A 1 321 ? -7.573 10.678 18.535 1.00 83.44 321 ILE A O 1
ATOM 2507 N N . GLN A 1 322 ? -6.446 12.595 18.168 1.00 81.44 322 GLN A N 1
ATOM 2508 C CA . GLN A 1 322 ? -6.347 12.986 19.573 1.00 81.44 322 GLN A CA 1
ATOM 2509 C C . GLN A 1 322 ? -7.726 13.271 20.179 1.00 81.44 322 GLN A C 1
ATOM 2511 O O . GLN A 1 322 ? -8.019 12.744 21.245 1.00 81.44 322 GLN A O 1
ATOM 2516 N N . ASP A 1 323 ? -8.593 14.011 19.480 1.00 82.88 323 ASP A N 1
ATOM 2517 C CA . ASP A 1 323 ? -9.954 14.318 19.936 1.00 82.88 323 ASP A CA 1
ATOM 2518 C C . ASP A 1 323 ? -10.771 13.028 20.148 1.00 82.88 323 ASP A C 1
ATOM 2520 O O . ASP A 1 323 ? -11.474 12.883 21.148 1.00 82.88 323 ASP A O 1
ATOM 2524 N N . ALA A 1 324 ? -10.652 12.059 19.234 1.00 83.06 324 ALA A N 1
ATOM 2525 C CA . ALA A 1 324 ? -11.340 10.776 19.342 1.00 83.06 324 ALA A CA 1
ATOM 2526 C C . ALA A 1 324 ? -10.833 9.925 20.513 1.00 83.06 324 ALA A C 1
ATOM 2528 O O . ALA A 1 324 ? -11.649 9.317 21.195 1.00 83.06 324 ALA A O 1
ATOM 2529 N N . LEU A 1 325 ? -9.521 9.896 20.761 1.00 83.06 325 LEU A N 1
ATOM 2530 C CA . LEU A 1 325 ? -8.942 9.172 21.899 1.00 83.06 325 LEU A CA 1
ATOM 2531 C C . LEU A 1 325 ? -9.301 9.836 23.236 1.00 83.06 325 LEU A C 1
ATOM 2533 O O . LEU A 1 325 ? -9.733 9.165 24.166 1.00 83.06 325 LEU A O 1
ATOM 2537 N N . ALA A 1 326 ? -9.162 11.160 23.324 1.00 81.62 326 ALA A N 1
ATOM 2538 C CA . ALA A 1 326 ? -9.318 11.887 24.578 1.00 81.62 326 ALA A CA 1
ATOM 2539 C C . ALA A 1 326 ? -10.784 12.044 25.001 1.00 81.62 326 ALA A C 1
ATOM 2541 O O . ALA A 1 326 ? -11.082 12.086 26.196 1.00 81.62 326 ALA A O 1
ATOM 2542 N N . PHE A 1 327 ? -11.703 12.171 24.037 1.00 79.31 327 PHE A N 1
ATOM 2543 C CA . PHE A 1 327 ? -13.055 12.644 24.329 1.00 79.31 327 PHE A CA 1
ATOM 2544 C C . PHE A 1 327 ? -14.178 11.720 23.872 1.00 79.31 327 PHE A C 1
ATOM 2546 O O . PHE A 1 327 ? -15.331 12.084 24.103 1.00 79.31 327 PHE A O 1
ATOM 2553 N N . ASN A 1 328 ? -13.907 10.571 23.244 1.00 82.19 328 ASN A N 1
ATOM 2554 C CA . ASN A 1 328 ? -14.956 9.651 22.806 1.00 82.19 328 ASN A CA 1
ATOM 2555 C C . ASN A 1 328 ? -14.892 8.302 23.553 1.00 82.19 328 ASN A C 1
ATOM 2557 O O . ASN A 1 328 ? -14.110 7.438 23.167 1.00 82.19 328 ASN A O 1
ATOM 2561 N N . PRO A 1 329 ? -15.747 8.064 24.569 1.00 84.00 329 PRO A N 1
ATOM 2562 C CA . PRO A 1 329 ? -15.719 6.831 25.368 1.00 84.00 329 PRO A CA 1
ATOM 2563 C C . PRO A 1 329 ? -16.114 5.569 24.581 1.00 84.00 329 PRO A C 1
ATOM 2565 O O . PRO A 1 329 ? -15.856 4.445 25.031 1.00 84.00 329 PRO A O 1
ATOM 2568 N N . SER A 1 330 ? -16.735 5.739 23.408 1.00 86.12 330 SER A N 1
ATOM 2569 C CA . SER A 1 330 ? -17.027 4.636 22.493 1.00 86.12 330 SER A CA 1
ATOM 2570 C C . SER A 1 330 ? -15.802 4.212 21.686 1.00 86.12 330 SER A C 1
ATOM 2572 O O . SER A 1 330 ? -15.765 3.088 21.198 1.00 86.12 330 SER A O 1
ATOM 2574 N N . VAL A 1 331 ? -14.788 5.067 21.523 1.00 90.94 331 VAL A N 1
ATOM 2575 C CA . VAL A 1 331 ? -13.543 4.701 20.838 1.00 90.94 331 VAL A CA 1
ATOM 2576 C C . VAL A 1 331 ? -12.616 4.043 21.852 1.00 90.94 331 VAL A C 1
ATOM 2578 O O . VAL A 1 331 ? -12.120 4.679 22.772 1.00 90.94 331 VAL A O 1
ATOM 2581 N N . LEU A 1 332 ? -12.378 2.743 21.686 1.00 91.12 332 LEU A N 1
ATOM 2582 C CA . LEU A 1 332 ? -11.481 1.997 22.567 1.00 91.12 332 LEU A CA 1
ATOM 2583 C C . LEU A 1 332 ? -10.016 2.303 22.266 1.00 91.12 332 LEU A C 1
ATOM 2585 O O . LEU A 1 332 ? -9.201 2.340 23.182 1.00 91.12 332 LEU A O 1
ATOM 2589 N N . ARG A 1 333 ? -9.673 2.448 20.979 1.00 93.50 333 ARG A N 1
ATOM 2590 C CA . ARG A 1 333 ? -8.319 2.798 20.536 1.00 93.50 333 ARG A CA 1
ATOM 2591 C C . ARG A 1 333 ? -8.257 3.186 19.065 1.00 93.50 333 ARG A C 1
ATOM 2593 O O . ARG A 1 333 ? -9.104 2.807 18.251 1.00 93.50 333 ARG A O 1
ATOM 2600 N N . VAL A 1 334 ? -7.162 3.856 18.724 1.00 94.19 334 VAL A N 1
ATOM 2601 C CA . VAL A 1 334 ? -6.741 4.146 17.353 1.00 94.19 334 VAL A CA 1
ATOM 2602 C C . VAL A 1 334 ? -5.390 3.479 17.115 1.00 94.19 334 VAL A C 1
ATOM 2604 O O . VAL A 1 334 ? -4.450 3.699 17.875 1.00 94.19 334 VAL A O 1
ATOM 2607 N N . CYS A 1 335 ? -5.299 2.669 16.066 1.00 95.06 335 CYS A N 1
ATOM 2608 C CA . CYS A 1 335 ? -4.110 1.946 15.640 1.00 95.06 335 CYS A CA 1
ATOM 2609 C C . CYS A 1 335 ? -3.607 2.504 14.301 1.00 95.06 335 CYS A C 1
ATOM 2611 O O . CYS A 1 335 ? -4.318 2.468 13.298 1.00 95.06 335 CYS A O 1
ATOM 2613 N N . GLY A 1 336 ? -2.370 2.987 14.265 1.00 94.06 336 GLY A N 1
ATOM 2614 C CA . GLY A 1 336 ? -1.661 3.361 13.046 1.00 94.06 336 GLY A CA 1
ATOM 2615 C C . GLY A 1 336 ? -0.702 2.271 12.585 1.00 94.06 336 GLY A C 1
ATOM 2616 O O . GLY A 1 336 ? -0.038 1.638 13.405 1.00 94.06 336 GLY A O 1
ATOM 2617 N N . TYR A 1 337 ? -0.577 2.100 11.272 1.00 92.06 337 TYR A N 1
ATOM 2618 C CA . TYR A 1 337 ? 0.400 1.209 10.651 1.00 92.06 337 TYR A CA 1
ATOM 2619 C C . TYR A 1 337 ? 1.289 2.025 9.715 1.00 92.06 337 TYR A C 1
ATOM 2621 O O . TYR A 1 337 ? 0.791 2.790 8.888 1.00 92.06 337 TYR A O 1
ATOM 2629 N N . THR A 1 338 ? 2.610 1.903 9.850 1.00 90.12 338 THR A N 1
ATOM 2630 C CA . THR A 1 338 ? 3.545 2.657 9.002 1.00 90.12 338 THR A CA 1
ATOM 2631 C C . THR A 1 338 ? 4.892 1.957 8.857 1.00 90.12 338 THR A C 1
ATOM 2633 O O . THR A 1 338 ? 5.302 1.189 9.728 1.00 90.12 338 THR A O 1
ATOM 2636 N N . ALA A 1 339 ? 5.593 2.265 7.767 1.00 87.19 339 ALA A N 1
ATOM 2637 C CA . ALA A 1 339 ? 7.029 2.015 7.646 1.00 87.19 339 ALA A CA 1
ATOM 2638 C C . ALA A 1 339 ? 7.879 3.245 7.989 1.00 87.19 339 ALA A C 1
ATOM 2640 O O . ALA A 1 339 ? 9.086 3.130 8.158 1.00 87.19 339 ALA A O 1
ATOM 2641 N N . THR A 1 340 ? 7.251 4.413 8.113 1.00 88.81 340 THR A N 1
ATOM 2642 C CA . THR A 1 340 ? 7.914 5.705 8.285 1.00 88.81 340 THR A CA 1
ATOM 2643 C C . THR A 1 340 ? 7.280 6.439 9.468 1.00 88.81 340 THR A C 1
ATOM 2645 O O . THR A 1 340 ? 6.243 7.094 9.335 1.00 88.81 340 THR A O 1
ATOM 2648 N N . PRO A 1 341 ? 7.811 6.244 10.685 1.00 90.69 341 PRO A N 1
ATOM 2649 C CA . PRO A 1 341 ? 7.156 6.714 11.903 1.00 90.69 341 PRO A CA 1
ATOM 2650 C C . PRO A 1 341 ? 7.399 8.194 12.226 1.00 90.69 341 PRO A C 1
ATOM 2652 O O . PRO A 1 341 ? 6.594 8.788 12.939 1.00 90.69 341 PRO A O 1
ATOM 2655 N N . GLU A 1 342 ? 8.457 8.814 11.697 1.00 90.00 342 GLU A N 1
ATOM 2656 C CA . GLU A 1 342 ? 8.831 10.195 12.047 1.00 90.00 342 GLU A CA 1
ATOM 2657 C C . GLU A 1 342 ? 7.736 11.237 11.772 1.00 90.00 342 GLU A C 1
ATOM 2659 O O . GLU A 1 342 ? 7.445 12.016 12.686 1.00 90.00 342 GLU A O 1
ATOM 2664 N N . PRO A 1 343 ? 7.038 11.232 10.615 1.00 86.62 343 PRO A N 1
ATOM 2665 C CA . PRO A 1 343 ? 5.939 12.171 10.386 1.00 86.62 343 PRO A CA 1
ATOM 2666 C C . PRO A 1 343 ? 4.803 12.035 11.405 1.00 86.62 343 PRO A C 1
ATOM 2668 O O . PRO A 1 343 ? 4.119 13.012 11.706 1.00 86.62 343 PRO A O 1
ATOM 2671 N N . ILE A 1 344 ? 4.595 10.831 11.945 1.00 89.25 344 ILE A N 1
ATOM 2672 C CA . ILE A 1 344 ? 3.560 10.563 12.948 1.00 89.25 344 ILE A CA 1
ATOM 2673 C C . ILE A 1 344 ? 4.010 11.097 14.304 1.00 89.25 344 ILE A C 1
ATOM 2675 O O . ILE A 1 344 ? 3.247 11.802 14.954 1.00 89.25 344 ILE A O 1
ATOM 2679 N N . PHE A 1 345 ? 5.258 10.836 14.705 1.00 91.25 345 PHE A N 1
ATOM 2680 C CA . PHE A 1 345 ? 5.812 11.395 15.940 1.00 91.25 345 PHE A CA 1
ATOM 2681 C C . PHE A 1 345 ? 5.770 12.922 15.927 1.00 91.25 345 PHE A C 1
ATOM 2683 O O . PHE A 1 345 ? 5.285 13.521 16.883 1.00 91.25 345 PHE A O 1
ATOM 2690 N N . ALA A 1 346 ? 6.180 13.551 14.824 1.00 88.19 346 ALA A N 1
ATOM 2691 C CA . ALA A 1 346 ? 6.087 14.998 14.665 1.00 88.19 346 ALA A CA 1
ATOM 2692 C C . ALA A 1 346 ? 4.634 15.495 14.775 1.00 88.19 346 ALA A C 1
ATOM 2694 O O . ALA A 1 346 ? 4.359 16.469 15.474 1.00 88.19 346 ALA A O 1
ATOM 2695 N N . ALA A 1 347 ? 3.682 14.805 14.137 1.00 84.75 347 ALA A N 1
ATOM 2696 C CA . ALA A 1 347 ? 2.269 15.179 14.175 1.00 84.75 347 ALA A CA 1
ATOM 2697 C C . ALA A 1 347 ? 1.599 14.960 15.542 1.00 84.75 347 ALA A C 1
ATOM 2699 O O . ALA A 1 347 ? 0.622 15.644 15.851 1.00 84.75 347 ALA A O 1
ATOM 2700 N N . CYS A 1 348 ? 2.120 14.038 16.351 1.00 86.38 348 CYS A N 1
ATOM 2701 C CA . CYS A 1 348 ? 1.696 13.785 17.728 1.00 86.38 348 CYS A CA 1
ATOM 2702 C C . CYS A 1 348 ? 2.479 14.618 18.759 1.00 86.38 348 CYS A C 1
ATOM 2704 O O . CYS A 1 348 ? 2.291 14.426 19.958 1.00 86.38 348 CYS A O 1
ATOM 2706 N N . GLY A 1 349 ? 3.347 15.536 18.321 1.00 88.38 349 GLY A N 1
ATOM 2707 C CA . GLY A 1 349 ? 4.135 16.399 19.205 1.00 88.38 349 GLY A CA 1
ATOM 2708 C C . GLY A 1 349 ? 5.275 15.688 19.938 1.00 88.38 349 GLY A C 1
ATOM 2709 O O . GLY A 1 349 ? 5.784 16.235 20.905 1.00 88.38 349 GLY A O 1
ATOM 2710 N N . GLY A 1 350 ? 5.654 14.486 19.505 1.00 90.00 350 GLY A N 1
ATOM 2711 C CA . GLY A 1 350 ? 6.714 13.691 20.117 1.00 90.00 350 GLY A CA 1
ATOM 2712 C C . GLY A 1 350 ? 6.453 12.188 20.047 1.00 90.00 350 GLY A C 1
ATOM 2713 O O . GLY A 1 350 ? 5.326 11.724 19.847 1.00 90.00 350 GLY A O 1
ATOM 2714 N N . ARG A 1 351 ? 7.518 11.401 20.217 1.00 91.50 351 ARG A N 1
ATOM 2715 C CA . ARG A 1 351 ? 7.454 9.930 20.235 1.00 91.50 351 ARG A CA 1
ATOM 2716 C C . ARG A 1 351 ? 6.763 9.415 21.500 1.00 91.50 351 ARG A C 1
ATOM 2718 O O . ARG A 1 351 ? 6.067 8.408 21.463 1.00 91.50 351 ARG A O 1
ATOM 2725 N N . GLU A 1 352 ? 6.948 10.109 22.611 1.00 89.81 352 GLU A N 1
ATOM 2726 C CA . GLU A 1 352 ? 6.381 9.836 23.929 1.00 89.81 352 GLU A CA 1
ATOM 2727 C C . GLU A 1 352 ? 4.848 9.932 23.973 1.00 89.81 352 GLU A C 1
ATOM 2729 O O . GLU A 1 352 ? 4.219 9.336 24.852 1.00 89.81 352 GLU A O 1
ATOM 2734 N N . ASN A 1 353 ? 4.241 10.616 22.999 1.00 88.44 353 ASN A N 1
ATOM 2735 C CA . ASN A 1 353 ? 2.789 10.750 22.851 1.00 88.44 353 ASN A CA 1
ATOM 2736 C C . ASN A 1 353 ? 2.163 9.615 22.026 1.00 88.44 353 ASN A C 1
ATOM 2738 O O . ASN A 1 353 ? 0.957 9.603 21.787 1.00 88.44 353 ASN A O 1
ATOM 2742 N N . VAL A 1 354 ? 2.974 8.641 21.607 1.00 90.50 354 VAL A N 1
ATOM 2743 C CA . VAL A 1 354 ? 2.552 7.472 20.837 1.00 90.50 354 VAL A CA 1
ATOM 2744 C C . VAL A 1 354 ? 2.884 6.207 21.623 1.00 90.50 354 VAL A C 1
ATOM 2746 O O . VAL A 1 354 ? 3.985 6.043 22.148 1.00 90.50 354 VAL A O 1
ATOM 2749 N N . GLN A 1 355 ? 1.935 5.278 21.692 1.00 92.69 355 GLN A N 1
ATOM 2750 C CA . GLN A 1 355 ? 2.155 3.966 22.280 1.00 92.69 355 GLN A CA 1
ATOM 2751 C C . GLN A 1 355 ? 2.637 2.996 21.203 1.00 92.69 355 GLN A C 1
ATOM 2753 O O . GLN A 1 355 ? 1.879 2.580 20.331 1.00 92.69 355 GLN A O 1
ATOM 2758 N N . LEU A 1 356 ? 3.905 2.597 21.264 1.00 90.94 356 LEU A N 1
ATOM 2759 C CA . LEU A 1 356 ? 4.423 1.584 20.349 1.00 90.94 356 LEU A CA 1
ATOM 2760 C C . LEU A 1 356 ? 3.851 0.212 20.702 1.00 90.94 356 LEU A C 1
ATOM 2762 O O . LEU A 1 356 ? 4.016 -0.271 21.825 1.00 90.94 356 LEU A O 1
ATOM 2766 N N . ARG A 1 357 ? 3.191 -0.423 19.733 1.00 87.81 357 ARG A N 1
ATOM 2767 C CA . ARG A 1 357 ? 2.620 -1.754 19.916 1.00 87.81 357 ARG A CA 1
ATOM 2768 C C . ARG A 1 357 ? 3.690 -2.814 19.636 1.00 87.81 357 ARG A C 1
ATOM 2770 O O . ARG A 1 357 ? 4.250 -2.824 18.538 1.00 87.81 357 ARG A O 1
ATOM 2777 N N . PRO A 1 358 ? 3.972 -3.722 20.587 1.00 82.19 358 PRO A N 1
ATOM 2778 C CA . PRO A 1 358 ? 4.876 -4.836 20.338 1.00 82.19 358 PRO A CA 1
ATOM 2779 C C . PRO A 1 358 ? 4.318 -5.724 19.227 1.00 82.19 358 PRO A C 1
ATOM 2781 O O . PRO A 1 358 ? 3.123 -6.031 19.220 1.00 82.19 358 PRO A O 1
ATOM 2784 N N . LEU A 1 359 ? 5.180 -6.163 18.313 1.00 79.38 359 LEU A N 1
ATOM 2785 C CA . LEU A 1 359 ? 4.788 -7.108 17.271 1.00 79.38 359 LEU A CA 1
ATOM 2786 C C . LEU A 1 359 ? 4.485 -8.480 17.875 1.00 79.38 359 LEU A C 1
ATOM 2788 O O . LEU A 1 359 ? 5.159 -8.925 18.815 1.00 79.38 359 LEU A O 1
ATOM 2792 N N . ARG A 1 360 ? 3.487 -9.178 17.324 1.00 71.56 360 ARG A N 1
ATOM 2793 C CA . ARG A 1 360 ? 3.178 -10.545 17.756 1.00 71.56 360 ARG A CA 1
ATOM 2794 C C . ARG A 1 360 ? 4.317 -11.488 17.357 1.00 71.56 360 ARG A C 1
ATOM 2796 O O . ARG A 1 360 ? 4.673 -11.612 16.189 1.00 71.56 360 ARG A O 1
ATOM 2803 N N . ALA A 1 361 ? 4.887 -12.151 18.364 1.00 52.19 361 ALA A N 1
ATOM 2804 C CA . ALA A 1 361 ? 6.062 -13.021 18.269 1.00 52.19 361 ALA A CA 1
ATOM 2805 C C . ALA A 1 361 ? 5.917 -14.177 17.264 1.00 52.19 361 ALA A C 1
ATOM 2807 O O . ALA A 1 361 ? 6.911 -14.655 16.732 1.00 52.19 361 ALA A O 1
ATOM 2808 N N . GLU A 1 362 ? 4.688 -14.631 17.036 1.00 51.06 362 GLU A N 1
ATOM 2809 C CA . GLU A 1 362 ? 4.386 -15.920 16.408 1.00 51.06 362 GLU A CA 1
ATOM 2810 C C . GLU A 1 362 ? 4.279 -15.861 14.878 1.00 51.06 362 GLU A C 1
ATOM 2812 O O . GLU A 1 362 ? 4.105 -16.891 14.237 1.00 51.06 362 GLU A O 1
ATOM 2817 N N . ARG A 1 363 ? 4.393 -14.672 14.270 1.00 55.12 363 ARG A N 1
ATOM 2818 C CA . ARG A 1 363 ? 4.254 -14.483 12.813 1.00 55.12 363 ARG A CA 1
ATOM 2819 C C . ARG A 1 363 ? 5.351 -13.597 12.229 1.00 55.12 363 ARG A C 1
ATOM 2821 O O . ARG A 1 363 ? 5.076 -12.664 11.472 1.00 55.12 363 ARG A O 1
ATOM 2828 N N . GLN A 1 364 ? 6.604 -13.837 12.611 1.00 51.47 364 GLN A N 1
ATOM 2829 C CA . GLN A 1 364 ? 7.727 -13.069 12.075 1.00 51.47 364 GLN A CA 1
ATOM 2830 C C . GLN A 1 364 ? 8.016 -13.452 10.615 1.00 51.47 364 GLN A C 1
ATOM 2832 O O . GLN A 1 364 ? 8.990 -14.126 10.316 1.00 51.47 364 GLN A O 1
ATOM 2837 N N . HIS A 1 365 ? 7.259 -12.854 9.690 1.00 59.03 365 HIS A N 1
ATOM 2838 C CA . HIS A 1 365 ? 7.630 -12.653 8.278 1.00 59.03 365 HIS A CA 1
ATOM 2839 C C . HIS A 1 365 ? 8.926 -11.822 8.101 1.00 59.03 365 HIS A C 1
ATOM 2841 O O . HIS A 1 365 ? 9.216 -11.329 7.016 1.00 59.03 365 HIS A O 1
ATOM 2847 N N . MET A 1 366 ? 9.687 -11.607 9.181 1.00 65.12 366 MET A N 1
ATOM 2848 C CA . MET A 1 366 ? 10.983 -10.940 9.170 1.00 65.12 366 MET A CA 1
ATOM 2849 C C . MET A 1 366 ? 12.084 -11.858 8.643 1.00 65.12 366 MET A C 1
ATOM 2851 O O . MET A 1 366 ? 13.048 -11.354 8.082 1.00 65.12 366 MET A O 1
ATOM 2855 N N . GLU A 1 367 ? 11.943 -13.181 8.780 1.00 65.19 367 GLU A N 1
ATOM 2856 C CA . GLU A 1 367 ? 12.872 -14.139 8.153 1.00 65.19 367 GLU A CA 1
ATOM 2857 C C . GLU A 1 367 ? 12.844 -14.016 6.620 1.00 65.19 367 GLU A C 1
ATOM 2859 O O . GLU A 1 367 ? 13.874 -14.105 5.945 1.00 65.19 367 GLU A O 1
ATOM 2864 N N . ASP A 1 368 ? 11.663 -13.691 6.098 1.00 65.38 368 ASP A N 1
ATOM 2865 C CA . ASP A 1 368 ? 11.389 -13.484 4.681 1.00 65.38 368 ASP A CA 1
ATOM 2866 C C . ASP A 1 368 ? 11.610 -12.036 4.228 1.00 65.38 368 ASP A C 1
ATOM 2868 O O . ASP A 1 368 ? 11.568 -11.741 3.030 1.00 65.38 368 ASP A O 1
ATOM 2872 N N . TYR A 1 369 ? 11.838 -11.115 5.169 1.00 75.50 369 TYR A N 1
ATOM 2873 C CA . TYR A 1 369 ? 12.032 -9.711 4.847 1.00 75.50 369 TYR A CA 1
ATOM 2874 C C . TYR A 1 369 ? 13.366 -9.508 4.120 1.00 75.50 369 TYR A C 1
ATOM 2876 O O . TYR A 1 369 ? 14.436 -9.872 4.614 1.00 75.50 369 TYR A O 1
ATOM 2884 N N . LYS A 1 370 ? 13.297 -8.895 2.935 1.00 74.75 370 LYS A N 1
ATOM 2885 C CA . LYS A 1 370 ? 14.456 -8.482 2.140 1.00 74.75 370 LYS A CA 1
ATOM 2886 C C . LYS A 1 370 ? 14.518 -6.957 2.124 1.00 74.75 370 LYS A C 1
ATOM 2888 O O . LYS A 1 370 ? 13.784 -6.288 1.396 1.00 74.75 370 LYS A O 1
ATOM 2893 N N . GLY A 1 371 ? 15.381 -6.441 2.986 1.00 78.94 371 GLY A N 1
ATOM 2894 C CA . GLY A 1 371 ? 15.659 -5.025 3.141 1.00 78.94 371 GLY A CA 1
ATOM 2895 C C . GLY A 1 371 ? 16.827 -4.549 2.288 1.00 78.94 371 GLY A C 1
ATOM 2896 O O . GLY A 1 371 ? 17.291 -5.249 1.385 1.00 78.94 371 GLY A O 1
ATOM 2897 N N . SER A 1 372 ? 17.352 -3.365 2.607 1.00 84.31 372 SER A N 1
ATOM 2898 C CA . SER A 1 372 ? 18.499 -2.758 1.908 1.00 84.31 372 SER A CA 1
ATOM 2899 C C . SER A 1 372 ? 19.737 -3.650 1.925 1.00 84.31 372 SER A C 1
ATOM 2901 O O . SER A 1 372 ? 20.498 -3.681 0.959 1.00 84.31 372 SER A O 1
ATOM 2903 N N . ALA A 1 373 ? 19.904 -4.440 2.987 1.00 82.38 373 ALA A N 1
ATOM 2904 C CA . ALA A 1 373 ? 21.004 -5.385 3.143 1.00 82.38 373 ALA A CA 1
ATOM 2905 C C . ALA A 1 373 ? 20.994 -6.526 2.108 1.00 82.38 373 ALA A C 1
ATOM 2907 O O . ALA A 1 373 ? 22.023 -7.169 1.901 1.00 82.38 373 ALA A O 1
ATOM 2908 N N . GLN A 1 374 ? 19.851 -6.796 1.469 1.00 80.38 374 GLN A N 1
ATOM 2909 C CA . GLN A 1 374 ? 19.692 -7.813 0.426 1.00 80.38 374 GLN A CA 1
ATOM 2910 C C . GLN A 1 374 ? 19.535 -7.198 -0.975 1.00 80.38 374 GLN A C 1
ATOM 2912 O O . GLN A 1 374 ? 19.122 -7.880 -1.913 1.00 80.38 374 GLN A O 1
ATOM 2917 N N . MET A 1 375 ? 19.894 -5.924 -1.131 1.00 86.62 375 MET A N 1
ATOM 2918 C CA . MET A 1 375 ? 19.935 -5.237 -2.419 1.00 86.62 375 MET A CA 1
ATOM 2919 C C . MET A 1 375 ? 21.373 -5.056 -2.883 1.00 86.62 375 MET A C 1
ATOM 2921 O O . MET A 1 375 ? 22.287 -4.829 -2.089 1.00 86.62 375 MET A O 1
ATOM 2925 N N . GLN A 1 376 ? 21.564 -5.101 -4.197 1.00 91.44 376 GLN A N 1
ATOM 2926 C CA . GLN A 1 376 ? 22.799 -4.657 -4.822 1.00 91.44 376 GLN A CA 1
ATOM 2927 C C . GLN A 1 376 ? 22.557 -3.296 -5.467 1.00 91.44 376 GLN A C 1
ATOM 2929 O O . GLN A 1 376 ? 21.918 -3.199 -6.509 1.00 91.44 376 GLN A O 1
ATOM 2934 N N . PHE A 1 377 ? 23.087 -2.240 -4.858 1.00 92.62 377 PHE A N 1
ATOM 2935 C CA . PHE A 1 377 ? 22.983 -0.895 -5.414 1.00 92.62 377 PHE A CA 1
ATOM 2936 C C . PHE A 1 377 ? 24.036 -0.677 -6.502 1.00 92.62 377 PHE A C 1
ATOM 2938 O O . PHE A 1 377 ? 25.231 -0.872 -6.273 1.00 92.62 377 PHE A O 1
ATOM 2945 N N . CYS A 1 378 ? 23.585 -0.260 -7.680 1.00 95.69 378 CYS A N 1
ATOM 2946 C CA . CYS A 1 378 ? 24.416 0.241 -8.762 1.00 95.69 378 CYS A CA 1
ATOM 2947 C C . CYS A 1 378 ? 24.236 1.756 -8.818 1.00 95.69 378 CYS A C 1
ATOM 2949 O O . CYS A 1 378 ? 23.202 2.241 -9.276 1.00 95.69 378 CYS A O 1
ATOM 2951 N N . ILE A 1 379 ? 25.229 2.492 -8.317 1.00 96.50 379 ILE A N 1
ATOM 2952 C CA . ILE A 1 379 ? 25.145 3.950 -8.258 1.00 96.50 379 ILE A CA 1
ATOM 2953 C C . ILE A 1 379 ? 25.278 4.532 -9.661 1.00 96.50 379 ILE A C 1
ATOM 2955 O O . ILE A 1 379 ? 26.300 4.337 -10.321 1.00 96.50 379 ILE A O 1
ATOM 2959 N N . VAL A 1 380 ? 24.232 5.224 -10.107 1.00 95.94 380 VAL A N 1
ATOM 2960 C CA . VAL A 1 380 ? 24.187 5.923 -11.392 1.00 95.94 380 VAL A CA 1
ATOM 2961 C C . VAL A 1 380 ? 23.647 7.321 -11.146 1.00 95.94 380 VAL A C 1
ATOM 2963 O O . VAL A 1 380 ? 22.456 7.491 -10.877 1.00 95.94 380 VAL A O 1
ATOM 2966 N N . GLU A 1 381 ? 24.535 8.306 -11.233 1.00 94.19 381 GLU A N 1
ATOM 2967 C CA . GLU A 1 381 ? 24.181 9.710 -11.046 1.00 94.19 381 GLU A CA 1
ATOM 2968 C C . GLU A 1 381 ? 23.515 10.269 -12.314 1.00 94.19 381 GLU A C 1
ATOM 2970 O O . GLU A 1 381 ? 23.989 9.996 -13.422 1.00 94.19 381 GLU A O 1
ATOM 2975 N N . PRO A 1 382 ? 22.405 11.011 -12.182 1.00 90.81 382 PRO A N 1
ATOM 2976 C CA . PRO A 1 382 ? 21.762 11.673 -13.304 1.00 90.81 382 PRO A CA 1
ATOM 2977 C C . PRO A 1 382 ? 22.531 12.938 -13.683 1.00 90.81 382 PRO A C 1
ATOM 2979 O O . PRO A 1 382 ? 23.189 13.566 -12.851 1.00 90.81 382 PRO A O 1
ATOM 2982 N N . GLU A 1 383 ? 22.396 13.358 -14.938 1.00 90.56 383 GLU A N 1
ATOM 2983 C CA . GLU A 1 383 ? 22.796 14.716 -15.304 1.00 90.56 383 GLU A CA 1
ATOM 2984 C C . GLU A 1 383 ? 21.850 15.732 -14.637 1.00 90.56 383 GLU A C 1
ATOM 2986 O O . GLU A 1 383 ? 20.679 15.416 -14.382 1.00 90.56 383 GLU A O 1
ATOM 2991 N N . PRO A 1 384 ? 22.320 16.960 -14.353 1.00 87.19 384 PRO A N 1
ATOM 2992 C CA . PRO A 1 384 ? 21.458 18.014 -13.839 1.00 87.19 384 PRO A CA 1
ATOM 2993 C C . PRO A 1 384 ? 20.211 18.184 -14.715 1.00 87.19 384 PRO A C 1
ATOM 2995 O O . PRO A 1 384 ? 20.308 18.251 -15.934 1.00 87.19 384 PRO A O 1
ATOM 2998 N N . GLU A 1 385 ? 19.041 18.261 -14.078 1.00 83.69 385 GLU A N 1
ATOM 2999 C CA . GLU A 1 385 ? 17.736 18.480 -14.728 1.00 83.69 385 GLU A CA 1
ATOM 3000 C C . GLU A 1 385 ? 17.182 17.333 -15.602 1.00 83.69 385 GLU A C 1
ATOM 3002 O O . GLU A 1 385 ? 16.061 17.467 -16.101 1.00 83.69 385 GLU A O 1
ATOM 3007 N N . MET A 1 386 ? 17.891 16.204 -15.721 1.00 87.12 386 MET A N 1
ATOM 3008 C CA . MET A 1 386 ? 17.498 15.037 -16.525 1.00 87.12 386 MET A CA 1
ATOM 3009 C C . MET A 1 386 ? 16.121 14.471 -16.149 1.00 87.12 386 MET A C 1
ATOM 3011 O O . MET A 1 386 ? 15.908 13.972 -15.047 1.00 87.12 386 MET A O 1
ATOM 3015 N N . HIS A 1 387 ? 15.178 14.427 -17.089 1.00 84.94 387 HIS A N 1
ATOM 3016 C CA . HIS A 1 387 ? 13.829 13.939 -16.796 1.00 84.94 387 HIS A CA 1
ATOM 3017 C C . HIS A 1 387 ? 13.842 12.456 -16.331 1.00 84.94 387 HIS A C 1
ATOM 3019 O O . HIS A 1 387 ? 14.612 11.659 -16.865 1.00 84.94 387 HIS A O 1
ATOM 3025 N N . PRO A 1 388 ? 12.958 12.010 -15.406 1.00 83.88 388 PRO A N 1
ATOM 3026 C CA . PRO A 1 388 ? 12.909 10.613 -14.938 1.00 83.88 388 PRO A CA 1
ATOM 3027 C C . PRO A 1 388 ? 12.889 9.553 -16.054 1.00 83.88 388 PRO A C 1
ATOM 3029 O O . PRO A 1 388 ? 13.500 8.487 -15.943 1.00 83.88 388 PRO A O 1
ATOM 3032 N N . THR A 1 389 ? 12.182 9.856 -17.147 1.00 88.25 389 THR A N 1
ATOM 3033 C CA . THR A 1 389 ? 12.146 9.016 -18.351 1.00 88.25 389 THR A CA 1
ATOM 3034 C C . THR A 1 389 ? 13.516 8.940 -19.025 1.00 88.25 389 THR A C 1
ATOM 3036 O O . THR A 1 389 ? 13.934 7.860 -19.419 1.00 88.25 389 THR A O 1
ATOM 3039 N N . GLU A 1 390 ? 14.236 10.055 -19.134 1.00 91.12 390 GLU A N 1
ATOM 3040 C CA . GLU A 1 390 ? 15.582 10.113 -19.719 1.00 91.12 390 GLU A CA 1
ATOM 3041 C C . GLU A 1 390 ? 16.596 9.371 -18.850 1.00 91.12 390 GLU A C 1
ATOM 3043 O O . GLU A 1 390 ? 17.364 8.571 -19.378 1.00 91.12 390 GLU A O 1
ATOM 3048 N N . TYR A 1 391 ? 16.517 9.522 -17.525 1.00 91.62 391 TYR A N 1
ATOM 3049 C CA . TYR A 1 391 ? 17.325 8.741 -16.585 1.00 91.62 391 TYR A CA 1
ATOM 3050 C C . TYR A 1 391 ? 17.114 7.238 -16.773 1.00 91.62 391 TYR A C 1
ATOM 3052 O O . TYR A 1 391 ? 18.064 6.470 -16.923 1.00 91.62 391 TYR A O 1
ATOM 3060 N N . SER A 1 392 ? 15.850 6.819 -16.850 1.00 92.38 392 SER A N 1
ATOM 3061 C CA . SER A 1 392 ? 15.490 5.427 -17.114 1.00 92.38 392 SER A CA 1
ATOM 3062 C C . SER A 1 392 ? 16.068 4.937 -18.444 1.00 92.38 392 SER A C 1
ATOM 3064 O O . SER A 1 392 ? 16.670 3.867 -18.499 1.00 92.38 392 SER A O 1
ATOM 3066 N N . LYS A 1 393 ? 15.951 5.733 -19.514 1.00 94.50 393 LYS A N 1
ATOM 3067 C CA . LYS A 1 393 ? 16.518 5.408 -20.831 1.00 94.50 393 LYS A CA 1
ATOM 3068 C C . LYS A 1 393 ? 18.040 5.282 -20.797 1.00 94.50 393 LYS A C 1
ATOM 3070 O O . LYS A 1 393 ? 18.580 4.337 -21.373 1.00 94.50 393 LYS A O 1
ATOM 3075 N N . MET A 1 394 ? 18.719 6.202 -20.116 1.00 95.56 394 MET A N 1
ATOM 3076 C CA . MET A 1 394 ? 20.169 6.191 -19.933 1.00 95.56 394 MET A CA 1
ATOM 3077 C C . MET A 1 394 ? 20.612 4.907 -19.223 1.00 95.56 394 MET A C 1
ATOM 3079 O O . MET A 1 394 ? 21.479 4.197 -19.732 1.00 95.56 394 MET A O 1
ATOM 3083 N N . VAL A 1 395 ? 19.982 4.562 -18.094 1.00 96.06 395 VAL A N 1
ATOM 3084 C CA . VAL A 1 395 ? 20.292 3.338 -17.336 1.00 96.06 395 VAL A CA 1
ATOM 3085 C C . VAL A 1 395 ? 20.067 2.090 -18.190 1.00 96.06 395 VAL A C 1
ATOM 3087 O O . VAL A 1 395 ? 20.946 1.232 -18.268 1.00 96.06 395 VAL A O 1
ATOM 3090 N N . LEU A 1 396 ? 18.921 1.995 -18.871 1.00 95.81 396 LEU A N 1
ATOM 3091 C CA . LEU A 1 396 ? 18.610 0.858 -19.740 1.00 95.81 396 LEU A CA 1
ATOM 3092 C C . LEU A 1 396 ? 19.623 0.708 -20.879 1.00 95.81 396 LEU A C 1
ATOM 3094 O O . LEU A 1 396 ? 20.046 -0.408 -21.162 1.00 95.81 396 LEU A O 1
ATOM 3098 N N . THR A 1 397 ? 20.051 1.816 -21.487 1.00 95.94 397 THR A N 1
ATOM 3099 C CA . THR A 1 397 ? 21.039 1.819 -22.577 1.00 95.94 397 THR A CA 1
ATOM 3100 C C . THR A 1 397 ? 22.409 1.377 -22.068 1.00 95.94 397 THR A C 1
ATOM 3102 O O . THR A 1 397 ? 22.980 0.403 -22.566 1.00 95.94 397 THR A O 1
ATOM 3105 N N . ASN A 1 398 ? 22.907 2.028 -21.017 1.00 96.12 398 ASN A N 1
ATOM 3106 C CA . ASN A 1 398 ? 24.252 1.800 -20.485 1.00 96.12 398 ASN A CA 1
ATOM 3107 C C . ASN A 1 398 ? 24.403 0.421 -19.829 1.00 96.12 398 ASN A C 1
ATOM 3109 O O . ASN A 1 398 ? 25.498 -0.141 -19.801 1.00 96.12 398 ASN A O 1
ATOM 3113 N N . HIS A 1 399 ? 23.300 -0.159 -19.348 1.00 94.00 399 HIS A N 1
ATOM 3114 C CA . HIS A 1 399 ? 23.281 -1.461 -18.685 1.00 94.00 399 HIS A CA 1
ATOM 3115 C C . HIS A 1 399 ? 22.452 -2.510 -19.432 1.00 94.00 399 HIS A C 1
ATOM 3117 O O . HIS A 1 399 ? 22.013 -3.483 -18.826 1.00 94.00 399 HIS A O 1
ATOM 3123 N N . THR A 1 400 ? 22.298 -2.377 -20.756 1.00 92.44 400 THR A N 1
ATOM 3124 C CA . THR A 1 400 ? 21.473 -3.272 -21.596 1.00 92.44 400 THR A CA 1
ATOM 3125 C C . THR A 1 400 ? 21.712 -4.760 -21.297 1.00 92.44 400 THR A C 1
ATOM 3127 O O . THR A 1 400 ? 20.767 -5.532 -21.149 1.00 92.44 400 THR A O 1
ATOM 3130 N N . ARG A 1 401 ? 22.979 -5.175 -21.136 1.00 89.62 401 ARG A N 1
ATOM 3131 C CA . ARG A 1 401 ? 23.347 -6.577 -20.857 1.00 89.62 401 ARG A CA 1
ATOM 3132 C C . ARG A 1 401 ? 22.802 -7.112 -19.530 1.00 89.62 401 ARG A C 1
ATOM 3134 O O . ARG A 1 401 ? 22.541 -8.306 -19.445 1.00 89.62 401 ARG A O 1
ATOM 3141 N N . ALA A 1 402 ? 22.629 -6.266 -18.514 1.00 88.06 402 ALA A N 1
ATOM 3142 C CA . ALA A 1 402 ? 22.090 -6.686 -17.219 1.00 88.06 402 ALA A CA 1
ATOM 3143 C C . ALA A 1 402 ? 20.617 -7.108 -17.332 1.00 88.06 402 ALA A C 1
ATOM 3145 O O . ALA A 1 402 ? 20.193 -8.077 -16.710 1.00 88.06 402 ALA A O 1
ATOM 3146 N N . PHE A 1 403 ? 19.863 -6.447 -18.213 1.00 88.75 403 PHE A N 1
ATOM 3147 C CA . PHE A 1 403 ? 18.449 -6.737 -18.461 1.00 88.75 403 PHE A CA 1
ATOM 3148 C C . PHE A 1 403 ? 18.218 -7.884 -19.466 1.00 88.75 403 PHE A C 1
ATOM 3150 O O . PHE A 1 403 ? 17.076 -8.287 -19.678 1.00 88.75 403 PHE A O 1
ATOM 3157 N N . LEU A 1 404 ? 19.292 -8.416 -20.067 1.00 81.50 404 LEU A N 1
ATOM 3158 C CA . LEU A 1 404 ? 19.291 -9.542 -21.015 1.00 81.50 404 LEU A CA 1
ATOM 3159 C C . LEU A 1 404 ? 19.841 -10.850 -20.413 1.00 81.50 404 LEU A C 1
ATOM 3161 O O . LEU A 1 404 ? 20.007 -11.828 -21.141 1.00 81.50 404 LEU A O 1
ATOM 3165 N N . TYR A 1 405 ? 20.192 -10.862 -19.121 1.00 65.25 405 TYR A N 1
ATOM 3166 C CA . TYR A 1 405 ? 20.843 -12.002 -18.464 1.00 65.25 405 TYR A CA 1
ATOM 3167 C C . TYR A 1 405 ? 20.001 -13.295 -18.579 1.00 65.25 405 TYR A C 1
ATOM 3169 O O . TYR A 1 405 ? 18.775 -13.199 -18.595 1.00 65.25 405 TYR A O 1
ATOM 3177 N N . PRO A 1 406 ? 20.606 -14.502 -18.658 1.00 54.50 406 PRO A N 1
ATOM 3178 C CA . PRO A 1 406 ? 19.858 -15.760 -18.701 1.00 54.50 406 PRO A CA 1
ATOM 3179 C C . PRO A 1 406 ? 18.994 -15.920 -17.443 1.00 54.50 406 PRO A C 1
ATOM 3181 O O . PRO A 1 406 ? 19.500 -16.059 -16.329 1.00 54.50 406 PRO A O 1
ATOM 3184 N N . GLY A 1 407 ? 17.681 -15.854 -17.647 1.00 64.75 407 GLY A N 1
ATOM 3185 C CA . GLY A 1 407 ? 16.668 -15.712 -16.608 1.00 64.75 407 GLY A CA 1
ATOM 3186 C C . GLY A 1 407 ? 15.801 -14.495 -16.908 1.00 64.75 407 GLY A C 1
ATOM 3187 O O . GLY A 1 407 ? 16.294 -13.383 -17.069 1.00 64.75 407 GLY A O 1
ATOM 3188 N N . ALA A 1 408 ? 14.496 -14.701 -17.019 1.00 79.88 408 ALA A N 1
ATOM 3189 C CA . ALA A 1 408 ? 13.577 -13.664 -17.451 1.00 79.88 408 ALA A CA 1
ATOM 3190 C C . ALA A 1 408 ? 13.594 -12.458 -16.493 1.00 79.88 408 ALA A C 1
ATOM 3192 O O . ALA A 1 408 ? 13.020 -12.503 -15.400 1.00 79.88 408 ALA A O 1
ATOM 3193 N N . ALA A 1 409 ? 14.266 -11.372 -16.895 1.00 91.50 409 ALA A N 1
ATOM 3194 C CA . ALA A 1 409 ? 14.403 -10.187 -16.061 1.00 91.50 409 ALA A CA 1
ATOM 3195 C C . ALA A 1 409 ? 13.019 -9.665 -15.650 1.00 91.50 409 ALA A C 1
ATOM 3197 O O . ALA A 1 409 ? 12.067 -9.651 -16.427 1.00 91.50 409 ALA A O 1
ATOM 3198 N N . ARG A 1 410 ? 12.894 -9.247 -14.400 1.00 92.25 410 ARG A N 1
ATOM 3199 C CA . ARG A 1 410 ? 11.729 -8.555 -13.844 1.00 92.25 410 ARG A CA 1
ATOM 3200 C C . ARG A 1 410 ? 12.202 -7.184 -13.419 1.00 92.25 410 ARG A C 1
ATOM 3202 O O . ARG A 1 410 ? 12.970 -7.082 -12.459 1.00 92.25 410 ARG A O 1
ATOM 3209 N N . VAL A 1 411 ? 11.815 -6.170 -14.175 1.00 92.88 411 VAL A N 1
ATOM 3210 C CA . VAL A 1 411 ? 12.364 -4.824 -14.061 1.00 92.88 411 VAL A CA 1
ATOM 3211 C C . VAL A 1 411 ? 11.273 -3.878 -13.608 1.00 92.88 411 VAL A C 1
ATOM 3213 O O . VAL A 1 411 ? 10.250 -3.710 -14.274 1.00 92.88 411 VAL A O 1
ATOM 3216 N N . PHE A 1 412 ? 11.509 -3.245 -12.471 1.00 90.56 412 PHE A N 1
ATOM 3217 C CA . PHE A 1 412 ? 10.694 -2.141 -12.012 1.00 90.56 412 PHE A CA 1
ATOM 3218 C C . PHE A 1 412 ? 11.225 -0.821 -12.589 1.00 90.56 412 PHE A C 1
ATOM 3220 O O . PHE A 1 412 ? 12.380 -0.461 -12.356 1.00 90.56 412 PHE A O 1
ATOM 3227 N N . LEU A 1 413 ? 10.384 -0.121 -13.357 1.00 90.06 413 LEU A N 1
ATOM 3228 C CA . LEU A 1 413 ? 10.751 1.064 -14.136 1.00 90.06 413 LEU A CA 1
ATOM 3229 C C . LEU A 1 413 ? 9.709 2.192 -13.942 1.00 90.06 413 LEU A C 1
ATOM 3231 O O . LEU A 1 413 ? 8.823 2.380 -14.788 1.00 90.06 413 LEU A O 1
ATOM 3235 N N . PRO A 1 414 ? 9.754 2.921 -12.811 1.00 82.25 414 PRO A N 1
ATOM 3236 C CA . PRO A 1 414 ? 8.839 4.018 -12.527 1.00 82.25 414 PRO A CA 1
ATOM 3237 C C . PRO A 1 414 ? 8.956 5.115 -13.596 1.00 82.25 414 PRO A C 1
ATOM 3239 O O . PRO A 1 414 ? 10.052 5.482 -14.007 1.00 82.25 414 PRO A O 1
ATOM 3242 N N . ALA A 1 415 ? 7.815 5.664 -14.020 1.00 78.75 415 ALA A N 1
ATOM 3243 C CA . ALA A 1 415 ? 7.754 6.856 -14.874 1.00 78.75 415 ALA A CA 1
ATOM 3244 C C . ALA A 1 415 ? 6.973 7.974 -14.183 1.00 78.75 415 ALA A C 1
ATOM 3246 O O . ALA A 1 415 ? 6.452 7.779 -13.081 1.00 78.75 415 ALA A O 1
ATOM 3247 N N . SER A 1 416 ? 6.928 9.152 -14.812 1.00 76.75 416 SER A N 1
ATOM 3248 C CA . SER A 1 416 ? 6.307 10.339 -14.223 1.00 76.75 416 SER A CA 1
ATOM 3249 C C . SER A 1 416 ? 4.785 10.206 -14.127 1.00 76.75 416 SER A C 1
ATOM 3251 O O . SER A 1 416 ? 4.196 9.243 -14.598 1.00 76.75 416 SER A O 1
ATOM 3253 N N . THR A 1 417 ? 4.127 11.185 -13.506 1.00 72.88 417 THR A N 1
ATOM 3254 C CA . THR A 1 417 ? 2.655 11.277 -13.438 1.00 72.88 417 THR A CA 1
ATOM 3255 C C . THR A 1 417 ? 1.974 11.344 -14.800 1.00 72.88 417 THR A C 1
ATOM 3257 O O . THR A 1 417 ? 0.768 11.117 -14.894 1.00 72.88 417 THR A O 1
ATOM 3260 N N . LYS A 1 418 ? 2.714 11.723 -15.847 1.00 81.00 418 LYS A N 1
ATOM 3261 C CA . LYS A 1 418 ? 2.165 11.967 -17.176 1.00 81.00 418 LYS A CA 1
ATOM 3262 C C . LYS A 1 418 ? 2.010 10.651 -17.923 1.00 81.00 418 LYS A C 1
ATOM 3264 O O . LYS A 1 418 ? 2.978 9.911 -18.076 1.00 81.00 418 LYS A O 1
ATOM 3269 N N . VAL A 1 419 ? 0.818 10.423 -18.468 1.00 81.38 419 VAL A N 1
ATOM 3270 C CA . VAL A 1 419 ? 0.498 9.248 -19.291 1.00 81.38 419 VAL A CA 1
ATOM 3271 C C . VAL A 1 419 ? 1.513 9.041 -20.415 1.00 81.38 419 VAL A C 1
ATOM 3273 O O . VAL A 1 419 ? 2.040 7.939 -20.560 1.00 81.38 419 VAL A O 1
ATOM 3276 N N . ASP A 1 420 ? 1.849 10.110 -21.138 1.00 86.25 420 ASP A N 1
ATOM 3277 C CA . ASP A 1 420 ? 2.758 10.053 -22.287 1.00 86.25 420 ASP A CA 1
ATOM 3278 C C . ASP A 1 420 ? 4.151 9.530 -21.900 1.00 86.25 420 ASP A C 1
ATOM 3280 O O . ASP A 1 420 ? 4.793 8.840 -22.685 1.00 86.25 420 ASP A O 1
ATOM 3284 N N . SER A 1 421 ? 4.590 9.759 -20.655 1.00 85.75 421 SER A N 1
ATOM 3285 C CA . SER A 1 421 ? 5.882 9.256 -20.170 1.00 85.75 421 SER A CA 1
ATOM 3286 C C . SER A 1 421 ? 5.922 7.727 -20.060 1.00 85.75 421 SER A C 1
ATOM 3288 O O . SER A 1 421 ? 6.967 7.111 -20.274 1.00 85.75 421 SER A O 1
ATOM 3290 N N . HIS A 1 422 ? 4.785 7.095 -19.755 1.00 86.38 422 HIS A N 1
ATOM 3291 C CA . HIS A 1 422 ? 4.673 5.640 -19.690 1.00 86.38 422 HIS A CA 1
ATOM 3292 C C . HIS A 1 422 ? 4.659 5.018 -21.087 1.00 86.38 422 HIS A C 1
ATOM 3294 O O . HIS A 1 422 ? 5.286 3.980 -21.310 1.00 86.38 422 HIS A O 1
ATOM 3300 N N . GLU A 1 423 ? 3.963 5.654 -22.031 1.00 89.06 423 GLU A N 1
ATOM 3301 C CA . GLU A 1 423 ? 3.923 5.217 -23.427 1.00 89.06 423 GLU A CA 1
ATOM 3302 C C . GLU A 1 423 ? 5.301 5.345 -24.082 1.00 89.06 423 GLU A C 1
ATOM 3304 O O . GLU A 1 423 ? 5.765 4.401 -24.726 1.00 89.06 423 GLU A O 1
ATOM 3309 N N . GLU A 1 424 ? 5.989 6.458 -23.826 1.00 90.38 424 GLU A N 1
ATOM 3310 C CA . GLU A 1 424 ? 7.359 6.712 -24.260 1.00 90.38 424 GLU A CA 1
ATOM 3311 C C . GLU A 1 424 ? 8.340 5.661 -23.716 1.00 90.38 424 GLU A C 1
ATOM 3313 O O . GLU A 1 424 ? 9.130 5.097 -24.478 1.00 90.38 424 GLU A O 1
ATOM 3318 N N . LEU A 1 425 ? 8.282 5.342 -22.415 1.00 91.38 425 LEU A N 1
ATOM 3319 C CA . LEU A 1 425 ? 9.125 4.291 -21.838 1.00 91.38 425 LEU A CA 1
ATOM 3320 C C . LEU A 1 425 ? 8.816 2.916 -22.418 1.00 91.38 425 LEU A C 1
ATOM 3322 O O . LEU A 1 425 ? 9.744 2.161 -22.695 1.00 91.38 425 LEU A O 1
ATOM 3326 N N . ARG A 1 426 ? 7.541 2.581 -22.634 1.00 92.38 426 ARG A N 1
ATOM 3327 C CA . ARG A 1 426 ? 7.155 1.310 -23.259 1.00 92.38 426 ARG A CA 1
ATOM 3328 C C . ARG A 1 426 ? 7.749 1.181 -24.661 1.00 92.38 426 ARG A C 1
ATOM 3330 O O . ARG A 1 426 ? 8.368 0.163 -24.957 1.00 92.38 426 ARG A O 1
ATOM 3337 N N . GLN A 1 427 ? 7.602 2.206 -25.502 1.00 91.75 427 GLN A N 1
ATOM 3338 C CA . GLN A 1 427 ? 8.188 2.224 -26.848 1.00 91.75 427 GLN A CA 1
ATOM 3339 C C . GLN A 1 427 ? 9.714 2.099 -26.800 1.00 91.75 427 GLN A C 1
ATOM 3341 O O . GLN A 1 427 ? 10.308 1.362 -27.585 1.00 91.75 427 GLN A O 1
ATOM 3346 N N . PHE A 1 428 ? 10.355 2.780 -25.850 1.00 93.69 428 PHE A N 1
ATOM 3347 C CA . PHE A 1 428 ? 11.798 2.701 -25.673 1.00 93.69 428 PHE A CA 1
ATOM 3348 C C . PHE A 1 428 ? 12.269 1.310 -25.227 1.00 93.69 428 PHE A C 1
ATOM 3350 O O . PHE A 1 428 ? 13.228 0.778 -25.786 1.00 93.69 428 PHE A O 1
ATOM 3357 N N . VAL A 1 429 ? 11.574 0.696 -24.263 1.00 94.25 429 VAL A N 1
ATOM 3358 C CA . VAL A 1 429 ? 11.839 -0.680 -23.821 1.00 94.25 429 VAL A CA 1
ATOM 3359 C C . VAL A 1 429 ? 11.720 -1.634 -24.996 1.00 94.25 429 VAL A C 1
ATOM 3361 O O . VAL A 1 429 ? 12.605 -2.452 -25.187 1.00 94.25 429 VAL A O 1
ATOM 3364 N N . PHE A 1 430 ? 10.689 -1.504 -25.822 1.00 92.62 430 PHE A N 1
ATOM 3365 C CA . PHE A 1 430 ? 10.521 -2.347 -27.000 1.00 92.62 430 PHE A CA 1
ATOM 3366 C C . PHE A 1 430 ? 11.605 -2.160 -28.059 1.00 92.62 430 PHE A C 1
ATOM 3368 O O . PHE A 1 430 ? 12.035 -3.139 -28.662 1.00 92.62 430 PHE A O 1
ATOM 3375 N N . ARG A 1 431 ? 12.101 -0.934 -28.243 1.00 91.06 431 ARG A N 1
ATOM 3376 C CA . ARG A 1 431 ? 13.228 -0.664 -29.140 1.00 91.06 431 ARG A CA 1
ATOM 3377 C C . ARG A 1 431 ? 14.504 -1.381 -28.684 1.00 91.06 431 ARG A C 1
ATOM 3379 O O . ARG A 1 431 ? 15.219 -1.943 -29.509 1.00 91.06 431 ARG A O 1
ATOM 3386 N N . LEU A 1 432 ? 14.797 -1.366 -27.382 1.00 92.69 432 LEU A N 1
ATOM 3387 C CA . LEU A 1 432 ? 15.993 -2.013 -26.825 1.00 92.69 432 LEU A CA 1
ATOM 3388 C C . LEU A 1 432 ? 15.823 -3.525 -26.623 1.00 92.69 432 LEU A C 1
ATOM 3390 O O . LEU A 1 432 ? 16.753 -4.297 -26.857 1.00 92.69 432 LEU A O 1
ATOM 3394 N N . PHE A 1 433 ? 14.629 -3.945 -26.215 1.00 92.50 433 PHE A N 1
ATOM 3395 C CA . PHE A 1 433 ? 14.274 -5.307 -25.829 1.00 92.50 433 PHE A CA 1
ATOM 3396 C C . PHE A 1 433 ? 13.010 -5.767 -26.582 1.00 92.50 433 PHE A C 1
ATOM 3398 O O . PHE A 1 433 ? 11.940 -5.886 -25.981 1.00 92.50 433 PHE A O 1
ATOM 3405 N N . PRO A 1 434 ? 13.099 -6.077 -27.889 1.00 90.81 434 PRO A N 1
ATOM 3406 C CA . PRO A 1 434 ? 11.928 -6.456 -28.692 1.00 90.81 434 PRO A CA 1
ATOM 3407 C C . PRO A 1 434 ? 11.191 -7.707 -28.181 1.00 90.81 434 PRO A C 1
ATOM 3409 O O . PRO A 1 434 ? 9.986 -7.838 -28.362 1.00 90.81 434 PRO A O 1
ATOM 3412 N N . ASN A 1 435 ? 11.890 -8.604 -27.475 1.00 90.69 435 ASN A N 1
ATOM 3413 C CA . ASN A 1 435 ? 11.294 -9.791 -26.850 1.00 90.69 435 ASN A CA 1
ATOM 3414 C C . ASN A 1 435 ? 10.719 -9.533 -25.438 1.00 90.69 435 ASN A C 1
ATOM 3416 O O . ASN A 1 435 ? 10.377 -10.475 -24.730 1.00 90.69 435 ASN A O 1
ATOM 3420 N N . ALA A 1 436 ? 10.643 -8.286 -24.972 1.00 94.44 436 ALA A N 1
ATOM 3421 C CA . ALA A 1 436 ? 10.091 -7.982 -23.656 1.00 94.44 436 ALA A CA 1
ATOM 3422 C C . ALA A 1 436 ? 8.554 -8.065 -23.623 1.00 94.44 436 ALA A C 1
ATOM 3424 O O . ALA A 1 436 ? 7.866 -7.960 -24.640 1.00 94.44 436 ALA A O 1
ATOM 3425 N N . ALA A 1 437 ? 8.016 -8.199 -22.415 1.00 95.56 437 ALA A N 1
ATOM 3426 C CA . ALA A 1 437 ? 6.656 -7.826 -22.065 1.00 95.56 437 ALA A CA 1
ATOM 3427 C C . ALA A 1 437 ? 6.698 -6.545 -21.218 1.00 95.56 437 ALA A C 1
ATOM 3429 O O . ALA A 1 437 ? 7.565 -6.385 -20.356 1.00 95.56 437 ALA A O 1
ATOM 3430 N N . VAL A 1 438 ? 5.761 -5.626 -21.440 1.00 95.31 438 VAL A N 1
ATOM 3431 C CA . VAL A 1 438 ? 5.689 -4.352 -20.716 1.00 95.31 438 VAL A CA 1
ATOM 3432 C C . VAL A 1 438 ? 4.317 -4.193 -20.076 1.00 95.31 438 VAL A C 1
ATOM 3434 O O . VAL A 1 438 ? 3.308 -4.083 -20.773 1.00 95.31 438 VAL A O 1
ATOM 3437 N N . ALA A 1 439 ? 4.273 -4.170 -18.745 1.00 93.94 439 ALA A N 1
ATOM 3438 C CA . ALA A 1 439 ? 3.086 -3.852 -17.965 1.00 93.94 439 ALA A CA 1
ATOM 3439 C C . ALA A 1 439 ? 3.048 -2.347 -17.688 1.00 93.94 439 ALA A C 1
ATOM 3441 O O . ALA A 1 439 ? 3.877 -1.817 -16.951 1.00 93.94 439 ALA A O 1
ATOM 3442 N N . MET A 1 440 ? 2.069 -1.657 -18.259 1.00 91.31 440 MET A N 1
ATOM 3443 C CA . MET A 1 440 ? 1.821 -0.240 -18.034 1.00 91.31 440 MET A CA 1
ATOM 3444 C C . MET A 1 440 ? 0.623 -0.087 -17.104 1.00 91.31 440 MET A C 1
ATOM 3446 O O . MET A 1 440 ? -0.503 -0.414 -17.469 1.00 91.31 440 MET A O 1
ATOM 3450 N N . LEU A 1 441 ? 0.856 0.403 -15.890 1.00 85.88 441 LEU A N 1
ATOM 3451 C CA . LEU A 1 441 ? -0.180 0.448 -14.859 1.00 85.88 441 LEU A CA 1
ATOM 3452 C C . LEU A 1 441 ? -0.885 1.801 -14.742 1.00 85.88 441 LEU A C 1
ATOM 3454 O O . LEU A 1 441 ? -1.934 1.863 -14.104 1.00 85.88 441 LEU A O 1
ATOM 3458 N N . ASN A 1 442 ? -0.313 2.864 -15.320 1.00 72.81 442 ASN A N 1
ATOM 3459 C CA . ASN A 1 442 ? -0.787 4.249 -15.171 1.00 72.81 442 ASN A CA 1
ATOM 3460 C C . ASN A 1 442 ? -0.782 5.051 -16.481 1.00 72.81 442 ASN A C 1
ATOM 3462 O O . ASN A 1 442 ? -0.487 6.240 -16.479 1.00 72.81 442 ASN A O 1
ATOM 3466 N N . GLY A 1 443 ? -1.119 4.403 -17.597 1.00 65.25 443 GLY A N 1
ATOM 3467 C CA . GLY A 1 443 ? -1.402 5.090 -18.860 1.00 65.25 443 GLY A CA 1
ATOM 3468 C C . GLY A 1 443 ? -2.894 5.391 -19.041 1.00 65.25 443 GLY A C 1
ATOM 3469 O O . GLY A 1 443 ? -3.678 5.258 -18.100 1.00 65.25 443 GLY A O 1
ATOM 3470 N N . ARG A 1 444 ? -3.302 5.722 -20.278 1.00 71.31 444 ARG A N 1
ATOM 3471 C CA . ARG A 1 444 ? -4.727 5.755 -20.685 1.00 71.31 444 ARG A CA 1
ATOM 3472 C C . ARG A 1 444 ? -5.456 4.466 -20.299 1.00 71.31 444 ARG A C 1
ATOM 3474 O O . ARG A 1 444 ? -6.627 4.498 -19.941 1.00 71.31 444 ARG A O 1
ATOM 3481 N N . GLU A 1 445 ? -4.731 3.351 -20.333 1.00 78.25 445 GLU A N 1
ATOM 3482 C CA . GLU A 1 445 ? -5.211 2.019 -19.987 1.00 78.25 445 GLU A CA 1
ATOM 3483 C C . GLU A 1 445 ? -4.190 1.290 -19.107 1.00 78.25 445 GLU A C 1
ATOM 3485 O O . GLU A 1 445 ? -2.979 1.517 -19.211 1.00 78.25 445 GLU A O 1
ATOM 3490 N N . LYS A 1 446 ? -4.682 0.382 -18.256 1.00 86.81 446 LYS A N 1
ATOM 3491 C CA . LYS A 1 446 ? -3.832 -0.547 -17.505 1.00 86.81 446 LYS A CA 1
ATOM 3492 C C . LYS A 1 446 ? -3.629 -1.799 -18.341 1.00 86.81 446 LYS A C 1
ATOM 3494 O O . LYS A 1 446 ? -4.535 -2.620 -18.419 1.00 86.81 446 LYS A O 1
ATOM 3499 N N . SER A 1 447 ? -2.462 -1.969 -18.947 1.00 92.38 447 SER A N 1
ATOM 3500 C CA . SER A 1 447 ? -2.259 -3.025 -19.941 1.00 92.38 447 SER A CA 1
ATOM 3501 C C . SER A 1 447 ? -0.964 -3.800 -19.766 1.00 92.38 447 SER A C 1
ATOM 3503 O O . SER A 1 447 ? 0.021 -3.265 -19.265 1.00 92.38 447 SER A O 1
ATOM 3505 N N . LEU A 1 448 ? -0.947 -5.035 -20.264 1.00 95.38 448 LEU A N 1
ATOM 3506 C CA . LEU A 1 448 ? 0.276 -5.769 -20.584 1.00 95.38 448 LEU A CA 1
ATOM 3507 C C . LEU A 1 448 ? 0.422 -5.831 -22.108 1.00 95.38 448 LEU A C 1
ATOM 3509 O O . LEU A 1 448 ? -0.542 -6.161 -22.799 1.00 95.38 448 LEU A O 1
ATOM 3513 N N . SER A 1 449 ? 1.598 -5.496 -22.635 1.00 95.31 449 SER A N 1
ATOM 3514 C CA . SER A 1 449 ? 1.880 -5.536 -24.076 1.00 95.31 449 SER A CA 1
ATOM 3515 C C . SER A 1 449 ? 3.146 -6.327 -24.391 1.00 95.31 449 SER A C 1
ATOM 3517 O O . SER A 1 449 ? 4.079 -6.310 -23.591 1.00 95.31 449 SER A O 1
ATOM 3519 N N . TRP A 1 450 ? 3.199 -6.986 -25.550 1.00 95.06 450 TRP A N 1
ATOM 3520 C CA . TRP A 1 450 ? 4.379 -7.701 -26.063 1.00 95.06 450 TRP A CA 1
ATOM 3521 C C . TRP A 1 450 ? 4.281 -7.898 -27.584 1.00 95.06 450 TRP A C 1
ATOM 3523 O O . TRP A 1 450 ? 3.180 -7.901 -28.127 1.00 95.06 450 TRP A O 1
ATOM 3533 N N . PHE A 1 451 ? 5.399 -8.110 -28.282 1.00 91.94 451 PHE A N 1
ATOM 3534 C CA . PHE A 1 451 ? 5.371 -8.498 -29.701 1.00 91.94 451 PHE A CA 1
ATOM 3535 C C . PHE A 1 451 ? 5.147 -9.998 -29.889 1.00 91.94 451 PHE A C 1
ATOM 3537 O O . PHE A 1 451 ? 5.619 -10.818 -29.091 1.00 91.94 451 PHE A O 1
ATOM 3544 N N . ARG A 1 452 ? 4.452 -10.376 -30.965 1.00 87.12 452 ARG A N 1
ATOM 3545 C CA . ARG A 1 452 ? 4.366 -11.781 -31.384 1.00 87.12 452 ARG A CA 1
ATOM 3546 C C . ARG A 1 452 ? 5.750 -12.296 -31.817 1.00 87.12 452 ARG A C 1
ATOM 3548 O O . ARG A 1 452 ? 6.637 -11.509 -32.128 1.00 87.12 452 ARG A O 1
ATOM 3555 N N . GLN A 1 453 ? 5.965 -13.611 -31.756 1.00 78.94 453 GLN A N 1
ATOM 3556 C CA . GLN A 1 453 ? 7.280 -14.210 -32.053 1.00 78.94 453 GLN A CA 1
ATOM 3557 C C . GLN A 1 453 ? 7.696 -14.074 -33.528 1.00 78.94 453 GLN A C 1
ATOM 3559 O O . GLN A 1 453 ? 8.880 -14.150 -33.830 1.00 78.94 453 GLN A O 1
ATOM 3564 N N . ASP A 1 454 ? 6.736 -13.872 -34.427 1.00 79.44 454 ASP A N 1
ATOM 3565 C CA . ASP A 1 454 ? 6.900 -13.757 -35.878 1.00 79.44 454 ASP A CA 1
ATOM 3566 C C . ASP A 1 454 ? 7.226 -12.332 -36.355 1.00 79.44 454 ASP A C 1
ATOM 3568 O O . ASP A 1 454 ? 7.331 -12.085 -37.555 1.00 79.44 454 ASP A O 1
ATOM 3572 N N . VAL A 1 455 ? 7.380 -11.381 -35.433 1.00 77.69 455 VAL A N 1
ATOM 3573 C CA . VAL A 1 455 ? 7.626 -9.978 -35.771 1.00 77.69 455 VAL A CA 1
ATOM 3574 C C . VAL A 1 455 ? 9.092 -9.768 -36.152 1.00 77.69 455 VAL A C 1
ATOM 3576 O O . VAL A 1 455 ? 9.999 -10.185 -35.429 1.00 77.69 455 VAL A O 1
ATOM 3579 N N . ASP A 1 456 ? 9.322 -9.066 -37.265 1.00 80.00 456 ASP A N 1
ATOM 3580 C CA . ASP A 1 456 ? 10.653 -8.615 -37.669 1.00 80.00 456 ASP A CA 1
ATOM 3581 C C . ASP A 1 456 ? 11.225 -7.654 -36.613 1.00 80.00 456 ASP A C 1
ATOM 3583 O O . ASP A 1 456 ? 10.801 -6.504 -36.454 1.00 80.00 456 ASP A O 1
ATOM 3587 N N . VAL A 1 457 ? 12.200 -8.169 -35.869 1.00 77.25 457 VAL A N 1
ATOM 3588 C CA . VAL A 1 457 ? 12.884 -7.480 -34.776 1.00 77.25 457 VAL A CA 1
ATOM 3589 C C . VAL A 1 457 ? 13.584 -6.214 -35.267 1.00 77.25 457 VAL A C 1
ATOM 3591 O O . VAL A 1 457 ? 13.611 -5.213 -34.544 1.00 77.25 457 VAL A O 1
ATOM 3594 N N . ASP A 1 458 ? 14.138 -6.233 -36.480 1.00 78.75 458 ASP A N 1
ATOM 3595 C CA . ASP A 1 458 ? 14.831 -5.078 -37.035 1.00 78.75 458 ASP A CA 1
ATOM 3596 C C . ASP A 1 458 ? 13.827 -4.014 -37.480 1.00 78.75 458 ASP A C 1
ATOM 3598 O O . ASP A 1 458 ? 14.052 -2.833 -37.211 1.00 78.75 458 ASP A O 1
ATOM 3602 N N . ALA A 1 459 ? 12.671 -4.398 -38.028 1.00 75.81 459 ALA A N 1
ATOM 3603 C CA . ALA A 1 459 ? 11.589 -3.451 -38.305 1.00 75.81 459 ALA A CA 1
ATOM 3604 C C . ALA A 1 459 ? 11.097 -2.748 -37.024 1.00 75.81 459 ALA A C 1
ATOM 3606 O O . ALA A 1 459 ? 11.008 -1.521 -36.987 1.00 75.81 459 ALA A O 1
ATOM 3607 N N . VAL A 1 460 ? 10.880 -3.500 -35.937 1.00 75.56 460 VAL A N 1
ATOM 3608 C CA . VAL A 1 460 ? 10.458 -2.958 -34.626 1.00 75.56 460 VAL A CA 1
ATOM 3609 C C . VAL A 1 460 ? 11.475 -1.980 -34.037 1.00 75.56 460 VAL A C 1
ATOM 3611 O O . VAL A 1 460 ? 11.105 -0.992 -33.397 1.00 75.56 460 VAL A O 1
ATOM 3614 N N . ARG A 1 461 ? 12.773 -2.236 -34.233 1.00 76.62 461 ARG A N 1
ATOM 3615 C CA . ARG A 1 461 ? 13.837 -1.340 -33.754 1.00 76.62 461 ARG A CA 1
ATOM 3616 C C . ARG A 1 461 ? 13.806 0.022 -34.442 1.00 76.62 461 ARG A C 1
ATOM 3618 O O . ARG A 1 461 ? 14.101 1.024 -33.790 1.00 76.62 461 ARG A O 1
ATOM 3625 N N . HIS A 1 462 ? 13.457 0.058 -35.726 1.00 76.94 462 HIS A N 1
ATOM 3626 C CA . HIS A 1 462 ? 13.380 1.296 -36.500 1.00 76.94 462 HIS A CA 1
ATOM 3627 C C . HIS A 1 462 ? 12.045 2.017 -36.290 1.00 76.94 462 HIS A C 1
ATOM 3629 O O . HIS A 1 462 ? 12.037 3.244 -36.187 1.00 76.94 462 HIS A O 1
ATOM 3635 N N . ASP A 1 463 ? 10.947 1.272 -36.145 1.00 74.19 463 ASP A N 1
ATOM 3636 C CA . ASP A 1 463 ? 9.622 1.820 -35.873 1.00 74.19 463 ASP A CA 1
ATOM 3637 C C . ASP A 1 463 ? 8.834 0.956 -34.862 1.00 74.19 463 ASP A C 1
ATOM 3639 O O . ASP A 1 463 ? 8.213 -0.043 -35.224 1.00 74.19 463 ASP A O 1
ATOM 3643 N N . PRO A 1 464 ? 8.815 1.325 -33.569 1.00 61.25 464 PRO A N 1
ATOM 3644 C CA . PRO A 1 464 ? 8.027 0.622 -32.560 1.00 61.25 464 PRO A CA 1
ATOM 3645 C C . PRO A 1 464 ? 6.529 0.977 -32.602 1.00 61.25 464 PRO A C 1
ATOM 3647 O O . PRO A 1 464 ? 5.781 0.481 -31.761 1.00 61.25 464 PRO A O 1
ATOM 3650 N N . SER A 1 465 ? 6.085 1.850 -33.519 1.00 64.50 465 SER A N 1
ATOM 3651 C CA . SER A 1 465 ? 4.666 2.196 -33.697 1.00 64.50 465 SER A CA 1
ATOM 3652 C C . SER A 1 465 ? 3.889 1.187 -34.546 1.00 64.50 465 SER A C 1
ATOM 3654 O O . SER A 1 465 ? 2.676 1.318 -34.691 1.00 64.50 465 SER A O 1
ATOM 3656 N N . VAL A 1 466 ? 4.562 0.155 -35.061 1.00 59.78 466 VAL A N 1
ATOM 3657 C CA . VAL A 1 466 ? 3.923 -0.937 -35.797 1.00 59.78 466 VAL A CA 1
ATOM 3658 C C . VAL A 1 466 ? 2.878 -1.607 -34.893 1.00 59.78 466 VAL A C 1
ATOM 3660 O O . VAL A 1 466 ? 3.203 -2.085 -33.806 1.00 59.78 466 VAL A O 1
ATOM 3663 N N . ASP A 1 467 ? 1.631 -1.699 -35.369 1.00 64.38 467 ASP A N 1
ATOM 3664 C CA . ASP A 1 467 ? 0.464 -2.347 -34.729 1.00 64.38 467 ASP A CA 1
ATOM 3665 C C . ASP A 1 467 ? 0.631 -3.868 -34.469 1.00 64.38 467 ASP A C 1
ATOM 3667 O O . ASP A 1 467 ? -0.330 -4.612 -34.277 1.00 64.38 467 ASP A O 1
ATOM 3671 N N . SER A 1 468 ? 1.862 -4.372 -34.464 1.00 73.50 468 SER A N 1
ATOM 3672 C CA . SER A 1 468 ? 2.217 -5.785 -34.355 1.00 73.50 468 SER A CA 1
ATOM 3673 C C . SER A 1 468 ? 2.322 -6.289 -32.913 1.00 73.50 468 SER A C 1
ATOM 3675 O O . SER A 1 468 ? 2.471 -7.496 -32.692 1.00 73.50 468 SER A O 1
ATOM 3677 N N . TRP A 1 469 ? 2.228 -5.408 -31.910 1.00 84.25 469 TRP A N 1
ATOM 3678 C CA . TRP A 1 469 ? 2.154 -5.846 -30.518 1.00 84.25 469 TRP A CA 1
ATOM 3679 C C . TRP A 1 469 ? 0.759 -6.351 -30.134 1.00 84.25 469 TRP A C 1
ATOM 3681 O O . TRP A 1 469 ? -0.282 -5.832 -30.529 1.00 84.25 469 TRP A O 1
ATOM 3691 N N . VAL A 1 470 ? 0.729 -7.375 -29.293 1.00 90.12 470 VAL A N 1
ATOM 3692 C CA . VAL A 1 470 ? -0.476 -7.784 -28.581 1.00 90.12 470 VAL A CA 1
ATOM 3693 C C . VAL A 1 470 ? -0.603 -6.901 -27.347 1.00 90.12 470 VAL A C 1
ATOM 3695 O O . VAL A 1 470 ? 0.375 -6.663 -26.637 1.00 90.12 470 VAL A O 1
ATOM 3698 N N . LYS A 1 471 ? -1.814 -6.410 -27.081 1.00 92.25 471 LYS A N 1
ATOM 3699 C CA . LYS A 1 471 ? -2.146 -5.623 -25.891 1.00 92.25 471 LYS A CA 1
ATOM 3700 C C . LYS A 1 471 ? -3.322 -6.271 -25.178 1.00 92.25 471 LYS A C 1
ATOM 3702 O O . LYS A 1 471 ? -4.347 -6.536 -25.797 1.00 92.25 471 LYS A O 1
ATOM 3707 N N . TRP A 1 472 ? -3.174 -6.506 -23.880 1.00 93.62 472 TRP A N 1
ATOM 3708 C CA . TRP A 1 472 ? -4.242 -6.997 -23.013 1.00 93.62 472 TRP A CA 1
ATOM 3709 C C . TRP A 1 472 ? -4.581 -5.962 -21.952 1.00 93.62 472 TRP A C 1
ATOM 3711 O O . TRP A 1 472 ? -3.691 -5.473 -21.254 1.00 93.62 472 TRP A O 1
ATOM 3721 N N . ASP A 1 473 ? -5.870 -5.671 -21.803 1.00 91.75 473 ASP A N 1
ATOM 3722 C CA . ASP A 1 473 ? -6.391 -4.823 -20.736 1.00 91.75 473 ASP A CA 1
ATOM 3723 C C . ASP A 1 473 ? -6.459 -5.611 -19.417 1.00 91.75 473 ASP A C 1
ATOM 3725 O O . ASP A 1 473 ? -7.285 -6.507 -19.223 1.00 91.75 473 ASP A O 1
ATOM 3729 N N . LEU A 1 474 ? -5.595 -5.247 -18.466 1.00 89.69 474 LEU A N 1
ATOM 3730 C CA . LEU A 1 474 ? -5.532 -5.869 -17.144 1.00 89.69 474 LEU A CA 1
ATOM 3731 C C . LEU A 1 474 ? -6.815 -5.626 -16.334 1.00 89.69 474 LEU A C 1
ATOM 3733 O O . LEU A 1 474 ? -7.089 -6.343 -15.368 1.00 89.69 474 LEU A O 1
ATOM 3737 N N . GLN A 1 475 ? -7.639 -4.636 -16.681 1.00 84.81 475 GLN A N 1
ATOM 3738 C CA . GLN A 1 475 ? -8.926 -4.422 -16.019 1.00 84.81 475 GLN A CA 1
ATOM 3739 C C . GLN A 1 475 ? -9.938 -5.520 -16.354 1.00 84.81 475 GLN A C 1
ATOM 3741 O O . GLN A 1 475 ? -10.799 -5.805 -15.519 1.00 84.81 475 GLN A O 1
ATOM 3746 N N . GLN A 1 476 ? -9.789 -6.192 -17.496 1.00 88.69 476 GLN A N 1
ATOM 3747 C CA . GLN A 1 476 ? -10.683 -7.258 -17.960 1.00 88.69 476 GLN A CA 1
ATOM 3748 C C . GLN A 1 476 ? -10.236 -8.651 -17.506 1.00 88.69 476 GLN A C 1
ATOM 3750 O O . GLN A 1 476 ? -11.038 -9.578 -17.468 1.00 88.69 476 GLN A O 1
ATOM 3755 N N . VAL A 1 477 ? -8.983 -8.798 -17.071 1.00 89.44 477 VAL A N 1
ATOM 3756 C CA . VAL A 1 477 ? -8.449 -10.082 -16.603 1.00 89.44 477 VAL A CA 1
ATOM 3757 C C . VAL A 1 477 ? -9.152 -10.530 -15.316 1.00 89.44 477 VAL A C 1
ATOM 3759 O O . VAL A 1 477 ? -9.284 -9.763 -14.352 1.00 89.44 477 VAL A O 1
ATOM 3762 N N . ARG A 1 478 ? -9.601 -11.786 -15.317 1.00 88.00 478 ARG A N 1
ATOM 3763 C CA . ARG A 1 478 ? -10.216 -12.514 -14.198 1.00 88.00 478 ARG A CA 1
ATOM 3764 C C . ARG A 1 478 ? -9.549 -13.878 -14.045 1.00 88.00 478 ARG A C 1
ATOM 3766 O O . ARG A 1 478 ? -8.917 -14.375 -14.988 1.00 88.00 478 ARG A O 1
ATOM 3773 N N . SER A 1 479 ? -9.687 -14.480 -12.870 1.00 85.62 479 SER A N 1
ATOM 3774 C CA . SER A 1 479 ? -9.323 -15.884 -12.668 1.00 85.62 479 SER A CA 1
ATOM 3775 C C . SER A 1 479 ? -10.197 -16.804 -13.533 1.00 85.62 479 SER A C 1
ATOM 3777 O O . SER A 1 479 ? -11.229 -16.366 -14.048 1.00 85.62 479 SER A O 1
ATOM 3779 N N . PRO A 1 480 ? -9.808 -18.080 -13.710 1.00 84.81 480 PRO A N 1
ATOM 3780 C CA . PRO A 1 480 ? -10.601 -19.046 -14.475 1.00 84.81 480 PRO A CA 1
ATOM 3781 C C . PRO A 1 480 ? -12.052 -19.205 -13.994 1.00 84.81 480 PRO A C 1
ATOM 3783 O O . PRO A 1 480 ? -12.935 -19.486 -14.793 1.00 84.81 480 PRO A O 1
ATOM 3786 N N . ASP A 1 481 ? -12.308 -18.981 -12.705 1.00 83.69 481 ASP A N 1
ATOM 3787 C CA . ASP A 1 481 ? -13.638 -19.022 -12.085 1.00 83.69 481 ASP A CA 1
ATOM 3788 C C . ASP A 1 481 ? -14.351 -17.656 -12.051 1.00 83.69 481 ASP A C 1
ATOM 3790 O O . ASP A 1 481 ? -15.358 -17.493 -11.367 1.00 83.69 481 ASP A O 1
ATOM 3794 N N . GLY A 1 482 ? -13.833 -16.657 -12.769 1.00 84.19 482 GLY A N 1
ATOM 3795 C CA . GLY A 1 482 ? -14.456 -15.340 -12.916 1.00 84.19 482 GLY A CA 1
ATOM 3796 C C . GLY A 1 482 ? -14.187 -14.348 -11.781 1.00 84.19 482 GLY A C 1
ATOM 3797 O O . GLY A 1 482 ? -14.517 -13.173 -11.941 1.00 84.19 482 GLY A O 1
ATOM 3798 N N . ARG A 1 483 ? -13.536 -14.768 -10.687 1.00 80.06 483 ARG A N 1
ATOM 3799 C CA . ARG A 1 483 ? -13.199 -13.907 -9.538 1.00 80.06 483 ARG A CA 1
ATOM 3800 C C . ARG A 1 483 ? -12.207 -12.789 -9.910 1.00 80.06 483 ARG A C 1
ATOM 3802 O O . ARG A 1 483 ? -11.445 -12.894 -10.888 1.00 80.06 483 ARG A O 1
ATOM 3809 N N . PRO A 1 484 ? -12.169 -11.679 -9.150 1.00 78.31 484 PRO A N 1
ATOM 3810 C CA . PRO A 1 484 ? -11.262 -10.590 -9.434 1.00 78.31 484 PRO A CA 1
ATOM 3811 C C . PRO A 1 484 ? -9.873 -10.959 -8.911 1.00 78.31 484 PRO A C 1
ATOM 3813 O O . PRO A 1 484 ? -9.703 -11.604 -7.876 1.00 78.31 484 PRO A O 1
ATOM 3816 N N . LEU A 1 485 ? -8.861 -10.508 -9.636 1.00 84.44 485 LEU A N 1
ATOM 3817 C CA . LEU A 1 485 ? -7.462 -10.760 -9.315 1.00 84.44 485 LEU A CA 1
ATOM 3818 C C . LEU A 1 485 ? -6.771 -9.469 -8.856 1.00 84.44 485 LEU A C 1
ATOM 3820 O O . LEU A 1 485 ? -7.075 -8.380 -9.358 1.00 84.44 485 LEU A O 1
ATOM 3824 N N . GLU A 1 486 ? -5.805 -9.583 -7.939 1.00 83.38 486 GLU A N 1
ATOM 3825 C CA . GLU A 1 486 ? -4.866 -8.492 -7.645 1.00 83.38 486 GLU A CA 1
ATOM 3826 C C . GLU A 1 486 ? -4.054 -8.128 -8.905 1.00 83.38 486 GLU A C 1
ATOM 3828 O O . GLU A 1 486 ? -3.949 -8.913 -9.846 1.00 83.38 486 GLU A O 1
ATOM 3833 N N . VAL A 1 487 ? -3.448 -6.936 -8.954 1.00 85.56 487 VAL A N 1
ATOM 3834 C CA . VAL A 1 487 ? -2.687 -6.492 -10.143 1.00 85.56 487 VAL A CA 1
ATOM 3835 C C . VAL A 1 487 ? -1.542 -7.445 -10.478 1.00 85.56 487 VAL A C 1
ATOM 3837 O O . VAL A 1 487 ? -1.401 -7.829 -11.636 1.00 85.56 487 VAL A O 1
ATOM 3840 N N . SER A 1 488 ? -0.774 -7.876 -9.477 1.00 87.62 488 SER A N 1
ATOM 3841 C CA . SER A 1 488 ? 0.262 -8.902 -9.634 1.00 87.62 488 SER A CA 1
ATOM 3842 C C . SER A 1 488 ? -0.284 -10.198 -10.234 1.00 87.62 488 SER A C 1
ATOM 3844 O O . SER A 1 488 ? 0.286 -10.731 -11.184 1.00 87.62 488 SER A O 1
ATOM 3846 N N . GLN A 1 489 ? -1.427 -10.668 -9.730 1.00 91.38 489 GLN A N 1
ATOM 3847 C CA . GLN A 1 489 ? -2.078 -11.887 -10.199 1.00 91.38 489 GLN A CA 1
ATOM 3848 C C . GLN A 1 489 ? -2.595 -11.749 -11.628 1.00 91.38 489 GLN A C 1
ATOM 3850 O O . GLN A 1 489 ? -2.497 -12.703 -12.391 1.00 91.38 489 GLN A O 1
ATOM 3855 N N . LYS A 1 490 ? -3.107 -10.573 -12.008 1.00 92.25 490 LYS A N 1
ATOM 3856 C CA . LYS A 1 490 ? -3.526 -10.268 -13.382 1.00 92.25 490 LYS A CA 1
ATOM 3857 C C . LYS A 1 490 ? -2.342 -10.322 -14.335 1.00 92.25 490 LYS A C 1
ATOM 3859 O O . LYS A 1 490 ? -2.434 -10.982 -15.360 1.00 92.25 490 LYS A O 1
ATOM 3864 N N . ILE A 1 491 ? -1.230 -9.675 -13.981 1.00 93.62 491 ILE A N 1
ATOM 3865 C CA . ILE A 1 491 ? 0.005 -9.712 -14.777 1.00 93.62 491 ILE A CA 1
ATOM 3866 C C . ILE A 1 491 ? 0.485 -11.160 -14.928 1.00 93.62 491 ILE A C 1
ATOM 3868 O O . ILE A 1 491 ? 0.729 -11.601 -16.047 1.00 93.62 491 ILE A O 1
ATOM 3872 N N . ALA A 1 492 ? 0.554 -11.914 -13.828 1.00 94.50 492 ALA A N 1
ATOM 3873 C CA . ALA A 1 492 ? 0.921 -13.327 -13.840 1.00 94.50 492 ALA A CA 1
ATOM 3874 C C . ALA A 1 492 ? -0.002 -14.171 -14.714 1.00 94.50 492 ALA A C 1
ATOM 3876 O O . ALA A 1 492 ? 0.480 -14.975 -15.502 1.00 94.50 492 ALA A O 1
ATOM 3877 N N . GLU A 1 493 ? -1.309 -13.952 -14.636 1.00 95.69 493 GLU A N 1
ATOM 3878 C CA . GLU A 1 493 ? -2.278 -14.690 -15.434 1.00 95.69 493 GLU A CA 1
ATOM 3879 C C . GLU A 1 493 ? -2.077 -14.461 -16.935 1.00 95.69 493 GLU A C 1
ATOM 3881 O O . GLU A 1 493 ? -2.041 -15.423 -17.698 1.00 95.69 493 GLU A O 1
ATOM 3886 N N . VAL A 1 494 ? -1.880 -13.210 -17.369 1.00 95.81 494 VAL A N 1
ATOM 3887 C CA . VAL A 1 494 ? -1.607 -12.926 -18.787 1.00 95.81 494 VAL A CA 1
ATOM 3888 C C . VAL A 1 494 ? -0.262 -13.507 -19.218 1.00 95.81 494 VAL A C 1
ATOM 3890 O O . VAL A 1 494 ? -0.182 -14.118 -20.281 1.00 95.81 494 VAL A O 1
ATOM 3893 N N . MET A 1 495 ? 0.779 -13.358 -18.395 1.00 96.06 495 MET A N 1
ATOM 3894 C CA . MET A 1 495 ? 2.109 -13.897 -18.689 1.00 96.06 495 MET A CA 1
ATOM 3895 C C . MET A 1 495 ? 2.087 -15.424 -18.834 1.00 96.06 495 MET A C 1
ATOM 3897 O O . MET A 1 495 ? 2.706 -15.950 -19.751 1.00 96.06 495 MET A O 1
ATOM 3901 N N . LEU A 1 496 ? 1.359 -16.131 -17.962 1.00 94.69 496 LEU A N 1
ATOM 3902 C CA . LEU A 1 496 ? 1.257 -17.591 -17.988 1.00 94.69 496 LEU A CA 1
ATOM 3903 C C . LEU A 1 496 ? 0.419 -18.090 -19.169 1.00 94.69 496 LEU A C 1
ATOM 3905 O O . LEU A 1 496 ? 0.856 -18.985 -19.885 1.00 94.69 496 LEU A O 1
ATOM 3909 N N . ARG A 1 497 ? -0.758 -17.490 -19.400 1.00 95.12 497 ARG A N 1
ATOM 3910 C CA . ARG A 1 497 ? -1.676 -17.888 -20.486 1.00 95.12 497 ARG A CA 1
ATOM 3911 C C . ARG A 1 497 ? -1.087 -17.706 -21.884 1.00 95.12 497 ARG A C 1
ATOM 3913 O O . ARG A 1 497 ? -1.562 -18.344 -22.813 1.00 95.12 497 ARG A O 1
ATOM 3920 N N . ASN A 1 498 ? -0.105 -16.819 -22.033 1.00 94.69 498 ASN A N 1
ATOM 3921 C CA . ASN A 1 498 ? 0.522 -16.498 -23.316 1.00 94.69 498 ASN A CA 1
ATOM 3922 C C . ASN A 1 498 ? 1.988 -16.965 -23.395 1.00 94.69 498 ASN A C 1
ATOM 3924 O O . ASN A 1 498 ? 2.715 -16.503 -24.271 1.00 94.69 498 ASN A O 1
ATOM 3928 N N . GLU A 1 499 ? 2.430 -17.828 -22.472 1.00 94.88 499 GLU A N 1
ATOM 3929 C CA . GLU A 1 499 ? 3.781 -18.416 -22.461 1.00 94.88 499 GLU A CA 1
ATOM 3930 C C . GLU A 1 499 ? 4.919 -17.367 -22.484 1.00 94.88 499 GLU A C 1
ATOM 3932 O O . GLU A 1 499 ? 5.931 -17.491 -23.174 1.00 94.88 499 GLU A O 1
ATOM 3937 N N . LEU A 1 500 ? 4.744 -16.275 -21.731 1.00 94.12 500 LEU A N 1
ATOM 3938 C CA . LEU A 1 500 ? 5.671 -15.137 -21.689 1.00 94.12 500 LEU A CA 1
ATOM 3939 C C . LEU A 1 500 ? 6.649 -15.200 -20.508 1.00 94.12 500 LEU A C 1
ATOM 3941 O O . LEU A 1 500 ? 7.396 -14.251 -20.286 1.00 94.12 500 LEU A O 1
ATOM 3945 N N . GLN A 1 501 ? 6.651 -16.275 -19.719 1.00 92.50 501 GLN A N 1
ATOM 3946 C CA . GLN A 1 501 ? 7.424 -16.382 -18.477 1.00 92.50 501 GLN A CA 1
ATOM 3947 C C . GLN A 1 501 ? 8.926 -16.220 -18.717 1.00 92.50 501 GLN A C 1
ATOM 3949 O O . GLN A 1 501 ? 9.598 -15.634 -17.878 1.00 92.50 501 GLN A O 1
ATOM 3954 N N . GLU A 1 502 ? 9.439 -16.655 -19.866 1.00 91.50 502 GLU A N 1
ATOM 3955 C CA . GLU A 1 502 ? 10.859 -16.528 -20.217 1.00 91.50 502 GLU A CA 1
ATOM 3956 C C . GLU A 1 502 ? 11.242 -15.136 -20.750 1.00 91.50 502 GLU A C 1
ATOM 3958 O O . GLU A 1 502 ? 12.419 -14.818 -20.922 1.00 91.50 502 GLU A O 1
ATOM 3963 N N . ARG A 1 503 ? 10.259 -14.261 -20.992 1.00 92.88 503 ARG A N 1
ATOM 3964 C CA . ARG A 1 503 ? 10.496 -12.906 -21.499 1.00 92.88 503 ARG A CA 1
ATOM 3965 C C . ARG A 1 503 ? 10.827 -11.937 -20.367 1.00 92.88 503 ARG A C 1
ATOM 3967 O O . ARG A 1 503 ? 10.196 -12.010 -19.308 1.00 92.88 503 ARG A O 1
ATOM 3974 N N . PRO A 1 504 ? 11.741 -10.971 -20.578 1.00 94.56 504 PRO A N 1
ATOM 3975 C CA . PRO A 1 504 ? 11.892 -9.840 -19.674 1.00 94.56 504 PRO A CA 1
ATOM 3976 C C . PRO A 1 504 ? 10.553 -9.118 -19.479 1.00 94.56 504 PRO A C 1
ATOM 3978 O O . PRO A 1 504 ? 9.909 -8.743 -20.453 1.00 94.56 504 PRO A O 1
ATOM 3981 N N . LEU A 1 505 ? 10.135 -8.909 -18.236 1.00 94.88 505 LEU A N 1
ATOM 3982 C CA . LEU A 1 505 ? 8.938 -8.161 -17.874 1.00 94.88 505 LEU A CA 1
ATOM 3983 C C . LEU A 1 505 ? 9.356 -6.816 -17.286 1.00 94.88 505 LEU A C 1
ATOM 3985 O O . LEU A 1 505 ? 9.959 -6.765 -16.214 1.00 94.88 505 LEU A O 1
ATOM 3989 N N . PHE A 1 506 ? 8.983 -5.736 -17.960 1.00 94.56 506 PHE A N 1
ATOM 3990 C CA . PHE A 1 506 ? 9.149 -4.371 -17.476 1.00 94.56 506 PHE A CA 1
ATOM 3991 C C . PHE A 1 506 ? 7.818 -3.865 -16.938 1.00 94.56 506 PHE A C 1
ATOM 3993 O O . PHE A 1 506 ? 6.804 -3.937 -17.626 1.00 94.56 506 PHE A O 1
ATOM 4000 N N . ILE A 1 507 ? 7.806 -3.337 -15.719 1.00 92.06 507 ILE A N 1
ATOM 4001 C CA . ILE A 1 507 ? 6.605 -2.759 -15.115 1.00 92.06 507 ILE A CA 1
ATOM 4002 C C . ILE A 1 507 ? 6.814 -1.258 -14.947 1.00 92.06 507 ILE A C 1
ATOM 4004 O O . ILE A 1 507 ? 7.712 -0.835 -14.221 1.00 92.06 507 ILE A O 1
ATOM 4008 N N . THR A 1 508 ? 5.967 -0.460 -15.600 1.00 88.88 508 THR A N 1
ATOM 4009 C CA . THR A 1 508 ? 5.982 1.005 -15.535 1.00 88.88 508 THR A CA 1
ATOM 4010 C C . THR A 1 508 ? 4.645 1.575 -15.061 1.00 88.88 508 THR A C 1
ATOM 4012 O O . THR A 1 508 ? 3.575 1.031 -15.344 1.00 88.88 508 THR A O 1
ATOM 4015 N N . GLY A 1 509 ? 4.677 2.679 -14.309 1.00 76.44 509 GLY A N 1
ATOM 4016 C CA . GLY A 1 509 ? 3.468 3.338 -13.813 1.00 76.44 509 GLY A CA 1
ATOM 4017 C C . GLY A 1 509 ? 3.681 4.227 -12.581 1.00 76.44 509 GLY A C 1
ATOM 4018 O O . GLY A 1 509 ? 4.384 3.823 -11.666 1.00 76.44 509 GLY A O 1
ATOM 4019 N N . TYR A 1 510 ? 2.981 5.370 -12.518 1.00 65.69 510 TYR A N 1
ATOM 4020 C CA . TYR A 1 510 ? 2.955 6.301 -11.378 1.00 65.69 510 TYR A CA 1
ATOM 4021 C C . TYR A 1 510 ? 2.027 5.920 -10.200 1.00 65.69 510 TYR A C 1
ATOM 4023 O O . TYR A 1 510 ? 2.505 5.713 -9.092 1.00 65.69 510 TYR A O 1
ATOM 4031 N N . LEU A 1 511 ? 0.697 5.815 -10.374 1.00 49.69 511 LEU A N 1
ATOM 4032 C CA . LEU A 1 511 ? -0.231 5.611 -9.244 1.00 49.69 511 LEU A CA 1
ATOM 4033 C C . LEU A 1 511 ? -0.005 4.317 -8.448 1.00 49.69 511 LEU A C 1
ATOM 4035 O O . LEU A 1 511 ? -0.326 4.282 -7.272 1.00 49.69 511 LEU A O 1
ATOM 4039 N N . CYS A 1 512 ? 0.554 3.249 -9.014 1.00 51.75 512 CYS A N 1
ATOM 4040 C CA . CYS A 1 512 ? 0.762 2.005 -8.253 1.00 51.75 512 CYS A CA 1
ATOM 4041 C C . CYS A 1 512 ? 1.799 2.173 -7.133 1.00 51.75 512 CYS A C 1
ATOM 4043 O O . CYS A 1 512 ? 1.797 1.401 -6.175 1.00 51.75 512 CYS A O 1
ATOM 4045 N N . LEU A 1 513 ? 2.609 3.229 -7.236 1.00 52.09 513 LEU A N 1
ATOM 4046 C CA . LEU A 1 513 ? 3.658 3.630 -6.315 1.00 52.09 513 LEU A CA 1
ATOM 4047 C C . LEU A 1 513 ? 3.094 4.438 -5.155 1.00 52.09 513 LEU A C 1
ATOM 4049 O O . LEU A 1 513 ? 3.080 3.956 -4.034 1.00 52.09 513 LEU A O 1
ATOM 4053 N N . GLY A 1 514 ? 2.360 5.518 -5.397 1.00 54.19 514 GLY A N 1
ATOM 4054 C CA . GLY A 1 514 ? 1.689 6.223 -4.295 1.00 54.19 514 GLY A CA 1
ATOM 4055 C C . GLY A 1 514 ? 0.613 5.406 -3.551 1.00 54.19 514 GLY A C 1
ATOM 4056 O O . GLY A 1 514 ? 0.027 5.920 -2.607 1.00 54.19 514 GLY A O 1
ATOM 4057 N N . MET A 1 515 ? 0.292 4.174 -3.986 1.00 57.34 515 MET A N 1
ATOM 4058 C CA . MET A 1 515 ? -0.945 3.465 -3.631 1.00 57.34 515 MET A CA 1
ATOM 4059 C C . MET A 1 515 ? -0.794 1.998 -3.187 1.00 57.34 515 MET A C 1
ATOM 4061 O O . MET A 1 515 ? -1.618 1.174 -3.535 1.00 57.34 515 MET A O 1
ATOM 4065 N N . GLY A 1 516 ? 0.227 1.609 -2.443 1.00 62.88 516 GLY A N 1
ATOM 4066 C CA . GLY A 1 516 ? 0.351 0.281 -1.811 1.00 62.88 516 GLY A CA 1
ATOM 4067 C C . GLY A 1 516 ? 0.265 -0.987 -2.686 1.00 62.88 516 GLY A C 1
ATOM 4068 O O . GLY A 1 516 ? 0.164 -2.072 -2.115 1.00 62.88 516 GLY A O 1
ATOM 4069 N N . GLN A 1 517 ? 0.266 -0.919 -4.025 1.00 73.62 517 GLN A N 1
ATOM 4070 C CA . GLN A 1 517 ? -0.085 -2.088 -4.845 1.00 73.62 517 GLN A CA 1
ATOM 4071 C C . GLN A 1 517 ? 1.021 -3.136 -4.868 1.00 73.62 517 GLN A C 1
ATOM 4073 O O . GLN A 1 517 ? 2.192 -2.830 -5.091 1.00 73.62 517 GLN A O 1
ATOM 4078 N N . THR A 1 518 ? 0.635 -4.398 -4.691 1.00 77.25 518 THR A N 1
ATOM 4079 C CA . THR A 1 518 ? 1.563 -5.515 -4.834 1.00 77.25 518 THR A CA 1
ATOM 4080 C C . THR A 1 518 ? 1.690 -5.895 -6.308 1.00 77.25 518 THR A C 1
ATOM 4082 O O . THR A 1 518 ? 0.699 -6.245 -6.946 1.00 77.25 518 THR A O 1
ATOM 4085 N N . LEU A 1 519 ? 2.905 -5.792 -6.855 1.00 81.56 519 LEU A N 1
ATOM 4086 C CA . LEU A 1 519 ? 3.186 -6.008 -8.284 1.00 81.56 519 LEU A CA 1
ATOM 4087 C C . LEU A 1 519 ? 3.793 -7.379 -8.590 1.00 81.56 519 LEU A C 1
ATOM 4089 O O . LEU A 1 519 ? 3.753 -7.823 -9.733 1.00 81.56 519 LEU A O 1
ATOM 4093 N N . MET A 1 520 ? 4.291 -8.066 -7.565 1.00 81.06 520 MET A N 1
ATOM 4094 C CA . MET A 1 520 ? 4.916 -9.378 -7.700 1.00 81.06 520 MET A CA 1
ATOM 4095 C C . MET A 1 520 ? 3.942 -10.495 -7.333 1.00 81.06 520 MET A C 1
ATOM 4097 O O . MET A 1 520 ? 3.149 -10.361 -6.399 1.00 81.06 520 MET A O 1
ATOM 4101 N N . ASP A 1 521 ? 4.008 -11.600 -8.069 1.00 86.75 521 ASP A N 1
ATOM 4102 C CA . ASP A 1 521 ? 3.222 -12.822 -7.876 1.00 86.75 521 ASP A CA 1
ATOM 4103 C C . ASP A 1 521 ? 4.207 -13.991 -7.712 1.00 86.75 521 ASP A C 1
ATOM 4105 O O . ASP A 1 521 ? 5.196 -14.027 -8.450 1.00 86.75 521 ASP A O 1
ATOM 4109 N N . PRO A 1 522 ? 3.989 -14.949 -6.787 1.00 85.12 522 PRO A N 1
ATOM 4110 C CA . PRO A 1 522 ? 4.941 -16.039 -6.564 1.00 85.12 522 PRO A CA 1
ATOM 4111 C C . PRO A 1 522 ? 5.201 -16.877 -7.823 1.00 85.12 522 PRO A C 1
ATOM 4113 O O . PRO A 1 522 ? 6.289 -17.422 -7.971 1.00 85.12 522 PRO A O 1
ATOM 4116 N N . ARG A 1 523 ? 4.240 -16.931 -8.759 1.00 89.56 523 ARG A N 1
ATOM 4117 C CA . ARG A 1 523 ? 4.369 -17.638 -10.043 1.00 89.56 523 ARG A CA 1
ATOM 4118 C C . ARG A 1 523 ? 5.324 -16.941 -11.019 1.00 89.56 523 ARG A C 1
ATOM 4120 O O . ARG A 1 523 ? 5.828 -17.592 -11.924 1.00 89.56 523 ARG A O 1
ATOM 4127 N N . LEU A 1 524 ? 5.558 -15.633 -10.865 1.00 87.25 524 LEU A N 1
ATOM 4128 C CA . LEU A 1 524 ? 6.483 -14.855 -11.706 1.00 87.25 524 LEU A CA 1
ATOM 4129 C C . LEU A 1 524 ? 7.818 -14.524 -11.027 1.00 87.25 524 LEU A C 1
ATOM 4131 O O . LEU A 1 524 ? 8.746 -14.089 -11.715 1.00 87.25 524 LEU A O 1
ATOM 4135 N N . GLY A 1 525 ? 7.905 -14.702 -9.708 1.00 85.88 525 GLY A N 1
ATOM 4136 C CA . GLY A 1 525 ? 9.074 -14.387 -8.890 1.00 85.88 525 GLY A CA 1
ATOM 4137 C C . GLY A 1 525 ? 9.117 -12.942 -8.383 1.00 85.88 525 GLY A C 1
ATOM 4138 O O . GLY A 1 525 ? 8.089 -12.270 -8.330 1.00 85.88 525 GLY A O 1
ATOM 4139 N N . ASN A 1 526 ? 10.310 -12.489 -7.975 1.00 84.19 526 ASN A N 1
ATOM 4140 C CA . ASN A 1 526 ? 10.601 -11.140 -7.462 1.00 84.19 526 ASN A CA 1
ATOM 4141 C C . ASN A 1 526 ? 11.131 -10.203 -8.558 1.00 84.19 526 ASN A C 1
ATOM 4143 O O . ASN A 1 526 ? 11.504 -10.649 -9.644 1.00 84.19 526 ASN A O 1
ATOM 4147 N N . PHE A 1 527 ? 11.189 -8.897 -8.276 1.00 88.69 527 PHE A N 1
ATOM 4148 C CA . PHE A 1 527 ? 11.940 -7.986 -9.131 1.00 88.69 527 PHE A CA 1
ATOM 4149 C C . PHE A 1 527 ? 13.427 -8.329 -9.064 1.00 88.69 527 PHE A C 1
ATOM 4151 O O . PHE A 1 527 ? 14.050 -8.321 -8.003 1.00 88.69 527 PHE A O 1
ATOM 4158 N N . THR A 1 528 ? 14.002 -8.598 -10.228 1.00 90.62 528 THR A N 1
ATOM 4159 C CA . THR A 1 528 ? 15.447 -8.788 -10.397 1.00 90.62 528 THR A CA 1
ATOM 4160 C C . THR A 1 528 ? 16.180 -7.452 -10.458 1.00 90.62 528 THR A C 1
ATOM 4162 O O . THR A 1 528 ? 17.320 -7.352 -10.016 1.00 90.62 528 THR A O 1
ATOM 4165 N N . HIS A 1 529 ? 15.517 -6.421 -10.991 1.00 92.75 529 HIS A N 1
ATOM 4166 C CA . HIS A 1 529 ? 16.105 -5.112 -11.221 1.00 92.75 529 HIS A CA 1
ATOM 4167 C C . HIS A 1 529 ? 15.106 -3.995 -10.909 1.00 92.75 529 HIS A C 1
ATOM 4169 O O . HIS A 1 529 ? 13.897 -4.154 -11.096 1.00 92.75 529 HIS A O 1
ATOM 4175 N N . ALA A 1 530 ? 15.627 -2.847 -10.495 1.00 91.94 530 ALA A N 1
ATOM 4176 C CA . ALA A 1 530 ? 14.879 -1.621 -10.256 1.00 91.94 530 ALA A CA 1
ATOM 4177 C C . ALA A 1 530 ? 15.662 -0.424 -10.790 1.00 91.94 530 ALA A C 1
ATOM 4179 O O . ALA A 1 530 ? 16.878 -0.382 -10.620 1.00 91.94 530 ALA A O 1
ATOM 4180 N N . VAL A 1 531 ? 14.987 0.560 -11.378 1.00 92.31 531 VAL A N 1
ATOM 4181 C CA . VAL A 1 531 ? 15.607 1.837 -11.759 1.00 92.31 531 VAL A CA 1
ATOM 4182 C C . VAL A 1 531 ? 14.892 2.959 -11.020 1.00 92.31 531 VAL A C 1
ATOM 4184 O O . VAL A 1 531 ? 13.712 3.180 -11.248 1.00 92.31 531 VAL A O 1
ATOM 4187 N N . LEU A 1 532 ? 15.570 3.647 -10.106 1.00 88.88 532 LEU A N 1
ATOM 4188 C CA . LEU A 1 532 ? 14.974 4.681 -9.258 1.00 88.88 532 LEU A CA 1
ATOM 4189 C C . LEU A 1 532 ? 15.677 6.026 -9.520 1.00 88.88 532 LEU A C 1
ATOM 4191 O O . LEU A 1 532 ? 16.876 6.114 -9.261 1.00 88.88 532 LEU A O 1
ATOM 4195 N N . PRO A 1 533 ? 14.980 7.058 -10.033 1.00 84.81 533 PRO A N 1
ATOM 4196 C CA . PRO A 1 533 ? 15.581 8.367 -10.309 1.00 84.81 533 PRO A CA 1
ATOM 4197 C C . PRO A 1 533 ? 15.852 9.165 -9.017 1.00 84.81 533 PRO A C 1
ATOM 4199 O O . PRO A 1 533 ? 15.402 8.775 -7.938 1.00 84.81 533 PRO A O 1
ATOM 4202 N N . ASP A 1 534 ? 16.591 10.280 -9.114 1.00 80.69 534 ASP A N 1
ATOM 4203 C CA . ASP A 1 534 ? 16.960 11.098 -7.942 1.00 80.69 534 ASP A CA 1
ATOM 4204 C C . ASP A 1 534 ? 15.781 11.786 -7.255 1.00 80.69 534 ASP A C 1
ATOM 4206 O O . ASP A 1 534 ? 14.663 11.845 -7.766 1.00 80.69 534 ASP A O 1
ATOM 4210 N N . ARG A 1 535 ? 16.057 12.363 -6.083 1.00 73.19 535 ARG A N 1
ATOM 4211 C CA . ARG A 1 535 ? 15.058 13.054 -5.281 1.00 73.19 535 ARG A CA 1
ATOM 4212 C C . ARG A 1 535 ? 14.423 14.235 -6.003 1.00 73.19 535 ARG A C 1
ATOM 4214 O O . ARG A 1 535 ? 13.212 14.347 -5.925 1.00 73.19 535 ARG A O 1
ATOM 4221 N N . THR A 1 536 ? 15.176 15.099 -6.675 1.00 69.94 536 THR A N 1
ATOM 4222 C CA . THR A 1 536 ? 14.642 16.278 -7.390 1.00 69.94 536 THR A CA 1
ATOM 4223 C C . THR A 1 536 ? 13.685 15.860 -8.509 1.00 69.94 536 THR A C 1
ATOM 4225 O O . THR A 1 536 ? 12.651 16.480 -8.763 1.00 69.94 536 THR A O 1
ATOM 4228 N N . HIS A 1 537 ? 13.997 14.760 -9.176 1.00 70.06 537 HIS A N 1
ATOM 4229 C CA . HIS A 1 537 ? 13.180 14.170 -10.218 1.00 70.06 537 HIS A CA 1
ATOM 4230 C C . HIS A 1 537 ? 11.951 13.499 -9.627 1.00 70.06 537 HIS A C 1
ATOM 4232 O O . HIS A 1 537 ? 10.844 13.733 -10.112 1.00 70.06 537 HIS A O 1
ATOM 4238 N N . MET A 1 538 ? 12.105 12.797 -8.507 1.00 69.44 538 MET A N 1
ATOM 4239 C CA . MET A 1 538 ? 10.974 12.351 -7.708 1.00 69.44 538 MET A CA 1
ATOM 4240 C C . MET A 1 538 ? 10.159 13.580 -7.227 1.00 69.44 538 MET A C 1
ATOM 4242 O O . MET A 1 538 ? 8.940 13.549 -7.291 1.00 69.44 538 MET A O 1
ATOM 4246 N N . GLU A 1 539 ? 10.755 14.726 -6.880 1.00 69.69 539 GLU A N 1
ATOM 4247 C CA . GLU A 1 539 ? 10.049 15.964 -6.496 1.00 69.69 539 GLU A CA 1
ATOM 4248 C C . GLU A 1 539 ? 9.159 16.503 -7.601 1.00 69.69 539 GLU A C 1
ATOM 4250 O O . GLU A 1 539 ? 7.978 16.784 -7.366 1.00 69.69 539 GLU A O 1
ATOM 4255 N N . LYS A 1 540 ? 9.679 16.539 -8.825 1.00 64.06 540 LYS A N 1
ATOM 4256 C CA . LYS A 1 540 ? 8.889 16.865 -10.015 1.00 64.06 540 LYS A CA 1
ATOM 4257 C C . LYS A 1 540 ? 7.773 15.835 -10.271 1.00 64.06 540 LYS A C 1
ATOM 4259 O O . LYS A 1 540 ? 6.748 16.193 -10.849 1.00 64.06 540 LYS A O 1
ATOM 4264 N N . MET A 1 541 ? 7.932 14.579 -9.838 1.00 60.00 541 MET A N 1
ATOM 4265 C CA . MET A 1 541 ? 6.942 13.502 -10.013 1.00 60.00 541 MET A CA 1
ATOM 4266 C C . MET A 1 541 ? 5.877 13.435 -8.903 1.00 60.00 541 MET A C 1
ATOM 4268 O O . MET A 1 541 ? 4.715 13.172 -9.201 1.00 60.00 541 MET A O 1
ATOM 4272 N N . PHE A 1 542 ? 6.222 13.638 -7.630 1.00 58.38 542 PHE A N 1
ATOM 4273 C CA . PHE A 1 542 ? 5.329 13.391 -6.482 1.00 58.38 542 PHE A CA 1
ATOM 4274 C C . PHE A 1 542 ? 4.843 14.673 -5.784 1.00 58.38 542 PHE A C 1
ATOM 4276 O O . PHE A 1 542 ? 4.091 14.578 -4.808 1.00 58.38 542 PHE A O 1
ATOM 4283 N N . GLY A 1 543 ? 5.290 15.858 -6.235 1.00 62.22 543 GLY A N 1
ATOM 4284 C CA . GLY A 1 543 ? 5.435 17.019 -5.342 1.00 62.22 543 GLY A CA 1
ATOM 4285 C C . GLY A 1 543 ? 6.506 16.714 -4.291 1.00 62.22 543 GLY A C 1
ATOM 4286 O O . GLY A 1 543 ? 6.905 15.563 -4.201 1.00 62.22 543 GLY A O 1
ATOM 4287 N N . SER A 1 544 ? 6.988 17.682 -3.503 1.00 59.78 544 SER A N 1
ATOM 4288 C CA . SER A 1 544 ? 8.065 17.490 -2.505 1.00 59.78 544 SER A CA 1
ATOM 4289 C C . SER A 1 544 ? 7.978 16.134 -1.742 1.00 59.78 544 SER A C 1
ATOM 4291 O O . SER A 1 544 ? 7.269 16.055 -0.733 1.00 59.78 544 SER A O 1
ATOM 4293 N N . PRO A 1 545 ? 8.624 15.040 -2.218 1.00 65.00 545 PRO A N 1
ATOM 4294 C CA . PRO A 1 545 ? 8.526 13.701 -1.714 1.00 65.00 545 PRO A CA 1
ATOM 4295 C C . PRO A 1 545 ? 9.482 13.706 -0.558 1.00 65.00 545 PRO A C 1
ATOM 4297 O O . PRO A 1 545 ? 10.690 13.926 -0.676 1.00 65.00 545 PRO A O 1
ATOM 4300 N N . THR A 1 546 ? 8.900 13.512 0.599 1.00 71.44 546 THR A N 1
ATOM 4301 C CA . THR A 1 546 ? 9.692 13.347 1.787 1.00 71.44 546 THR A CA 1
ATOM 4302 C C . THR A 1 546 ? 10.457 12.012 1.645 1.00 71.44 546 THR A C 1
ATOM 4304 O O . THR A 1 546 ? 9.987 11.112 0.931 1.00 71.44 546 THR A O 1
ATOM 4307 N N . PRO A 1 547 ? 11.650 11.858 2.245 1.00 76.19 547 PRO A N 1
ATOM 4308 C CA . PRO A 1 547 ? 12.429 10.613 2.186 1.00 76.19 547 PRO A CA 1
ATOM 4309 C C . PRO A 1 547 ? 11.616 9.338 2.479 1.00 76.19 547 PRO A C 1
ATOM 4311 O O . PRO A 1 547 ? 11.895 8.269 1.944 1.00 76.19 547 PRO A O 1
ATOM 4314 N N . GLU A 1 548 ? 10.559 9.473 3.272 1.00 74.88 548 GLU A N 1
ATOM 4315 C CA . GLU A 1 548 ? 9.578 8.456 3.627 1.00 74.88 548 GLU A CA 1
ATOM 4316 C C . GLU A 1 548 ? 8.823 7.887 2.419 1.00 74.88 548 GLU A C 1
ATOM 4318 O O . GLU A 1 548 ? 8.604 6.677 2.346 1.00 74.88 548 GLU A O 1
ATOM 4323 N N . VAL A 1 549 ? 8.430 8.745 1.472 1.00 75.12 549 VAL A N 1
ATOM 4324 C CA . VAL A 1 549 ? 7.752 8.316 0.239 1.00 75.12 549 VAL A CA 1
ATOM 4325 C C . VAL A 1 549 ? 8.718 7.478 -0.590 1.00 75.12 549 VAL A C 1
ATOM 4327 O O . VAL A 1 549 ? 8.378 6.370 -0.991 1.00 75.12 549 VAL A O 1
ATOM 4330 N N . LEU A 1 550 ? 9.956 7.955 -0.761 1.00 76.50 550 LEU A N 1
ATOM 4331 C CA . LEU A 1 550 ? 11.002 7.243 -1.504 1.00 76.50 550 LEU A CA 1
ATOM 4332 C C . LEU A 1 550 ? 11.285 5.865 -0.903 1.00 76.50 550 LEU A C 1
ATOM 4334 O O . LEU A 1 550 ? 11.373 4.876 -1.630 1.00 76.50 550 LEU A O 1
ATOM 4338 N N . TYR A 1 551 ? 11.384 5.795 0.426 1.00 80.88 551 TYR A N 1
ATOM 4339 C CA . TYR A 1 551 ? 11.592 4.539 1.135 1.00 80.88 551 TYR A CA 1
ATOM 4340 C C . TYR A 1 551 ? 10.447 3.550 0.900 1.00 80.88 551 TYR A C 1
ATOM 4342 O O . TYR A 1 551 ? 10.692 2.376 0.623 1.00 80.88 551 TYR A O 1
ATOM 4350 N N . GLN A 1 552 ? 9.198 4.013 0.944 1.00 76.50 552 GLN A N 1
ATOM 4351 C CA . GLN A 1 552 ? 8.049 3.156 0.658 1.00 76.50 552 GLN A CA 1
ATOM 4352 C C . GLN A 1 552 ? 8.005 2.659 -0.777 1.00 76.50 552 GLN A C 1
ATOM 4354 O O . GLN A 1 552 ? 7.615 1.508 -0.986 1.00 76.50 552 GLN A O 1
ATOM 4359 N N . GLU A 1 553 ? 8.413 3.488 -1.738 1.00 73.12 553 GLU A N 1
ATOM 4360 C CA . GLU A 1 553 ? 8.499 3.065 -3.131 1.00 73.12 553 GLU A CA 1
ATOM 4361 C C . GLU A 1 553 ? 9.549 1.994 -3.334 1.00 73.12 553 GLU A C 1
ATOM 4363 O O . GLU A 1 553 ? 9.234 0.904 -3.810 1.00 73.12 553 GLU A O 1
ATOM 4368 N N . ALA A 1 554 ? 10.774 2.267 -2.900 1.00 73.00 554 ALA A N 1
ATOM 4369 C CA . ALA A 1 554 ? 11.871 1.320 -3.007 1.00 73.00 554 ALA A CA 1
ATOM 4370 C C . ALA A 1 554 ? 11.549 0.001 -2.285 1.00 73.00 554 ALA A C 1
ATOM 4372 O O . ALA A 1 554 ? 11.770 -1.076 -2.833 1.00 73.00 554 ALA A O 1
ATOM 4373 N N . GLY A 1 555 ? 10.908 0.073 -1.117 1.00 72.25 555 GLY A N 1
ATOM 4374 C CA . GLY A 1 555 ? 10.499 -1.098 -0.353 1.00 72.25 555 GLY A CA 1
ATOM 4375 C C . GLY A 1 555 ? 9.527 -2.024 -1.082 1.00 72.25 555 GLY A C 1
ATOM 4376 O O . GLY A 1 555 ? 9.525 -3.231 -0.858 1.00 72.25 555 GLY A O 1
ATOM 4377 N N . ARG A 1 556 ? 8.698 -1.503 -1.994 1.00 73.00 556 ARG A N 1
ATOM 4378 C CA . ARG A 1 556 ? 7.771 -2.328 -2.798 1.00 73.00 556 ARG A CA 1
ATOM 4379 C C . ARG A 1 556 ? 8.461 -3.115 -3.886 1.00 73.00 556 ARG A C 1
ATOM 4381 O O . ARG A 1 556 ? 7.923 -4.127 -4.328 1.00 73.00 556 ARG A O 1
ATOM 4388 N N . VAL A 1 557 ? 9.627 -2.653 -4.309 1.00 72.81 557 VAL A N 1
ATOM 4389 C CA . VAL A 1 557 ? 10.407 -3.330 -5.333 1.00 72.81 557 VAL A CA 1
ATOM 4390 C C . VAL A 1 557 ? 11.075 -4.582 -4.769 1.00 72.81 557 VAL A C 1
ATOM 4392 O O . VAL A 1 557 ? 11.476 -5.460 -5.521 1.00 72.81 557 VAL A O 1
ATOM 4395 N N . THR A 1 558 ? 11.170 -4.711 -3.446 1.00 68.06 558 THR A N 1
ATOM 4396 C CA . THR A 1 558 ? 12.070 -5.696 -2.837 1.00 68.06 558 THR A CA 1
ATOM 4397 C C . THR A 1 558 ? 11.391 -6.668 -1.884 1.00 68.06 558 THR A C 1
ATOM 4399 O O . THR A 1 558 ? 12.020 -7.611 -1.417 1.00 68.06 558 THR A O 1
ATOM 4402 N N . GLY A 1 559 ? 10.095 -6.506 -1.618 1.00 60.12 559 GLY A N 1
ATOM 4403 C CA . GLY A 1 559 ? 9.365 -7.420 -0.747 1.00 60.12 559 GLY A CA 1
ATOM 4404 C C . GLY A 1 559 ? 8.834 -8.650 -1.464 1.00 60.12 559 GLY A C 1
ATOM 4405 O O . GLY A 1 559 ? 7.784 -8.557 -2.100 1.00 60.12 559 GLY A O 1
ATOM 4406 N N . ARG A 1 560 ? 9.516 -9.795 -1.300 1.00 63.56 560 ARG A N 1
ATOM 4407 C CA . ARG A 1 560 ? 8.927 -11.150 -1.196 1.00 63.56 560 ARG A CA 1
ATOM 4408 C C . ARG A 1 560 ? 10.003 -12.234 -0.969 1.00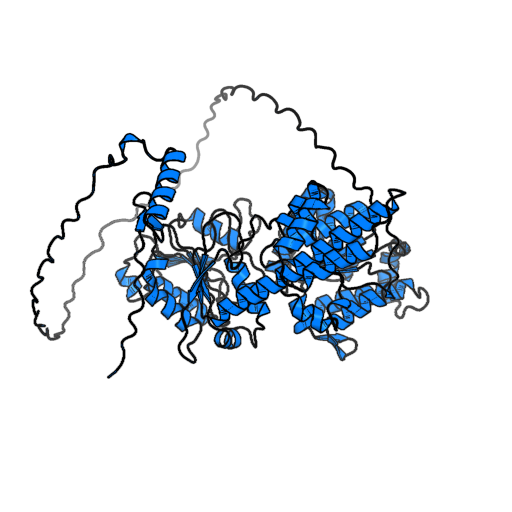 63.56 560 ARG A C 1
ATOM 4410 O O . ARG A 1 560 ? 11.160 -12.017 -1.331 1.00 63.56 560 ARG A O 1
ATOM 4417 N N . PRO A 1 561 ? 9.635 -13.396 -0.393 1.00 51.50 561 PRO A N 1
ATOM 4418 C CA . PRO A 1 561 ? 10.550 -14.231 0.400 1.00 51.50 561 PRO A CA 1
ATOM 4419 C C . PRO A 1 561 ? 11.698 -14.925 -0.349 1.00 51.50 561 PRO A C 1
ATOM 4421 O O . PRO A 1 561 ? 12.787 -15.064 0.210 1.00 51.50 561 PRO A O 1
ATOM 4424 N N . ASP A 1 562 ? 11.509 -15.333 -1.607 1.00 60.22 562 ASP A N 1
ATOM 4425 C CA . ASP A 1 562 ? 12.196 -16.561 -2.048 1.00 60.22 562 ASP A CA 1
ATOM 4426 C C . ASP A 1 562 ? 13.228 -16.452 -3.171 1.00 60.22 562 ASP A C 1
ATOM 4428 O O . ASP A 1 562 ? 13.860 -17.455 -3.499 1.00 60.22 562 ASP A O 1
ATOM 4432 N N . LEU A 1 563 ? 13.442 -15.294 -3.800 1.00 58.75 563 LEU A N 1
ATOM 4433 C CA . LEU A 1 563 ? 14.182 -15.282 -5.069 1.00 58.75 563 LEU A CA 1
ATOM 4434 C C . LEU A 1 563 ? 15.118 -14.079 -5.214 1.00 58.75 563 LEU A C 1
ATOM 4436 O O . LEU A 1 563 ? 14.670 -12.969 -5.489 1.00 58.75 563 LEU A O 1
ATOM 4440 N N . GLY A 1 564 ? 16.421 -14.358 -5.094 1.00 69.88 564 GLY A N 1
ATOM 4441 C CA . GLY A 1 564 ? 17.522 -13.536 -5.610 1.00 69.88 564 GLY A CA 1
ATOM 4442 C C . GLY A 1 564 ? 17.782 -12.200 -4.905 1.00 69.88 564 GLY A C 1
ATOM 4443 O O . GLY A 1 564 ? 17.018 -11.747 -4.061 1.00 69.88 564 GLY A O 1
ATOM 4444 N N . LEU A 1 565 ? 18.912 -11.580 -5.252 1.00 83.06 565 LEU A N 1
ATOM 4445 C CA . LEU A 1 565 ? 19.206 -10.184 -4.921 1.00 83.06 565 LEU A CA 1
ATOM 4446 C C . LEU A 1 565 ? 18.536 -9.288 -5.974 1.00 83.06 565 LEU A C 1
ATOM 4448 O O . LEU A 1 565 ? 18.646 -9.575 -7.166 1.00 83.06 565 LEU A O 1
ATOM 4452 N N . THR A 1 566 ? 17.894 -8.195 -5.556 1.00 88.12 566 THR A N 1
ATOM 4453 C CA . THR A 1 566 ? 17.426 -7.152 -6.483 1.00 88.12 566 THR A CA 1
ATOM 4454 C C . THR A 1 566 ? 18.564 -6.169 -6.750 1.00 88.12 566 THR A C 1
ATOM 4456 O O . THR A 1 566 ? 19.143 -5.614 -5.811 1.00 88.12 566 THR A O 1
ATOM 4459 N N . ILE A 1 567 ? 18.883 -5.933 -8.025 1.00 91.81 567 ILE A N 1
ATOM 4460 C CA . ILE A 1 567 ? 19.850 -4.910 -8.436 1.00 91.81 567 ILE A CA 1
ATOM 4461 C C . ILE A 1 567 ? 19.115 -3.579 -8.606 1.00 91.81 567 ILE A C 1
ATOM 4463 O O . ILE A 1 567 ? 18.221 -3.454 -9.441 1.00 91.81 567 ILE A O 1
ATOM 4467 N N . VAL A 1 568 ? 19.483 -2.576 -7.817 1.00 92.50 568 VAL A N 1
ATOM 4468 C CA . VAL A 1 568 ? 18.834 -1.261 -7.810 1.00 92.50 568 VAL A CA 1
ATOM 4469 C C . VAL A 1 568 ? 19.772 -0.239 -8.440 1.00 92.50 568 VAL A C 1
ATOM 4471 O O . VAL A 1 568 ? 20.806 0.088 -7.863 1.00 92.50 568 VAL A O 1
ATOM 4474 N N . TYR A 1 569 ? 19.409 0.269 -9.613 1.00 94.50 569 TYR A N 1
ATOM 4475 C CA . TYR A 1 569 ? 20.064 1.410 -10.243 1.00 94.50 569 TYR A CA 1
ATOM 4476 C C . TYR A 1 569 ? 19.469 2.684 -9.671 1.00 94.50 569 TYR A C 1
ATOM 4478 O O . TYR A 1 569 ? 18.281 2.947 -9.865 1.00 94.50 569 TYR A O 1
ATOM 4486 N N . CYS A 1 570 ? 20.268 3.445 -8.938 1.00 93.50 570 CYS A N 1
ATOM 4487 C CA . CYS A 1 570 ? 19.814 4.701 -8.367 1.00 93.50 570 CYS A CA 1
ATOM 4488 C C . CYS A 1 570 ? 20.988 5.645 -8.090 1.00 93.50 570 CYS A C 1
ATOM 4490 O O . CYS A 1 570 ? 22.130 5.196 -8.006 1.00 93.50 570 CYS A O 1
ATOM 4492 N N . PRO A 1 571 ? 20.725 6.935 -7.879 1.00 93.00 571 PRO A N 1
ATOM 4493 C CA . PRO A 1 571 ? 21.700 7.872 -7.330 1.00 93.00 571 PRO A CA 1
ATOM 4494 C C . PRO A 1 571 ? 22.076 7.510 -5.890 1.00 93.00 571 PRO A C 1
ATOM 4496 O O . PRO A 1 571 ? 21.299 6.864 -5.170 1.00 93.00 571 PRO A O 1
ATOM 4499 N N . GLU A 1 572 ? 23.240 7.967 -5.433 1.00 93.56 572 GLU A N 1
ATOM 4500 C CA . GLU A 1 572 ? 23.731 7.682 -4.080 1.00 93.56 572 GLU A CA 1
ATOM 4501 C C . GLU A 1 572 ? 22.797 8.232 -2.989 1.00 93.56 572 GLU A C 1
ATOM 4503 O O . GLU A 1 572 ? 22.566 7.572 -1.972 1.00 93.56 572 GLU A O 1
ATOM 4508 N N . GLU A 1 573 ? 22.179 9.394 -3.218 1.00 89.50 573 GLU A N 1
ATOM 4509 C CA . GLU A 1 573 ? 21.217 9.986 -2.279 1.00 89.50 573 GLU A CA 1
ATOM 4510 C C . GLU A 1 573 ? 20.020 9.053 -2.016 1.00 89.50 573 GLU A C 1
ATOM 4512 O O . GLU A 1 573 ? 19.584 8.885 -0.874 1.00 89.50 573 GLU A O 1
ATOM 4517 N N . ILE A 1 574 ? 19.500 8.399 -3.061 1.00 87.94 574 ILE A N 1
ATOM 4518 C CA . ILE A 1 574 ? 18.366 7.473 -2.943 1.00 87.94 574 ILE A CA 1
ATOM 4519 C C . ILE A 1 574 ? 18.758 6.254 -2.114 1.00 87.94 574 ILE A C 1
ATOM 4521 O O . ILE A 1 574 ? 18.010 5.865 -1.213 1.00 87.94 574 ILE A O 1
ATOM 4525 N N . ARG A 1 575 ? 19.951 5.693 -2.350 1.00 91.62 575 ARG A N 1
ATOM 4526 C CA . ARG A 1 575 ? 20.480 4.587 -1.543 1.00 91.62 575 ARG A CA 1
ATOM 4527 C C . ARG A 1 575 ? 20.589 4.982 -0.072 1.00 91.62 575 ARG A C 1
ATOM 4529 O O . ARG A 1 575 ? 20.145 4.234 0.797 1.00 91.62 575 ARG A O 1
ATOM 4536 N N . GLN A 1 576 ? 21.174 6.143 0.216 1.00 90.81 576 GLN A N 1
ATOM 4537 C CA . GLN A 1 576 ? 21.351 6.629 1.586 1.00 90.81 576 GLN A CA 1
ATOM 4538 C C . GLN A 1 576 ? 20.011 6.850 2.290 1.00 90.81 576 GLN A C 1
ATOM 4540 O O . GLN A 1 576 ? 19.845 6.429 3.435 1.00 90.81 576 GLN A O 1
ATOM 4545 N N . ASN A 1 577 ? 19.040 7.457 1.602 1.00 86.56 577 ASN A N 1
ATOM 4546 C CA . ASN A 1 577 ? 17.688 7.638 2.125 1.00 86.56 577 ASN A CA 1
ATOM 4547 C C . ASN A 1 577 ? 17.032 6.286 2.430 1.00 86.56 577 ASN A C 1
ATOM 4549 O O . ASN A 1 577 ? 16.463 6.117 3.505 1.00 86.56 577 ASN A O 1
ATOM 4553 N N . PHE A 1 578 ? 17.163 5.313 1.529 1.00 86.62 578 PHE A N 1
ATOM 4554 C CA . PHE A 1 578 ? 16.594 3.984 1.715 1.00 86.62 578 PHE A CA 1
ATOM 4555 C C . PHE A 1 578 ? 17.157 3.273 2.954 1.00 86.62 578 PHE A C 1
ATOM 4557 O O . PHE A 1 578 ? 16.391 2.815 3.800 1.00 86.62 578 PHE A O 1
ATOM 4564 N N . VAL A 1 579 ? 18.487 3.250 3.099 1.00 89.31 579 VAL A N 1
ATOM 4565 C CA . VAL A 1 579 ? 19.164 2.661 4.268 1.00 89.31 579 VAL A CA 1
ATOM 4566 C C . VAL A 1 579 ? 18.751 3.379 5.554 1.00 89.31 579 VAL A C 1
ATOM 4568 O O . VAL A 1 579 ? 18.390 2.732 6.532 1.00 89.31 579 VAL A O 1
ATOM 4571 N N . ARG A 1 580 ? 18.741 4.717 5.549 1.00 90.69 580 ARG A N 1
ATOM 4572 C CA . ARG A 1 580 ? 18.413 5.517 6.734 1.00 90.69 580 ARG A CA 1
ATOM 4573 C C . ARG A 1 580 ? 16.980 5.287 7.216 1.00 90.69 580 ARG A C 1
ATOM 4575 O O . ARG A 1 580 ? 16.759 5.122 8.413 1.00 90.69 580 ARG A O 1
ATOM 4582 N N . GLU A 1 581 ? 16.001 5.313 6.315 1.00 88.56 581 GLU A N 1
ATOM 4583 C CA . GLU A 1 581 ? 14.594 5.116 6.688 1.00 88.56 581 GLU A CA 1
ATOM 4584 C C . GLU A 1 581 ? 14.315 3.675 7.132 1.00 88.56 581 GLU A C 1
ATOM 4586 O O . GLU A 1 581 ? 13.539 3.447 8.064 1.00 88.56 581 GLU A O 1
ATOM 4591 N N . GLU A 1 582 ? 15.009 2.704 6.540 1.00 88.25 582 GLU A N 1
ATOM 4592 C CA . GLU A 1 582 ? 14.981 1.325 7.009 1.00 88.25 582 GLU A CA 1
ATOM 4593 C C . GLU A 1 582 ? 15.525 1.198 8.437 1.00 88.25 582 GLU A C 1
ATOM 4595 O O . GLU A 1 582 ? 14.839 0.662 9.310 1.00 88.25 582 GLU A O 1
ATOM 4600 N N . GLU A 1 583 ? 16.714 1.739 8.708 1.00 89.75 583 GLU A N 1
ATOM 4601 C CA . GLU A 1 583 ? 17.329 1.728 10.040 1.00 89.75 583 GLU A CA 1
ATOM 4602 C C . GLU A 1 583 ? 16.425 2.375 11.096 1.00 89.75 583 GLU A C 1
ATOM 4604 O O . GLU A 1 583 ? 16.262 1.827 12.189 1.00 89.75 583 GLU A O 1
ATOM 4609 N N . LYS A 1 584 ? 15.773 3.497 10.763 1.00 90.44 584 LYS A N 1
ATOM 4610 C CA . LYS A 1 584 ? 14.783 4.146 11.636 1.00 90.44 584 LYS A CA 1
ATOM 4611 C C . LYS A 1 584 ? 13.600 3.225 11.935 1.00 90.44 584 LYS A C 1
ATOM 4613 O O . LYS A 1 584 ? 13.211 3.087 13.098 1.00 90.44 584 LYS A O 1
ATOM 4618 N N . ALA A 1 585 ? 13.029 2.582 10.914 1.00 88.00 585 ALA A N 1
ATOM 4619 C CA . ALA A 1 585 ? 11.911 1.657 11.087 1.00 88.00 585 ALA A CA 1
ATOM 4620 C C . ALA A 1 585 ? 12.296 0.471 11.985 1.00 88.00 585 ALA A C 1
ATOM 4622 O O . ALA A 1 585 ? 11.552 0.129 12.908 1.00 88.00 585 ALA A O 1
ATOM 4623 N N . PHE A 1 586 ? 13.479 -0.111 11.767 1.00 87.69 586 PHE A N 1
ATOM 4624 C CA . PHE A 1 586 ? 14.014 -1.194 12.591 1.00 87.69 586 PHE A CA 1
ATOM 4625 C C . PHE A 1 586 ? 14.269 -0.769 14.033 1.00 87.69 586 PHE A C 1
ATOM 4627 O O . PHE A 1 586 ? 13.873 -1.492 14.946 1.00 87.69 586 PHE A O 1
ATOM 4634 N N . ALA A 1 587 ? 14.869 0.400 14.256 1.00 89.56 587 ALA A N 1
ATOM 4635 C CA . ALA A 1 587 ? 15.132 0.905 15.600 1.00 89.56 587 ALA A CA 1
ATOM 4636 C C . ALA A 1 587 ? 13.829 1.069 16.401 1.00 89.56 587 ALA A C 1
ATOM 4638 O O . ALA A 1 587 ? 13.726 0.614 17.542 1.00 89.56 587 ALA A O 1
ATOM 4639 N N . VAL A 1 588 ? 12.794 1.651 15.785 1.00 89.75 588 VAL A N 1
ATOM 4640 C CA . VAL A 1 588 ? 11.485 1.821 16.434 1.00 89.75 588 VAL A CA 1
ATOM 4641 C C . VAL A 1 588 ? 10.799 0.476 16.682 1.00 89.75 588 VAL A C 1
ATOM 4643 O O . VAL A 1 588 ? 10.219 0.272 17.751 1.00 89.75 588 VAL A O 1
ATOM 4646 N N . MET A 1 589 ? 10.887 -0.455 15.732 1.00 87.56 589 MET A N 1
ATOM 4647 C CA . MET A 1 589 ? 10.344 -1.805 15.874 1.00 87.56 589 MET A CA 1
ATOM 4648 C C . MET A 1 589 ? 11.028 -2.580 17.012 1.00 87.56 589 MET A C 1
ATOM 4650 O O . MET A 1 589 ? 10.349 -3.174 17.848 1.00 87.56 589 MET A O 1
ATOM 4654 N N . GLN A 1 590 ? 12.360 -2.547 17.082 1.00 85.38 590 GLN A N 1
ATOM 4655 C CA . GLN A 1 590 ? 13.139 -3.182 18.145 1.00 85.38 590 GLN A CA 1
ATOM 4656 C C . GLN A 1 590 ? 12.781 -2.599 19.514 1.00 85.38 590 GLN A C 1
ATOM 4658 O O . GLN A 1 590 ? 12.549 -3.350 20.463 1.00 85.38 590 GLN A O 1
ATOM 4663 N N . ASP A 1 591 ? 12.653 -1.276 19.610 1.00 86.00 591 ASP A N 1
ATOM 4664 C CA . ASP A 1 591 ? 12.210 -0.613 20.834 1.00 86.00 591 ASP A CA 1
ATOM 4665 C C . ASP A 1 591 ? 10.804 -1.069 21.265 1.00 86.00 591 ASP A C 1
ATOM 4667 O O . ASP A 1 591 ? 10.577 -1.316 22.452 1.00 86.00 591 ASP A O 1
ATOM 4671 N N . ALA A 1 592 ? 9.871 -1.227 20.318 1.00 85.44 592 ALA A N 1
ATOM 4672 C CA . ALA A 1 592 ? 8.519 -1.728 20.585 1.00 85.44 592 ALA A CA 1
ATOM 4673 C C . ALA A 1 592 ? 8.536 -3.178 21.100 1.00 85.44 592 ALA A C 1
ATOM 4675 O O . ALA A 1 592 ? 7.846 -3.520 22.064 1.00 85.44 592 ALA A O 1
ATOM 4676 N N . CYS A 1 593 ? 9.363 -4.027 20.488 1.00 83.31 593 CYS A N 1
ATOM 4677 C CA . CYS A 1 593 ? 9.584 -5.404 20.914 1.00 83.31 593 CYS A CA 1
ATOM 4678 C C . CYS A 1 593 ? 10.142 -5.467 22.345 1.00 83.31 593 CYS A C 1
ATOM 4680 O O . CYS A 1 593 ? 9.580 -6.162 23.196 1.00 83.31 593 CYS A O 1
ATOM 4682 N N . ILE A 1 594 ? 11.201 -4.708 22.640 1.00 81.19 594 ILE A N 1
ATOM 4683 C CA . ILE A 1 594 ? 11.819 -4.662 23.974 1.00 81.19 594 ILE A CA 1
ATOM 4684 C C . ILE A 1 594 ? 10.810 -4.177 25.020 1.00 81.19 594 ILE A C 1
ATOM 4686 O O . ILE A 1 594 ? 10.660 -4.818 26.062 1.00 81.19 594 ILE A O 1
ATOM 4690 N N . ALA A 1 595 ? 10.077 -3.096 24.735 1.00 81.94 595 ALA A N 1
ATOM 4691 C CA . ALA A 1 595 ? 9.044 -2.582 25.631 1.00 81.94 595 ALA A CA 1
ATOM 4692 C C . ALA A 1 595 ? 7.967 -3.642 25.926 1.00 81.94 595 ALA A C 1
ATOM 4694 O O . ALA A 1 595 ? 7.577 -3.832 27.078 1.00 81.94 595 ALA A O 1
ATOM 4695 N N . GLY A 1 596 ? 7.541 -4.398 24.909 1.00 81.81 596 GLY A N 1
ATOM 4696 C CA . GLY A 1 596 ? 6.593 -5.499 25.074 1.00 81.81 596 GLY A CA 1
ATOM 4697 C C . GLY A 1 596 ? 7.129 -6.687 25.871 1.00 81.81 596 GLY A C 1
ATOM 4698 O O . GLY A 1 596 ? 6.379 -7.317 26.617 1.00 81.81 596 GLY A O 1
ATOM 4699 N N . ALA A 1 597 ? 8.413 -7.018 25.724 1.00 79.44 597 ALA A N 1
ATOM 4700 C CA . ALA A 1 597 ? 9.053 -8.069 26.512 1.00 79.44 597 ALA A CA 1
ATOM 4701 C C . ALA A 1 597 ? 9.153 -7.668 27.993 1.00 79.44 597 ALA A C 1
ATOM 4703 O O . ALA A 1 597 ? 8.793 -8.456 28.866 1.00 79.44 597 ALA A O 1
ATOM 4704 N N . LEU A 1 598 ? 9.562 -6.426 28.269 1.00 79.00 598 LEU A N 1
ATOM 4705 C CA . LEU A 1 598 ? 9.626 -5.873 29.624 1.00 79.00 598 LEU A CA 1
ATOM 4706 C C . LEU A 1 598 ? 8.253 -5.851 30.302 1.00 79.00 598 LEU A C 1
ATOM 4708 O O . LEU A 1 598 ? 8.132 -6.312 31.434 1.00 79.00 598 LEU A O 1
ATOM 4712 N N . ALA A 1 599 ? 7.213 -5.397 29.598 1.00 79.88 599 ALA A N 1
ATOM 4713 C CA . ALA A 1 599 ? 5.853 -5.367 30.134 1.00 79.88 599 ALA A CA 1
ATOM 4714 C C . ALA A 1 599 ? 5.337 -6.771 30.504 1.00 79.88 599 ALA A C 1
ATOM 4716 O O . ALA A 1 599 ? 4.689 -6.939 31.535 1.00 79.88 599 ALA A O 1
ATOM 4717 N N . ARG A 1 600 ? 5.657 -7.795 29.698 1.00 78.88 600 ARG A N 1
ATOM 4718 C CA . ARG A 1 600 ? 5.307 -9.196 29.997 1.00 78.88 600 ARG A CA 1
ATOM 4719 C C . ARG A 1 600 ? 6.065 -9.744 31.202 1.00 78.88 600 ARG A C 1
ATOM 4721 O O . ARG A 1 600 ? 5.468 -10.412 32.039 1.00 78.88 600 ARG A O 1
ATOM 4728 N N . LEU A 1 601 ? 7.357 -9.436 31.321 1.00 77.88 601 LEU A N 1
ATOM 4729 C CA . LEU A 1 601 ? 8.147 -9.824 32.493 1.00 77.88 601 LEU A CA 1
ATOM 4730 C C . LEU A 1 601 ? 7.596 -9.189 33.775 1.00 77.88 601 LEU A C 1
ATOM 4732 O O . LEU A 1 601 ? 7.468 -9.881 34.778 1.00 77.88 601 LEU A O 1
ATOM 4736 N N . GLN A 1 602 ? 7.213 -7.911 33.730 1.00 78.94 602 GLN A N 1
ATOM 4737 C CA . GLN A 1 602 ? 6.600 -7.215 34.865 1.00 78.94 602 GLN A CA 1
ATOM 4738 C C . GLN A 1 602 ? 5.238 -7.806 35.246 1.00 78.94 602 GLN A C 1
ATOM 4740 O O . GLN A 1 602 ? 4.989 -8.033 36.427 1.00 78.94 602 GLN A O 1
ATOM 4745 N N . ALA A 1 603 ? 4.382 -8.103 34.262 1.00 78.50 603 ALA A N 1
ATOM 4746 C CA . ALA A 1 603 ? 3.092 -8.746 34.507 1.00 78.50 603 ALA A CA 1
ATOM 4747 C C . ALA A 1 603 ? 3.268 -10.123 35.170 1.00 78.50 603 ALA A C 1
ATOM 4749 O O . ALA A 1 603 ? 2.629 -10.407 36.178 1.00 78.50 603 ALA A O 1
ATOM 4750 N N . ASN A 1 604 ? 4.203 -10.937 34.674 1.00 76.31 604 ASN A N 1
ATOM 4751 C CA . ASN A 1 604 ? 4.473 -12.265 35.227 1.00 76.31 604 ASN A CA 1
ATOM 4752 C C . ASN A 1 604 ? 5.140 -12.211 36.609 1.00 76.31 604 ASN A C 1
ATOM 4754 O O . ASN A 1 604 ? 4.845 -13.048 37.457 1.00 76.31 604 ASN A O 1
ATOM 4758 N N . ALA A 1 605 ? 5.998 -11.221 36.870 1.00 75.44 605 ALA A N 1
ATOM 4759 C CA . ALA A 1 605 ? 6.596 -11.011 38.191 1.00 75.44 605 ALA A CA 1
ATOM 4760 C C . ALA A 1 605 ? 5.556 -10.605 39.252 1.00 75.44 605 ALA A C 1
ATOM 4762 O O . ALA A 1 605 ? 5.753 -10.871 40.433 1.00 75.44 605 ALA A O 1
ATOM 4763 N N . GLY A 1 606 ? 4.442 -9.987 38.843 1.00 64.25 606 GLY A N 1
ATOM 4764 C CA . GLY A 1 606 ? 3.299 -9.728 39.723 1.00 64.25 606 GLY A CA 1
ATOM 4765 C C . GLY A 1 606 ? 2.474 -10.978 40.048 1.00 64.25 606 GLY A C 1
ATOM 4766 O O . GLY A 1 606 ? 1.830 -11.023 41.091 1.00 64.25 606 GLY A O 1
ATOM 4767 N N . VAL A 1 607 ? 2.514 -11.997 39.183 1.00 58.72 607 VAL A N 1
ATOM 4768 C CA . VAL A 1 607 ? 1.790 -13.272 39.353 1.00 58.72 607 VAL A CA 1
ATOM 4769 C C . VAL A 1 607 ? 2.627 -14.290 40.135 1.00 58.72 607 VAL A C 1
ATOM 4771 O O . VAL A 1 607 ? 2.095 -15.052 40.939 1.00 58.72 607 VAL A O 1
ATOM 4774 N N . VAL A 1 608 ? 3.950 -14.281 39.954 1.00 50.78 608 VAL A N 1
ATOM 4775 C CA . VAL A 1 608 ? 4.880 -15.119 40.717 1.00 50.78 608 VAL A CA 1
ATOM 4776 C C . VAL A 1 608 ? 5.355 -14.332 41.932 1.00 50.78 608 VAL A C 1
ATOM 4778 O O . VAL A 1 608 ? 6.341 -13.598 41.877 1.00 50.78 608 VAL A O 1
ATOM 4781 N N . GLY A 1 609 ? 4.641 -14.474 43.049 1.00 49.91 609 GLY A N 1
ATOM 4782 C CA . GLY A 1 609 ? 5.099 -13.957 44.334 1.00 49.91 609 GLY A CA 1
ATOM 4783 C C . GLY A 1 609 ? 6.554 -14.369 44.586 1.00 49.91 609 GLY A C 1
ATOM 4784 O O . GLY A 1 609 ? 6.867 -15.555 44.570 1.00 49.91 609 GLY A O 1
ATOM 4785 N N . THR A 1 610 ? 7.418 -13.383 44.845 1.00 45.78 610 THR A N 1
ATOM 4786 C CA . THR A 1 610 ? 8.831 -13.501 45.271 1.00 45.78 610 THR A CA 1
ATOM 4787 C C . THR A 1 610 ? 9.905 -13.720 44.185 1.00 45.78 610 THR A C 1
ATOM 4789 O O . THR A 1 610 ? 10.530 -14.766 44.095 1.00 45.78 610 THR A O 1
ATOM 4792 N N . ALA A 1 611 ? 10.233 -12.656 43.442 1.00 43.69 611 ALA A N 1
ATOM 4793 C CA . ALA A 1 611 ? 11.622 -12.237 43.177 1.00 43.69 611 ALA A CA 1
ATOM 4794 C C . ALA A 1 611 ? 11.614 -10.796 42.633 1.00 43.69 611 ALA A C 1
ATOM 4796 O O . ALA A 1 611 ? 11.278 -10.558 41.474 1.00 43.69 611 ALA A O 1
ATOM 4797 N N . ARG A 1 612 ? 11.938 -9.808 43.478 1.00 44.84 612 ARG A N 1
ATOM 4798 C CA . ARG A 1 612 ? 12.119 -8.416 43.034 1.00 44.84 612 ARG A CA 1
ATOM 4799 C C . ARG A 1 612 ? 13.382 -8.349 42.172 1.00 44.84 612 ARG A C 1
ATOM 4801 O O . ARG A 1 612 ? 14.469 -8.546 42.697 1.00 44.84 612 ARG A O 1
ATOM 4808 N N . MET A 1 613 ? 13.241 -8.054 40.880 1.00 45.88 613 MET A N 1
ATOM 4809 C CA . MET A 1 613 ? 14.355 -7.488 40.114 1.00 45.88 613 MET A CA 1
ATOM 4810 C C . MET A 1 613 ? 14.639 -6.087 40.658 1.00 45.88 613 MET A C 1
ATOM 4812 O O . MET A 1 613 ? 13.725 -5.263 40.754 1.00 45.88 613 MET A O 1
ATOM 4816 N N . GLU A 1 614 ? 15.889 -5.822 41.023 1.00 48.19 614 GLU A N 1
ATOM 4817 C CA . GLU A 1 614 ? 16.299 -4.524 41.557 1.00 48.19 614 GLU A CA 1
ATOM 4818 C C . GLU A 1 614 ? 16.310 -3.467 40.429 1.00 48.19 614 GLU A C 1
ATOM 4820 O O . GLU A 1 614 ? 16.750 -3.757 39.310 1.00 48.19 614 GLU A O 1
ATOM 4825 N N . PRO A 1 615 ? 15.881 -2.214 40.679 1.00 46.16 615 PRO A N 1
ATOM 4826 C CA . PRO A 1 615 ? 15.884 -1.136 39.679 1.00 46.16 615 PRO A CA 1
ATOM 4827 C C . PRO A 1 615 ? 17.239 -0.914 38.982 1.00 46.16 615 PRO A C 1
ATOM 4829 O O . PRO A 1 615 ? 17.282 -0.495 37.822 1.00 46.16 615 PRO A O 1
ATOM 4832 N N . ALA A 1 616 ? 18.345 -1.253 39.653 1.00 45.03 616 ALA A N 1
ATOM 4833 C CA . ALA A 1 616 ? 19.700 -1.199 39.107 1.00 45.03 616 ALA A CA 1
ATOM 4834 C C . ALA A 1 616 ? 19.921 -2.159 37.915 1.00 45.03 616 ALA A C 1
ATOM 4836 O O . ALA A 1 616 ? 20.676 -1.848 36.992 1.00 45.03 616 ALA A O 1
ATOM 4837 N N . GLU A 1 617 ? 19.230 -3.300 37.874 1.00 46.12 617 GLU A N 1
ATOM 4838 C CA . GLU A 1 617 ? 19.354 -4.298 36.801 1.00 46.12 617 GLU A CA 1
ATOM 4839 C C . GLU A 1 617 ? 18.616 -3.848 35.528 1.00 46.12 617 GLU A C 1
ATOM 4841 O O . GLU A 1 617 ? 19.111 -4.013 34.408 1.00 46.12 617 GLU A O 1
ATOM 4846 N N . VAL A 1 618 ? 17.473 -3.172 35.696 1.00 50.03 618 VAL A N 1
ATOM 4847 C CA . VAL A 1 618 ? 16.733 -2.512 34.605 1.00 50.03 618 VAL A CA 1
ATOM 4848 C C . VAL A 1 618 ? 17.520 -1.307 34.068 1.00 50.03 618 VAL A C 1
ATOM 4850 O O . VAL A 1 618 ? 17.596 -1.094 32.850 1.00 50.03 618 VAL A O 1
ATOM 4853 N N . GLN A 1 619 ? 18.185 -0.554 34.951 1.00 43.56 619 GLN A N 1
ATOM 4854 C CA . GLN A 1 619 ? 19.091 0.527 34.557 1.00 43.56 619 GLN A CA 1
ATOM 4855 C C . GLN A 1 619 ? 20.308 0.011 33.781 1.00 43.56 619 GLN A C 1
ATOM 4857 O O . GLN A 1 619 ? 20.669 0.628 32.784 1.00 43.56 619 GLN A O 1
ATOM 4862 N N . HIS A 1 620 ? 20.889 -1.140 34.131 1.00 45.28 620 HIS A N 1
ATOM 4863 C CA . HIS A 1 620 ? 22.018 -1.714 33.388 1.00 45.28 620 HIS A CA 1
ATOM 4864 C C . HIS A 1 620 ? 21.666 -2.135 31.952 1.00 45.28 620 HIS A C 1
ATOM 4866 O O . HIS A 1 620 ? 22.474 -1.928 31.040 1.00 45.28 620 HIS A O 1
ATOM 4872 N N . MET A 1 621 ? 20.454 -2.650 31.712 1.00 46.12 621 MET A N 1
ATOM 4873 C CA . MET A 1 621 ? 19.977 -2.911 30.344 1.00 46.12 621 MET A CA 1
ATOM 4874 C C . MET A 1 621 ? 19.758 -1.618 29.549 1.00 46.12 621 MET A C 1
ATOM 4876 O O . MET A 1 621 ? 20.038 -1.567 28.352 1.00 46.12 621 MET A O 1
ATOM 4880 N N . THR A 1 622 ? 19.317 -0.556 30.224 1.00 44.44 622 THR A N 1
ATOM 4881 C CA . THR A 1 622 ? 19.138 0.772 29.620 1.00 44.44 622 THR A CA 1
ATOM 4882 C C . THR A 1 622 ? 20.486 1.470 29.380 1.00 44.44 622 THR A C 1
ATOM 4884 O O . THR A 1 622 ? 20.647 2.168 28.389 1.00 44.44 622 THR A O 1
ATOM 4887 N N . PHE A 1 623 ? 21.498 1.224 30.214 1.00 38.38 623 PHE A N 1
ATOM 4888 C CA . PHE A 1 623 ? 22.843 1.798 30.093 1.00 38.38 623 PHE A CA 1
ATOM 4889 C C . PHE A 1 623 ? 23.658 1.164 28.952 1.00 38.38 623 PHE A C 1
ATOM 4891 O O . PHE A 1 623 ? 24.388 1.855 28.241 1.00 38.38 623 PHE A O 1
ATOM 4898 N N . ALA A 1 624 ? 23.487 -0.140 28.697 1.00 45.16 624 ALA A N 1
ATOM 4899 C CA . ALA A 1 624 ? 24.076 -0.810 27.530 1.00 45.16 624 ALA A CA 1
ATOM 4900 C C . ALA A 1 624 ? 23.539 -0.265 26.184 1.00 45.16 624 ALA A C 1
ATOM 4902 O O . ALA A 1 624 ? 24.211 -0.395 25.157 1.00 45.16 624 ALA A O 1
ATOM 4903 N N . ARG A 1 625 ? 22.358 0.374 26.209 1.00 44.34 625 ARG A N 1
ATOM 4904 C CA . ARG A 1 625 ? 21.636 0.981 25.077 1.00 44.34 625 ARG A CA 1
ATOM 4905 C C . ARG A 1 625 ? 22.296 2.264 24.560 1.00 44.34 625 ARG A C 1
ATOM 4907 O O . ARG A 1 625 ? 22.316 2.485 23.357 1.00 44.34 625 ARG A O 1
ATOM 4914 N N . THR A 1 626 ? 22.866 3.086 25.442 1.00 43.22 626 THR A N 1
ATOM 4915 C CA . THR A 1 626 ? 23.368 4.428 25.085 1.00 43.22 626 THR A CA 1
ATOM 4916 C C . THR A 1 626 ? 24.765 4.409 24.449 1.00 43.22 626 THR A C 1
ATOM 4918 O O . THR A 1 626 ? 25.130 5.347 23.751 1.00 43.22 626 THR A O 1
ATOM 4921 N N . TYR A 1 627 ? 25.552 3.341 24.641 1.00 39.03 627 TYR A N 1
ATOM 4922 C CA . TYR A 1 627 ? 26.989 3.331 24.303 1.00 39.03 627 TYR A CA 1
ATOM 4923 C C . TYR A 1 627 ? 27.445 2.259 23.295 1.00 39.03 627 TYR A C 1
ATOM 4925 O O . TYR A 1 627 ? 28.609 1.859 23.285 1.00 39.03 627 TYR A O 1
ATOM 4933 N N . GLY A 1 628 ? 26.565 1.780 22.411 1.00 39.56 628 GLY A N 1
ATOM 4934 C CA . GLY A 1 628 ? 26.984 1.050 21.200 1.00 39.56 628 GLY A CA 1
ATOM 4935 C C . GLY A 1 628 ? 27.708 -0.291 21.417 1.00 39.56 628 GLY A C 1
ATOM 4936 O O . GLY A 1 628 ? 28.277 -0.850 20.479 1.00 39.56 628 GLY A O 1
ATOM 4937 N N . ARG A 1 629 ? 27.690 -0.873 22.624 1.00 43.59 629 ARG A N 1
ATOM 4938 C CA . ARG A 1 629 ? 28.317 -2.181 22.884 1.00 43.59 629 ARG A CA 1
ATOM 4939 C C . ARG A 1 629 ? 27.329 -3.322 22.637 1.00 43.59 629 ARG A C 1
ATOM 4941 O O . ARG A 1 629 ? 26.870 -3.966 23.580 1.00 43.59 629 ARG A O 1
ATOM 4948 N N . ARG A 1 630 ? 27.080 -3.644 21.359 1.00 47.56 630 ARG A N 1
ATOM 4949 C CA . ARG A 1 630 ? 26.260 -4.802 20.916 1.00 47.56 630 ARG A CA 1
ATOM 4950 C C . ARG A 1 630 ? 26.609 -6.112 21.650 1.00 47.56 630 ARG A C 1
ATOM 4952 O O . ARG A 1 630 ? 25.728 -6.899 21.974 1.00 47.56 630 ARG A O 1
ATOM 4959 N N . ARG A 1 631 ? 27.888 -6.324 21.994 1.00 45.31 631 ARG A N 1
ATOM 4960 C CA . ARG A 1 631 ? 28.367 -7.503 22.748 1.00 45.31 631 ARG A CA 1
ATOM 4961 C C . ARG A 1 631 ? 27.876 -7.564 24.202 1.00 45.31 631 ARG A C 1
ATOM 4963 O O . ARG A 1 631 ? 27.632 -8.659 24.701 1.00 45.31 631 ARG A O 1
ATOM 4970 N N . ALA A 1 632 ? 27.730 -6.425 24.880 1.00 47.25 632 ALA A N 1
ATOM 4971 C CA . ALA A 1 632 ? 27.301 -6.380 26.280 1.00 47.25 632 ALA A CA 1
ATOM 4972 C C . ALA A 1 632 ? 25.792 -6.634 26.405 1.00 47.25 632 ALA A C 1
ATOM 4974 O O . ALA A 1 632 ? 25.382 -7.473 27.205 1.00 47.25 632 ALA A O 1
ATOM 4975 N N . ALA A 1 633 ? 24.990 -6.009 25.534 1.00 49.78 633 ALA A N 1
ATOM 4976 C CA . ALA A 1 633 ? 23.557 -6.281 25.417 1.00 49.78 633 ALA A CA 1
ATOM 4977 C C . ALA A 1 633 ? 23.286 -7.755 25.066 1.00 49.78 633 ALA A C 1
ATOM 4979 O O . ALA A 1 633 ? 22.510 -8.410 25.754 1.00 49.78 633 ALA A O 1
ATOM 4980 N N . ALA A 1 634 ? 24.007 -8.322 24.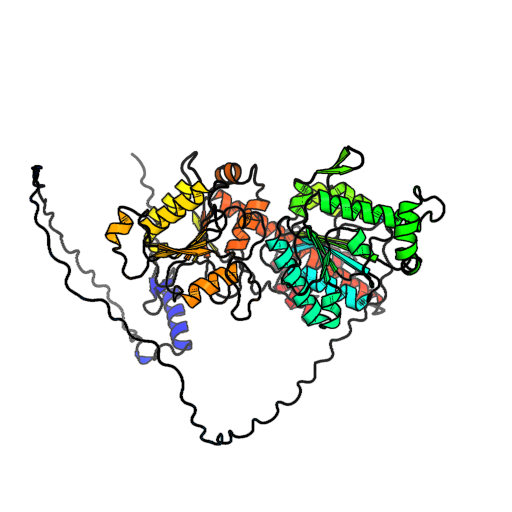088 1.00 50.31 634 ALA A N 1
ATOM 4981 C CA . ALA A 1 634 ? 23.889 -9.738 23.732 1.00 50.31 634 ALA A CA 1
ATOM 4982 C C . ALA A 1 634 ? 24.273 -10.693 24.881 1.00 50.31 634 ALA A C 1
ATOM 4984 O O . ALA A 1 634 ? 23.687 -11.764 25.012 1.00 50.31 634 ALA A O 1
ATOM 4985 N N . THR A 1 635 ? 25.232 -10.316 25.734 1.00 48.91 635 THR A N 1
ATOM 4986 C CA . THR A 1 635 ? 25.649 -11.129 26.893 1.00 48.91 635 THR A CA 1
ATOM 4987 C C . THR A 1 635 ? 24.614 -11.078 28.021 1.00 48.91 635 THR A C 1
ATOM 4989 O O . THR A 1 635 ? 24.281 -12.118 28.583 1.00 48.91 635 THR A O 1
ATOM 4992 N N . LEU A 1 636 ? 24.038 -9.905 28.300 1.00 50.69 636 LEU A N 1
ATOM 4993 C CA . LEU A 1 636 ? 22.926 -9.740 29.247 1.00 50.69 636 LEU A CA 1
ATOM 4994 C C . LEU A 1 636 ? 21.682 -10.516 28.794 1.00 50.69 636 LEU A C 1
ATOM 4996 O O . LEU A 1 636 ? 21.134 -11.323 29.537 1.00 50.69 636 LEU A O 1
ATOM 5000 N N . VAL A 1 637 ? 21.306 -10.372 27.527 1.00 54.12 637 VAL A N 1
ATOM 5001 C CA . VAL A 1 637 ? 20.223 -11.126 26.881 1.00 54.12 637 VAL A CA 1
ATOM 5002 C C . VAL A 1 637 ? 20.445 -12.633 26.985 1.00 54.12 637 VAL A C 1
ATOM 5004 O O . VAL A 1 637 ? 19.544 -13.385 27.354 1.00 54.12 637 VAL A O 1
ATOM 5007 N N . ARG A 1 638 ? 21.663 -13.096 26.687 1.00 50.84 638 ARG A N 1
ATOM 5008 C CA . ARG A 1 638 ? 22.004 -14.520 26.706 1.00 50.84 638 ARG A CA 1
ATOM 5009 C C . ARG A 1 638 ? 22.052 -15.100 28.115 1.00 50.84 638 ARG A C 1
ATOM 5011 O O . ARG A 1 638 ? 21.839 -16.300 28.242 1.00 50.84 638 ARG A O 1
ATOM 5018 N N . ASN A 1 639 ? 22.315 -14.302 29.144 1.00 48.88 639 ASN A N 1
ATOM 5019 C CA . ASN A 1 639 ? 22.437 -14.801 30.513 1.00 48.88 639 ASN A CA 1
ATOM 5020 C C . ASN A 1 639 ? 21.126 -14.694 31.301 1.00 48.88 639 ASN A C 1
ATOM 5022 O O . ASN A 1 639 ? 20.817 -15.613 32.053 1.00 48.88 639 ASN A O 1
ATOM 5026 N N . PHE A 1 640 ? 20.323 -13.653 31.069 1.00 51.50 640 PHE A N 1
ATOM 5027 C CA . PHE A 1 640 ? 19.177 -13.329 31.926 1.00 51.50 640 PHE A CA 1
ATOM 5028 C C . PHE A 1 640 ? 17.806 -13.592 31.297 1.00 51.50 640 PHE A C 1
ATOM 5030 O O . PHE A 1 640 ? 16.822 -13.693 32.023 1.00 51.50 640 PHE A O 1
ATOM 5037 N N . LEU A 1 641 ? 17.704 -13.772 29.973 1.00 46.66 641 LEU A N 1
ATOM 5038 C CA . LEU A 1 641 ? 16.420 -14.127 29.362 1.00 46.66 641 LEU A CA 1
ATOM 5039 C C . LEU A 1 641 ? 16.193 -15.649 29.367 1.00 46.66 641 LEU A C 1
ATOM 5041 O O . LEU A 1 641 ? 17.116 -16.413 29.053 1.00 46.66 641 LEU A O 1
ATOM 5045 N N . PRO A 1 642 ? 14.966 -16.119 29.657 1.00 43.22 642 PRO A N 1
ATOM 5046 C CA . PRO A 1 642 ? 14.545 -17.496 29.412 1.00 43.22 642 PRO A CA 1
ATOM 5047 C C . PRO A 1 642 ? 14.847 -17.933 27.971 1.00 43.22 642 PRO A C 1
ATOM 5049 O O . PRO A 1 642 ? 14.772 -17.127 27.042 1.00 43.22 642 PRO A O 1
ATOM 5052 N N . ARG A 1 643 ? 15.158 -19.221 27.749 1.00 45.66 643 ARG A N 1
ATOM 5053 C CA . ARG A 1 643 ? 15.496 -19.769 26.412 1.00 45.66 643 ARG A CA 1
ATOM 5054 C C . ARG A 1 643 ? 14.544 -19.340 25.270 1.00 45.66 643 ARG A C 1
ATOM 5056 O O . ARG A 1 643 ? 15.075 -19.037 24.201 1.00 45.66 643 ARG A O 1
ATOM 5063 N N . PRO A 1 644 ? 13.209 -19.248 25.454 1.00 39.28 644 PRO A N 1
ATOM 5064 C CA . PRO A 1 644 ? 12.299 -18.759 24.410 1.00 39.28 644 PRO A CA 1
ATOM 5065 C C . PRO A 1 644 ? 12.564 -17.299 24.001 1.00 39.28 644 PRO A C 1
ATOM 5067 O O . PRO A 1 644 ? 12.535 -16.967 22.819 1.00 39.28 644 PRO A O 1
ATOM 5070 N N . LEU A 1 645 ? 12.910 -16.440 24.964 1.00 41.41 645 LEU A N 1
ATOM 5071 C CA . LEU A 1 645 ? 13.168 -15.012 24.754 1.00 41.41 645 LEU A CA 1
ATOM 5072 C C . LEU A 1 645 ? 14.569 -14.729 24.182 1.00 41.41 645 LEU A C 1
ATOM 5074 O O . LEU A 1 645 ? 14.778 -13.705 23.536 1.00 41.41 645 LEU A O 1
ATOM 5078 N N . ARG A 1 646 ? 15.525 -15.658 24.341 1.00 50.06 646 ARG A N 1
ATOM 5079 C CA . ARG A 1 646 ? 16.865 -15.549 23.727 1.00 50.06 646 ARG A CA 1
ATOM 5080 C C . ARG A 1 646 ? 16.824 -15.615 22.203 1.00 50.06 646 ARG A C 1
ATOM 5082 O O . ARG A 1 646 ? 17.614 -14.933 21.562 1.00 50.06 646 ARG A O 1
ATOM 5089 N N . ARG A 1 647 ? 15.914 -16.412 21.624 1.00 46.97 647 ARG A N 1
ATOM 5090 C CA . ARG A 1 647 ? 15.671 -16.383 20.170 1.00 46.97 647 ARG A CA 1
ATOM 5091 C C . ARG A 1 647 ? 15.153 -15.007 19.765 1.00 46.97 647 ARG A C 1
ATOM 5093 O O . ARG A 1 647 ? 15.703 -14.405 18.859 1.00 46.97 647 ARG A O 1
ATOM 5100 N N . TRP A 1 648 ? 14.198 -14.475 20.522 1.00 43.22 648 TRP A N 1
ATOM 5101 C CA . TRP A 1 648 ? 13.542 -13.188 20.276 1.00 43.22 648 TRP A CA 1
ATOM 5102 C C . TRP A 1 648 ? 14.503 -12.001 20.128 1.00 43.22 648 TRP A C 1
ATOM 5104 O O . TRP A 1 648 ? 14.365 -11.205 19.205 1.00 43.22 648 TRP A O 1
ATOM 5114 N N . VAL A 1 649 ? 15.512 -11.914 20.996 1.00 47.81 649 VAL A N 1
ATOM 5115 C CA . VAL A 1 649 ? 16.527 -10.847 20.936 1.00 47.81 649 VAL A CA 1
ATOM 5116 C C . VAL A 1 649 ? 17.711 -11.201 20.027 1.00 47.81 649 VAL A C 1
ATOM 5118 O O . VAL A 1 649 ? 18.494 -10.339 19.672 1.00 47.81 649 VAL A O 1
ATOM 5121 N N . GLY A 1 650 ? 17.862 -12.462 19.616 1.00 47.06 650 GLY A N 1
ATOM 5122 C CA . 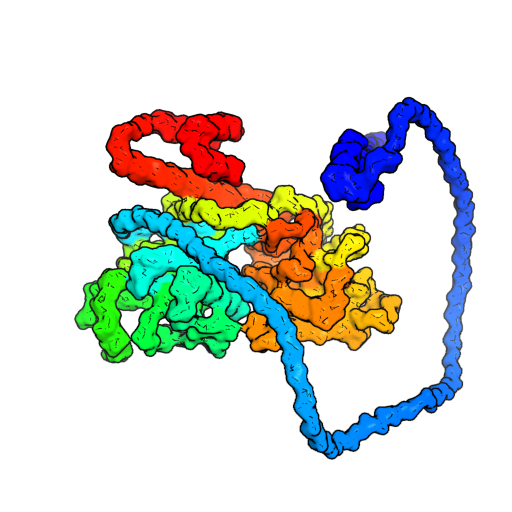GLY A 1 650 ? 18.799 -12.816 18.546 1.00 47.06 650 GLY A CA 1
ATOM 5123 C C . GLY A 1 650 ? 18.345 -12.319 17.166 1.00 47.06 650 GLY A C 1
ATOM 5124 O O . GLY A 1 650 ? 19.192 -12.101 16.306 1.00 47.06 650 GLY A O 1
ATOM 5125 N N . TYR A 1 651 ? 17.030 -12.143 16.974 1.00 42.84 651 TYR A N 1
ATOM 5126 C CA . TYR A 1 651 ? 16.415 -11.640 15.736 1.00 42.84 651 TYR A CA 1
ATOM 5127 C C . TYR A 1 651 ? 16.285 -10.108 15.667 1.00 42.84 651 TYR A C 1
ATOM 5129 O O . TYR A 1 651 ? 16.190 -9.578 14.562 1.00 42.84 651 TYR A O 1
ATOM 5137 N N . CYS A 1 652 ? 16.252 -9.409 16.809 1.00 39.00 652 CYS A N 1
ATOM 5138 C CA . CYS A 1 652 ? 16.184 -7.943 16.886 1.00 39.00 652 CYS A CA 1
ATOM 5139 C C . CYS A 1 652 ? 17.575 -7.362 17.138 1.00 39.00 652 CYS A C 1
ATOM 5141 O O . CYS A 1 652 ? 17.967 -6.401 16.444 1.00 39.00 652 CYS A O 1
#

Secondary structure (DSSP, 8-state):
------------EE-TTT--EESSHHHHHHHHHHHHHTTSS-GGGSPP--------PPPPP------PPPP---------------------------------PPPPPPPPPPPPP-PPPPP-------PPPPPGGG--EEEEE--TTS-HHHHHHHHHHHHHHHHTTSEEEEEEE-SSHHHHHHHHHHHHHHHHHHH-GGGGGGEEEE-SSSPPTTSPEEESSHHHHHT-SS--SEEEEE--HHHHHHHHHHHHHHHHHHH-GGG-S-HHHHHHHHHHHHHHTTGGG-EEEEEEETHHHHHHH-EEEETTEEEEHHHHHHHHHHH-TTEEEEEEEES--HHHHHHTTSGGGEEEPPPPGGG-TTSS---GGGEEEEE-PPPTT--HHHHHHHHHHHTGGGGGSSS--EEE----SSHHHHHHHHHHHHHH-TT-EEEESSSSS-EEEEE-TTS-HHHHHH-TTSTTEEEEETTT-B-TTS-B--HHHHHHHHHHHTT-TTS-EEEE-SHHHHTT-----TTT---SEEE---HHHHHHHHSS--HHHHHHHHHHHH--SSS-PEEEEE-HHHHHHHHHHHHHHHHHHHHHHHHHHHHHHHHHHHHS-S----HHHHHHHHHHHHTT-HHHHHHHHHHHS-HHHHHHHHH-

Radius of gyration: 31.6 Å; chains: 1; bounding box: 92×75×107 Å

Foldseek 3Di:
DDDDPDDDDQDWDAAPVPRDTDSDPVRNVVVVVVCVVVVVDDPVPDDDDDDDDDDDDDDDDDDDDDDDDDDDDDDDDDDDDDDDDDDDDDDDDDDDDDDDDDDDDDDDDDDDDDDDPDDDDPPPPPPPDPDPQDALQPAFAEEEFDAFQQCLLVLVLVVLLVVCVVQPQLEEEEEAAEQDPQRLLVSLLVSLVSCCVRVNPVLSALAEEADCDPDALRSYHYDPDVLRQLVDPGHRRYYYYYNDLVRVLVVLVVLVVVQCCLVDVPPDDDPVCCVSCVVSCVVVVVSPRHAYEYEYEACLCQLVPDQHADPNDGDRVLVSQSCCSNPGPRYSHYYYYHNFCVSVQVSLVHPVSYHYAAGDPPDRCVLQADALVLAAEDADADDPPQALLRLLLVCCVVPVVLCVPQFAAEEEREHFLDQVSLVSSVLSCCLSFLLAWEQECRHVAGKIKHADPPDDSVVCNVPVPPPRMDIDGLVPDDDPVRRRDAQLVSVLVVCVVVVSLRHHYYYYYQPCLVRVGQNHDVSNPAHQEYEDEDQVNVCNRPPNDDLRSLLNNVSSRGDDGDDHHYYYYYHPVSSVSNVVSNVVSVVSNVVNNVVVVVVVVVVVCVVDPDDDDDVVLVVVLVVCVPPPPPVVNLVSLVPPDDPVCNVVVVSD

pLDDT: mean 72.47, std 21.0, range [29.25, 97.06]